Protein AF-A0A4Y1ZRZ3-F1 (afdb_monomer_lite)

Foldseek 3Di:
DDDPLPQPAAAPDPPDGDGHVDPVVNVVVVVVVVVVVCVVPDDDDPDDDDPDDDDDDDDDDDDDDDDDDDDDDDPDDDDDDDDDDDDDDDDPPDPDPDPDQFLCNVLLVLLVVLLVDAADPVSVVSLLVSVVVSLVSLCCVVPVVVPPDDDPDDPPDPDPPQALVDPVSLVVCCVVPVPVSVCCVVPNDADAQPADPVVLCVVVCVVPVPPPDPQPDDDDDPDPADDLLPDADDLVLLVVLLVPDDWDQAWPSRDTSVSLVVGPCSSSSLSSSLRSCSSNVHHRPLQVDWDWGWHACDPPPSNDSVRIDIDTHGHVSSVSSVVSSVVSVLVSCVVVVVDDPLEDAPDPDPLLVVVVVVQVVVVVCLAPVDDDDPCVPDQWRHHPPDIDGHDPDPVVRLVVLAVVLVVCVSRVHHDDQVLAEDWDWHSDPVTATDDDWHDRVPDTHHYAHALGFDDDSRDTDHHVPDPPPVPPPD

Sequence (474 aa):
MTIDTECEHKCQHPDCSFSSPTVLGLRNHTAAHSKSDALAAAVQRKIPNSIKTNKRTKKLKKQARDIPDEAISDPSVSLAAPHVPPGDVPAPPTAPPQPVPGPLSIYIQALEAILQQDPSDEVFVHFCETVEQAVSEVQKISLPDDFGNPTPQEPRKQRKPVSVKDTQSAQLLYRRNPKRAVREICEGEPIRCQIPTETIEDFFTQAWNSHQQSIPPLEVNSDDRSSPVDRPFTIAEISKKLSTADNTAAGPDRLTYFHWRSVPQSPKFLTLTFNCCLHLQRIPPSWKISTTVLIPKSKTNLDDPTNWRPIALSSTIYKLYTKALTGRLSNWCEKYRVLSPSQKGFTPFDGVLEHNFILQTRLEQARMKRIQGPASEHRVLAFADDLCLLASSPEELQDLLDLVHCEMGKIGLSLNPRKSYSFYLSGVTPVGVRDHVFQLGSDSLHPIEESQYHKFLGKPVGFNPVPDYQKFND

Structure (mmCIF, N/CA/C/O backbone):
data_AF-A0A4Y1ZRZ3-F1
#
_entry.id   AF-A0A4Y1ZRZ3-F1
#
loop_
_atom_site.group_PDB
_atom_site.id
_atom_site.type_symbol
_atom_site.label_atom_id
_atom_site.label_alt_id
_atom_site.label_comp_id
_atom_site.label_asym_id
_atom_site.label_entity_id
_atom_site.label_seq_id
_atom_site.pdbx_PDB_ins_code
_atom_site.Cartn_x
_atom_site.Cartn_y
_atom_site.Cartn_z
_atom_site.occupancy
_atom_site.B_iso_or_equiv
_atom_site.auth_seq_id
_atom_site.auth_comp_id
_atom_site.auth_asym_id
_atom_site.auth_atom_id
_atom_site.pdbx_PDB_model_num
ATOM 1 N N . MET A 1 1 ? 44.118 62.381 -5.197 1.00 37.97 1 MET A N 1
ATOM 2 C CA . MET A 1 1 ? 43.211 62.587 -6.342 1.00 37.97 1 MET A CA 1
ATOM 3 C C . MET A 1 1 ? 41.918 61.858 -6.031 1.00 37.97 1 MET A C 1
ATOM 5 O O . MET A 1 1 ? 41.880 60.638 -6.097 1.00 37.97 1 MET A O 1
ATOM 9 N N . THR A 1 2 ? 40.922 62.595 -5.550 1.00 36.03 2 THR A N 1
ATOM 10 C CA . THR A 1 2 ? 39.540 62.137 -5.371 1.00 36.03 2 THR A CA 1
ATOM 11 C C . THR A 1 2 ? 38.932 61.907 -6.750 1.00 36.03 2 THR A C 1
ATOM 13 O O . THR A 1 2 ? 38.961 62.806 -7.583 1.00 36.03 2 THR A O 1
ATOM 16 N N . ILE A 1 3 ? 38.460 60.691 -7.014 1.00 42.62 3 ILE A N 1
ATOM 17 C CA . ILE A 1 3 ? 37.751 60.367 -8.252 1.00 42.62 3 ILE A CA 1
ATOM 18 C C . ILE A 1 3 ? 36.306 60.823 -8.049 1.00 42.62 3 ILE A C 1
ATOM 20 O O . ILE A 1 3 ? 35.543 60.158 -7.349 1.00 42.62 3 ILE A O 1
ATOM 24 N N . ASP A 1 4 ? 35.957 61.974 -8.622 1.00 44.97 4 ASP A N 1
ATOM 25 C CA . ASP A 1 4 ? 34.562 62.368 -8.813 1.00 44.97 4 ASP A CA 1
ATOM 26 C C . ASP A 1 4 ? 33.904 61.337 -9.733 1.00 44.97 4 ASP A C 1
ATOM 28 O O . ASP A 1 4 ? 34.250 61.202 -10.906 1.00 44.97 4 ASP A O 1
ATOM 32 N N . THR A 1 5 ? 32.984 60.551 -9.179 1.00 55.66 5 THR A N 1
ATOM 33 C CA . THR A 1 5 ? 32.122 59.659 -9.958 1.00 55.66 5 THR A CA 1
ATOM 34 C C . THR A 1 5 ? 30.851 60.428 -10.280 1.00 55.66 5 THR A C 1
ATOM 36 O O . THR A 1 5 ? 29.893 60.437 -9.506 1.00 55.66 5 THR A O 1
ATOM 39 N N . GLU A 1 6 ? 30.851 61.120 -11.417 1.00 58.22 6 GLU A N 1
ATOM 40 C CA . GLU A 1 6 ? 29.644 61.750 -11.945 1.00 58.22 6 GLU A CA 1
ATOM 41 C C . GLU A 1 6 ? 28.582 60.666 -12.196 1.00 58.22 6 GLU A C 1
ATOM 43 O O . GLU A 1 6 ? 28.738 59.773 -13.026 1.00 58.22 6 GLU A O 1
ATOM 48 N N . CYS A 1 7 ? 27.498 60.693 -11.417 1.00 64.00 7 CYS A N 1
ATOM 49 C CA . CYS A 1 7 ? 26.384 59.765 -11.584 1.00 64.00 7 CYS A CA 1
ATOM 50 C C . CYS A 1 7 ? 25.542 60.185 -12.801 1.00 64.00 7 CYS A C 1
ATOM 52 O O . CYS A 1 7 ? 24.726 61.105 -12.705 1.00 64.00 7 CYS A O 1
ATOM 54 N N . GLU A 1 8 ? 25.721 59.497 -13.932 1.00 68.50 8 GLU A N 1
ATOM 55 C CA . GLU A 1 8 ? 25.055 59.807 -15.211 1.00 68.50 8 GLU A CA 1
ATOM 56 C C . GLU A 1 8 ? 23.532 59.565 -15.219 1.00 68.50 8 GLU A C 1
ATOM 58 O O . GLU A 1 8 ? 22.823 60.125 -16.058 1.00 68.50 8 GLU A O 1
ATOM 63 N N . HIS A 1 9 ? 22.978 58.761 -14.302 1.00 77.00 9 HIS A N 1
ATOM 64 C CA . HIS A 1 9 ? 21.572 58.341 -14.373 1.00 77.00 9 HIS A CA 1
ATOM 65 C C . HIS A 1 9 ? 20.756 58.800 -13.160 1.00 77.00 9 HIS A C 1
ATOM 67 O O . HIS A 1 9 ? 20.827 58.211 -12.080 1.00 77.00 9 HIS A O 1
ATOM 73 N N . LYS A 1 10 ? 19.938 59.844 -13.346 1.00 81.81 10 LYS A N 1
ATOM 74 C CA . LYS A 1 10 ? 19.078 60.435 -12.305 1.00 81.81 10 LYS A CA 1
ATOM 75 C C . LYS A 1 10 ? 17.629 59.958 -12.411 1.00 81.81 10 LYS A C 1
ATOM 77 O O . LYS A 1 10 ? 17.090 59.814 -13.509 1.00 81.81 10 LYS A O 1
ATOM 82 N N . CYS A 1 11 ? 16.999 59.731 -11.261 1.00 80.38 11 CYS A N 1
ATOM 83 C CA . CYS A 1 11 ? 15.570 59.457 -11.166 1.00 80.38 11 CYS A CA 1
ATOM 84 C C . CYS A 1 11 ? 14.759 60.689 -11.576 1.00 80.38 11 CYS A C 1
ATOM 86 O O . CYS A 1 11 ? 15.103 61.811 -11.219 1.00 80.38 11 CYS A O 1
ATOM 88 N N . GLN A 1 12 ? 13.688 60.469 -12.337 1.00 81.12 12 GLN A N 1
ATOM 89 C CA . GLN A 1 12 ? 12.784 61.525 -12.810 1.00 81.12 12 GLN A CA 1
ATOM 90 C C . GLN A 1 12 ? 11.452 61.540 -12.044 1.00 81.12 12 GLN A C 1
ATOM 92 O O . GLN A 1 12 ? 10.517 62.230 -12.439 1.00 81.12 12 GLN A O 1
ATOM 97 N N . HIS A 1 13 ? 11.339 60.755 -10.969 1.00 83.19 13 HIS A N 1
ATOM 98 C CA . HIS A 1 13 ? 10.137 60.738 -10.145 1.00 83.19 13 HIS A CA 1
ATOM 99 C C . HIS A 1 13 ? 10.034 62.033 -9.317 1.00 83.19 13 HIS A C 1
ATOM 101 O O . HIS A 1 13 ? 11.053 62.449 -8.757 1.00 83.19 13 HIS A O 1
ATOM 107 N N . PRO A 1 14 ? 8.840 62.653 -9.192 1.00 78.56 14 PRO A N 1
ATOM 108 C CA . PRO A 1 14 ? 8.640 63.820 -8.334 1.00 78.56 14 PRO A CA 1
ATOM 109 C C . PRO A 1 14 ? 9.176 63.567 -6.920 1.00 78.56 14 PRO A C 1
ATOM 111 O O . PRO A 1 14 ? 8.981 62.477 -6.374 1.00 78.56 14 PRO A O 1
ATOM 114 N N . ASP A 1 15 ? 9.884 64.552 -6.367 1.00 76.38 15 ASP A N 1
ATOM 115 C CA . ASP A 1 15 ? 10.489 64.536 -5.027 1.00 76.38 15 ASP A CA 1
ATOM 116 C C . ASP A 1 15 ? 11.523 63.422 -4.762 1.00 76.38 15 ASP A C 1
ATOM 118 O O . ASP A 1 15 ? 11.861 63.137 -3.612 1.00 76.38 15 ASP A O 1
ATOM 122 N N . CYS A 1 16 ? 12.082 62.810 -5.814 1.00 80.19 16 CYS A N 1
ATOM 123 C CA . CYS A 1 16 ? 13.146 61.820 -5.689 1.00 80.19 16 CYS A CA 1
ATOM 124 C C . CYS A 1 16 ? 14.496 62.344 -6.203 1.00 80.19 16 CYS A C 1
ATOM 126 O O . CYS A 1 16 ? 14.655 62.653 -7.380 1.00 80.19 16 CYS A O 1
ATOM 128 N N . SER A 1 17 ? 15.502 62.387 -5.324 1.00 81.75 17 SER A N 1
ATOM 129 C CA . SER A 1 17 ? 16.867 62.844 -5.634 1.00 81.75 17 SER A CA 1
ATOM 130 C C . SER A 1 17 ? 17.854 61.708 -5.941 1.00 81.75 17 SER A C 1
ATOM 132 O O . SER A 1 17 ? 19.064 61.932 -6.008 1.00 81.75 17 SER A O 1
ATOM 134 N N . PHE A 1 18 ? 17.363 60.478 -6.125 1.00 83.50 18 PHE A N 1
ATOM 135 C CA . PHE A 1 18 ? 18.219 59.317 -6.350 1.00 83.50 18 PHE A CA 1
ATOM 136 C C . PHE A 1 18 ? 18.959 59.403 -7.692 1.00 83.50 18 PHE A C 1
ATOM 138 O O . PHE A 1 18 ? 18.366 59.668 -8.741 1.00 83.50 18 PHE A O 1
ATOM 145 N N . SER A 1 19 ? 20.257 59.106 -7.665 1.00 80.94 19 SER A N 1
ATOM 146 C CA . SER A 1 19 ? 21.085 58.946 -8.858 1.00 80.94 19 SER A CA 1
ATOM 147 C C . SER A 1 19 ? 21.919 57.677 -8.745 1.00 80.94 19 SER A C 1
ATOM 149 O O . SER A 1 19 ? 22.252 57.233 -7.646 1.00 80.94 19 SER A O 1
ATOM 151 N N . SER A 1 20 ? 22.203 57.051 -9.883 1.00 78.94 20 SER A N 1
ATOM 152 C CA . SER A 1 20 ? 22.978 55.820 -9.951 1.00 78.94 20 SER A CA 1
ATOM 153 C C . SER A 1 20 ? 24.043 55.922 -11.040 1.00 78.94 20 SER A C 1
ATOM 155 O O . SER A 1 20 ? 23.766 56.473 -12.106 1.00 78.94 20 SER A O 1
ATOM 157 N N . PRO A 1 21 ? 25.234 55.339 -10.826 1.00 76.12 21 PRO A N 1
ATOM 158 C CA . PRO A 1 21 ? 26.246 55.209 -11.869 1.00 76.12 21 PRO A CA 1
ATOM 159 C C . PRO A 1 21 ? 25.911 54.100 -12.883 1.00 76.12 21 PRO A C 1
ATOM 161 O O . PRO A 1 21 ? 26.647 53.908 -13.840 1.00 76.12 21 PRO A O 1
ATOM 164 N N . THR A 1 22 ? 24.825 53.333 -12.685 1.00 77.25 22 THR A N 1
ATOM 165 C CA . THR A 1 22 ? 24.425 52.252 -13.601 1.00 77.25 22 THR A CA 1
ATOM 166 C C . THR A 1 22 ? 22.952 52.341 -13.989 1.00 77.25 22 THR A C 1
ATOM 168 O O . THR A 1 22 ? 22.077 52.611 -13.162 1.00 77.25 22 THR A O 1
ATOM 171 N N . VAL A 1 23 ? 22.656 52.026 -15.253 1.00 76.50 23 VAL A N 1
ATOM 172 C CA . VAL A 1 23 ? 21.282 51.966 -15.783 1.00 76.50 23 VAL A CA 1
ATOM 173 C C . VAL A 1 23 ? 20.424 50.955 -15.012 1.00 76.50 23 VAL A C 1
ATOM 175 O O . VAL A 1 23 ? 19.241 51.199 -14.768 1.00 76.50 23 VAL A O 1
ATOM 178 N N . LEU A 1 24 ? 21.011 49.830 -14.583 1.00 80.38 24 LEU A N 1
ATOM 179 C CA . LEU A 1 24 ? 20.307 48.800 -13.815 1.00 80.38 24 LEU A CA 1
ATOM 180 C C . LEU A 1 24 ? 19.876 49.308 -12.429 1.00 80.38 24 LEU A C 1
ATOM 182 O O . LEU A 1 24 ? 18.754 49.036 -12.001 1.00 80.38 24 LEU A O 1
ATOM 186 N N . GLY A 1 25 ? 20.728 50.092 -11.758 1.00 80.44 25 GLY A N 1
ATOM 187 C CA . GLY A 1 25 ? 20.401 50.724 -10.480 1.00 80.44 25 GLY A CA 1
ATOM 188 C C . GLY A 1 25 ? 19.240 51.713 -10.597 1.00 80.44 25 GLY A C 1
ATOM 189 O O . GLY A 1 25 ? 18.308 51.662 -9.792 1.00 80.44 25 GLY A O 1
ATOM 190 N N . LEU A 1 26 ? 19.231 52.541 -11.650 1.00 82.56 26 LEU A N 1
ATOM 191 C CA . LEU A 1 26 ? 18.114 53.448 -11.928 1.00 82.56 26 LEU A CA 1
ATOM 192 C C . LEU A 1 26 ? 16.813 52.683 -12.235 1.00 82.56 26 LEU A C 1
ATOM 194 O O . LEU A 1 26 ? 15.747 53.054 -11.739 1.00 82.56 26 LEU A O 1
ATOM 198 N N . ARG A 1 27 ? 16.884 51.589 -13.006 1.00 82.38 27 ARG A N 1
ATOM 199 C CA . ARG A 1 27 ? 15.722 50.744 -13.343 1.00 82.38 27 ARG A CA 1
ATOM 200 C C . ARG A 1 27 ? 15.076 50.092 -12.122 1.00 82.38 27 ARG A C 1
ATOM 202 O O . ARG A 1 27 ? 13.857 50.124 -11.978 1.00 82.38 27 ARG A O 1
ATOM 209 N N . ASN A 1 28 ? 15.882 49.529 -11.227 1.00 82.19 28 ASN A N 1
ATOM 210 C CA . ASN A 1 28 ? 15.369 48.902 -10.007 1.00 82.19 28 ASN A CA 1
ATOM 211 C C . ASN A 1 28 ? 14.704 49.931 -9.084 1.00 82.19 28 ASN A C 1
ATOM 213 O O . ASN A 1 28 ? 13.656 49.664 -8.498 1.00 82.19 28 ASN A O 1
ATOM 217 N N . HIS A 1 29 ? 15.288 51.124 -8.995 1.00 84.50 29 HIS A N 1
ATOM 218 C CA . HIS A 1 29 ? 14.753 52.214 -8.193 1.00 84.50 29 HIS A CA 1
ATOM 219 C C . HIS A 1 29 ? 13.443 52.788 -8.773 1.00 84.50 29 HIS A C 1
ATOM 221 O O . HIS A 1 29 ? 12.455 52.941 -8.059 1.00 84.50 29 HIS A O 1
ATOM 227 N N . THR A 1 30 ? 13.382 53.028 -10.084 1.00 85.88 30 THR A N 1
ATOM 228 C CA . THR A 1 30 ? 12.157 53.501 -10.763 1.00 85.88 30 THR A CA 1
ATOM 229 C C . THR A 1 30 ? 11.012 52.484 -10.710 1.00 85.88 30 THR A C 1
ATOM 231 O O . THR A 1 30 ? 9.852 52.868 -10.553 1.00 85.88 30 THR A O 1
ATOM 234 N N . ALA A 1 31 ? 11.311 51.181 -10.734 1.00 83.62 31 ALA A N 1
ATOM 235 C CA . ALA A 1 31 ? 10.306 50.140 -10.512 1.00 83.62 31 ALA A CA 1
ATOM 236 C C . ALA A 1 31 ? 9.693 50.192 -9.096 1.00 83.62 31 ALA A C 1
ATOM 238 O O . ALA A 1 31 ? 8.514 49.871 -8.920 1.00 83.62 31 ALA A O 1
ATOM 239 N N . ALA A 1 32 ? 10.458 50.626 -8.088 1.00 83.12 32 ALA A N 1
ATOM 240 C CA . ALA A 1 32 ? 9.953 50.791 -6.726 1.00 83.12 32 ALA A CA 1
ATOM 241 C C . ALA A 1 32 ? 8.934 51.938 -6.628 1.00 83.12 32 ALA A C 1
ATOM 243 O O . ALA A 1 32 ? 7.897 51.771 -5.984 1.00 83.12 32 ALA A O 1
ATOM 244 N N . HIS A 1 33 ? 9.180 53.048 -7.330 1.00 86.19 33 HIS A N 1
ATOM 245 C CA . HIS A 1 33 ? 8.219 54.144 -7.453 1.00 86.19 33 HIS A CA 1
ATOM 246 C C . HIS A 1 33 ? 6.914 53.694 -8.113 1.00 86.19 33 HIS A C 1
ATOM 248 O O . HIS A 1 33 ? 5.851 53.830 -7.517 1.00 86.19 33 HIS A O 1
ATOM 254 N N . SER A 1 34 ? 7.001 53.023 -9.267 1.00 80.44 34 SER A N 1
ATOM 255 C CA . SER A 1 34 ? 5.819 52.503 -9.969 1.00 80.44 34 SER A CA 1
ATOM 256 C C . SER A 1 34 ? 4.964 51.581 -9.087 1.00 80.44 34 SER A C 1
ATOM 258 O O . SER A 1 34 ? 3.734 51.643 -9.110 1.00 80.44 34 SER A O 1
ATOM 260 N N . LYS A 1 35 ? 5.605 50.756 -8.251 1.00 81.06 35 LYS A N 1
ATOM 261 C CA . LYS A 1 35 ? 4.905 49.898 -7.289 1.00 81.06 35 LYS A CA 1
ATOM 262 C C . LYS A 1 35 ? 4.258 50.696 -6.150 1.00 81.06 35 LYS A C 1
ATOM 264 O O . LYS A 1 35 ? 3.170 50.330 -5.711 1.00 81.06 35 LYS A O 1
ATOM 269 N N . SER A 1 36 ? 4.913 51.752 -5.671 1.00 79.69 36 SER A N 1
ATOM 270 C CA . SER A 1 36 ? 4.380 52.640 -4.632 1.00 79.69 36 SER A CA 1
ATOM 271 C C . SER A 1 36 ? 3.162 53.421 -5.131 1.00 79.69 36 SER A C 1
ATOM 273 O O . SER A 1 36 ? 2.129 53.433 -4.463 1.00 79.69 36 SER A O 1
ATOM 275 N N . ASP A 1 37 ? 3.231 53.975 -6.341 1.00 82.44 37 ASP A N 1
ATOM 276 C CA . ASP A 1 37 ? 2.125 54.716 -6.954 1.00 82.44 37 ASP A CA 1
ATOM 277 C C . ASP A 1 37 ? 0.931 53.806 -7.245 1.00 82.44 37 ASP A C 1
ATOM 279 O O . ASP A 1 37 ? -0.214 54.171 -6.985 1.00 82.44 37 ASP A O 1
ATOM 283 N N . ALA A 1 38 ? 1.184 52.576 -7.706 1.00 73.19 38 ALA A N 1
ATOM 284 C CA . ALA A 1 38 ? 0.135 51.581 -7.919 1.00 73.19 38 ALA A CA 1
ATOM 285 C C . ALA A 1 38 ? -0.581 51.187 -6.613 1.00 73.19 38 ALA A C 1
ATOM 287 O O . ALA A 1 38 ? -1.781 50.913 -6.625 1.00 73.19 38 ALA A O 1
ATOM 288 N N . LEU A 1 39 ? 0.134 51.172 -5.482 1.00 72.56 39 LEU A N 1
ATOM 289 C CA . LEU A 1 39 ? -0.461 50.941 -4.164 1.00 72.56 39 LEU A CA 1
ATOM 290 C C . LEU A 1 39 ? -1.241 52.163 -3.665 1.00 72.56 39 LEU A C 1
ATOM 292 O O . LEU A 1 39 ? -2.305 51.990 -3.074 1.00 72.56 39 LEU A O 1
ATOM 296 N N . ALA A 1 40 ? -0.754 53.378 -3.930 1.00 72.44 40 ALA A N 1
ATOM 297 C CA . ALA A 1 40 ? -1.437 54.620 -3.568 1.00 72.44 40 ALA A CA 1
ATOM 298 C C . ALA A 1 40 ? -2.711 54.861 -4.403 1.00 72.44 40 ALA A C 1
ATOM 300 O O . ALA A 1 40 ? -3.706 55.360 -3.882 1.00 72.44 40 ALA A O 1
ATOM 301 N N . ALA A 1 41 ? -2.712 54.448 -5.675 1.00 70.62 41 ALA A N 1
ATOM 302 C CA . ALA A 1 41 ? -3.854 54.543 -6.586 1.00 70.62 41 ALA A CA 1
ATOM 303 C C . ALA A 1 41 ? -4.881 53.403 -6.419 1.00 70.62 41 ALA A C 1
ATOM 305 O O . ALA A 1 41 ? -5.936 53.409 -7.061 1.00 70.62 41 ALA A O 1
ATOM 306 N N . ALA A 1 42 ? -4.603 52.406 -5.571 1.00 64.62 42 ALA A N 1
ATOM 307 C CA . ALA A 1 42 ? -5.498 51.276 -5.364 1.00 64.62 42 ALA A CA 1
ATOM 308 C C . ALA A 1 42 ? -6.760 51.699 -4.586 1.00 64.62 42 ALA A C 1
ATOM 310 O O . ALA A 1 42 ? -6.756 51.842 -3.363 1.00 64.62 42 ALA A O 1
ATOM 311 N N . VAL A 1 43 ? -7.882 51.843 -5.297 1.00 59.00 43 VAL A N 1
ATOM 312 C CA . VAL A 1 43 ? -9.207 52.062 -4.700 1.00 59.00 43 VAL A CA 1
ATOM 313 C C . VAL A 1 43 ? -9.572 50.864 -3.817 1.00 59.00 43 VAL A C 1
ATOM 315 O O . VAL A 1 43 ? -9.852 49.766 -4.308 1.00 59.00 43 VAL A O 1
ATOM 318 N N . GLN A 1 44 ? -9.594 51.065 -2.496 1.00 52.22 44 GLN A N 1
ATOM 319 C CA . GLN A 1 44 ? -10.066 50.052 -1.555 1.00 52.22 44 GLN A CA 1
ATOM 320 C C . GLN A 1 44 ? -11.547 49.752 -1.812 1.00 52.22 44 GLN A C 1
ATOM 322 O O . GLN A 1 44 ? -12.433 50.550 -1.501 1.00 52.22 44 GLN A O 1
ATOM 327 N N . ARG A 1 45 ? -11.842 48.563 -2.346 1.00 49.41 45 ARG A N 1
ATOM 328 C CA . ARG A 1 45 ? -13.210 48.039 -2.382 1.00 49.41 45 ARG A CA 1
ATOM 329 C C . ARG A 1 45 ? -13.693 47.860 -0.939 1.00 49.41 45 ARG A C 1
ATOM 331 O O . ARG A 1 45 ? -13.212 46.975 -0.234 1.00 49.41 45 ARG A O 1
ATOM 338 N N . LYS A 1 46 ? -14.652 48.683 -0.501 1.00 44.34 46 LYS A N 1
ATOM 339 C CA . LYS A 1 46 ? -15.390 48.467 0.753 1.00 44.34 46 LYS A CA 1
ATOM 340 C C . LYS A 1 46 ? -16.210 47.183 0.625 1.00 44.34 46 LYS A C 1
ATOM 342 O O . LYS A 1 46 ? -17.307 47.185 0.077 1.00 44.34 46 LYS A O 1
ATOM 347 N N . ILE A 1 47 ? -15.661 46.080 1.122 1.00 47.09 47 ILE A N 1
ATOM 348 C CA . ILE A 1 47 ? -16.415 44.852 1.374 1.00 47.09 47 ILE A CA 1
ATOM 349 C C . ILE A 1 47 ? -17.380 45.169 2.531 1.00 47.09 47 ILE A C 1
ATOM 351 O O . ILE A 1 47 ? -16.911 45.618 3.580 1.00 47.09 47 ILE A O 1
ATOM 355 N N . PRO A 1 48 ? -18.706 44.986 2.385 1.00 40.31 48 PRO A N 1
ATOM 356 C CA . PRO A 1 48 ? -19.634 45.170 3.493 1.00 40.31 48 PRO A CA 1
ATOM 357 C C . PRO A 1 48 ? -19.252 44.253 4.657 1.00 40.31 48 PRO A C 1
ATOM 359 O O . PRO A 1 48 ? -19.048 43.052 4.472 1.00 40.31 48 PRO A O 1
ATOM 362 N N . ASN A 1 49 ? -19.152 44.821 5.859 1.00 36.25 49 ASN A N 1
ATOM 363 C CA . ASN A 1 49 ? -18.886 44.067 7.078 1.00 36.25 49 ASN A CA 1
ATOM 364 C C . ASN A 1 49 ? -19.988 43.020 7.286 1.00 36.25 49 ASN A C 1
ATOM 366 O O . ASN A 1 49 ? -21.128 43.364 7.593 1.00 36.25 49 ASN A O 1
ATOM 370 N N . SER A 1 50 ? -19.646 41.737 7.159 1.00 34.31 50 SER A N 1
ATOM 371 C CA . SER A 1 50 ? -20.523 40.661 7.610 1.00 34.31 50 SER A CA 1
ATOM 372 C C . SER A 1 50 ? -20.687 40.764 9.125 1.00 34.31 50 SER A C 1
ATOM 374 O O . SER A 1 50 ? -19.695 40.790 9.861 1.00 34.31 50 SER A O 1
ATOM 376 N N . ILE A 1 51 ? -21.936 40.803 9.577 1.00 37.66 51 ILE A N 1
ATOM 377 C CA . ILE A 1 51 ? -22.338 40.761 10.983 1.00 37.66 51 ILE A CA 1
ATOM 378 C C . ILE A 1 51 ? -21.588 39.621 11.689 1.00 37.66 51 ILE A C 1
ATOM 380 O O . ILE A 1 51 ? -21.672 38.456 11.297 1.00 37.66 51 ILE A O 1
ATOM 384 N N . LYS A 1 52 ? -20.813 39.966 12.723 1.00 33.81 52 LYS A N 1
ATOM 385 C CA . LYS A 1 52 ? -20.081 39.008 13.556 1.00 33.81 52 LYS A CA 1
ATOM 386 C C . LYS A 1 52 ? -21.078 38.205 14.395 1.00 33.81 52 LYS A C 1
ATOM 388 O O . LYS A 1 52 ? -21.468 38.641 15.471 1.00 33.81 52 LYS A O 1
ATOM 393 N N . THR A 1 53 ? -21.445 37.007 13.955 1.00 34.56 53 THR A N 1
ATOM 394 C CA . THR A 1 53 ? -21.941 35.973 14.873 1.00 34.56 53 THR A CA 1
ATOM 395 C C . THR A 1 53 ? -20.745 35.258 15.497 1.00 34.56 53 THR A C 1
ATOM 397 O O . THR A 1 53 ? -19.910 34.700 14.782 1.00 34.56 53 THR A O 1
ATOM 400 N N . ASN A 1 54 ? -20.657 35.304 16.827 1.00 39.28 54 ASN A N 1
ATOM 401 C CA . ASN A 1 54 ? -19.596 34.725 17.650 1.00 39.28 54 ASN A CA 1
ATOM 402 C C . ASN A 1 54 ? -19.244 33.278 17.253 1.00 39.28 54 ASN A C 1
ATOM 404 O O . ASN A 1 54 ? -19.967 32.338 17.578 1.00 39.28 54 ASN A O 1
ATOM 408 N N . LYS A 1 55 ? -18.080 33.080 16.623 1.00 36.19 55 LYS A N 1
ATOM 409 C CA . LYS A 1 55 ? -17.398 31.781 16.560 1.00 36.19 55 LYS A CA 1
ATOM 410 C C . LYS A 1 55 ? -15.975 31.934 17.084 1.00 36.19 55 LYS A C 1
ATOM 412 O O . LYS A 1 55 ? -15.156 32.640 16.503 1.00 36.19 55 LYS A O 1
ATOM 417 N N . ARG A 1 56 ? -15.705 31.250 18.200 1.00 36.41 56 ARG A N 1
ATOM 418 C CA . ARG A 1 56 ? -14.376 31.035 18.789 1.00 36.41 56 ARG A CA 1
ATOM 419 C C . ARG A 1 56 ? -13.428 30.458 17.731 1.00 36.41 56 ARG A C 1
ATOM 421 O O . ARG A 1 56 ? -13.534 29.290 17.372 1.00 36.41 56 ARG A O 1
ATOM 428 N N . THR A 1 57 ? -12.474 31.255 17.268 1.00 32.38 57 THR A N 1
ATOM 429 C CA . THR A 1 57 ? -11.313 30.795 16.504 1.00 32.38 57 THR A CA 1
ATOM 430 C C . THR A 1 57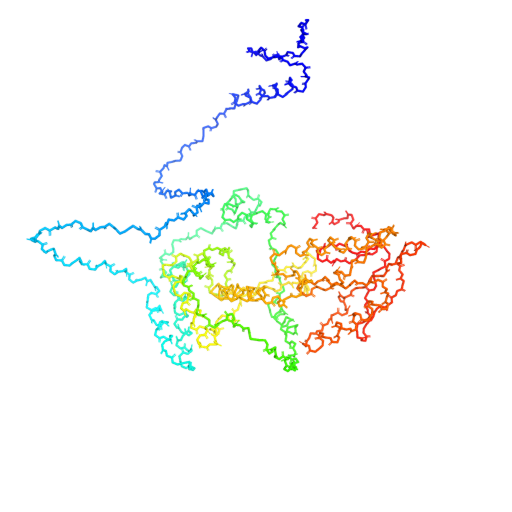 ? -10.203 30.389 17.477 1.00 32.38 57 THR A C 1
ATOM 432 O O . THR A 1 57 ? -9.612 31.226 18.157 1.00 32.38 57 THR A O 1
ATOM 435 N N . LYS A 1 58 ? -9.891 29.089 17.563 1.00 36.09 58 LYS A N 1
ATOM 436 C CA . LYS A 1 58 ? -8.604 28.638 18.119 1.00 36.09 58 LYS A CA 1
ATOM 437 C C . LYS A 1 58 ? -7.513 28.962 17.090 1.00 36.09 58 LYS A C 1
ATOM 439 O O . LYS A 1 58 ? -7.582 28.502 15.954 1.00 36.09 58 LYS A O 1
ATOM 444 N N . LYS A 1 59 ? -6.536 29.782 17.494 1.00 31.02 59 LYS A N 1
ATOM 445 C CA . LYS A 1 59 ? -5.332 30.139 16.725 1.00 31.02 59 LYS A CA 1
ATOM 446 C C . LYS A 1 59 ? -4.569 28.880 16.286 1.00 31.02 59 LYS A C 1
ATOM 448 O O . LYS A 1 59 ? -4.231 28.049 17.127 1.00 31.02 59 LYS A O 1
ATOM 453 N N . LEU A 1 60 ? -4.225 28.796 14.999 1.00 33.16 60 LEU A N 1
ATOM 454 C CA . LEU A 1 60 ? -3.123 27.961 14.515 1.00 33.16 60 LEU A CA 1
ATOM 455 C C . LEU A 1 60 ? -1.821 28.450 15.173 1.00 33.16 60 LEU A C 1
ATOM 457 O O . LEU A 1 60 ? -1.428 29.600 14.972 1.00 33.16 60 LEU A O 1
ATOM 461 N N . LYS A 1 61 ? -1.140 27.590 15.937 1.00 31.53 61 LYS A N 1
ATOM 462 C CA . LYS A 1 61 ? 0.262 27.804 16.319 1.00 31.53 61 LYS A CA 1
ATOM 463 C C . LYS A 1 61 ? 1.152 27.226 15.218 1.00 31.53 61 LYS A C 1
ATOM 465 O O . LYS A 1 61 ? 1.131 26.027 14.963 1.00 31.53 61 LYS A O 1
ATOM 470 N N . LYS A 1 62 ? 1.927 28.102 14.582 1.00 29.75 62 LYS A N 1
ATOM 471 C CA . LYS A 1 62 ? 3.082 27.771 13.743 1.00 29.75 62 LYS A CA 1
ATOM 472 C C . LYS A 1 62 ? 4.188 27.280 14.689 1.00 29.75 62 LYS A C 1
ATOM 474 O O . LYS A 1 62 ? 4.577 28.035 15.576 1.00 29.75 62 LYS A O 1
ATOM 479 N N . GLN A 1 63 ? 4.626 26.026 14.576 1.00 30.73 63 GLN A N 1
ATOM 480 C CA . GLN A 1 63 ? 5.774 25.527 15.344 1.00 30.73 63 GLN A CA 1
ATOM 481 C C . GLN A 1 63 ? 7.063 26.100 14.745 1.00 30.73 63 GLN A C 1
ATOM 483 O O . GLN A 1 63 ? 7.342 25.905 13.562 1.00 30.73 63 GLN A O 1
ATOM 488 N N . ALA A 1 64 ? 7.807 26.836 15.570 1.00 29.80 64 ALA A N 1
ATOM 489 C CA . ALA A 1 64 ? 9.207 27.159 15.346 1.00 29.80 64 ALA A CA 1
ATOM 490 C C . ALA A 1 64 ? 10.055 25.901 15.597 1.00 29.80 64 ALA A C 1
ATOM 492 O O . ALA A 1 64 ? 9.717 25.086 16.458 1.00 29.80 64 ALA A O 1
ATOM 493 N N . ARG A 1 65 ? 11.114 25.730 14.804 1.00 32.16 65 ARG A N 1
ATOM 494 C CA . ARG A 1 65 ? 12.172 24.750 15.050 1.00 32.16 65 ARG A CA 1
ATOM 495 C C . ARG A 1 65 ? 13.138 25.397 16.036 1.00 32.16 65 ARG A C 1
ATOM 497 O O . ARG A 1 65 ? 13.809 26.332 15.629 1.00 32.16 65 ARG A O 1
ATOM 504 N N . ASP A 1 66 ? 13.200 24.890 17.259 1.00 29.45 66 ASP A N 1
ATOM 505 C CA . ASP A 1 66 ? 14.321 25.124 18.167 1.00 29.45 66 ASP A CA 1
ATOM 506 C C . ASP A 1 66 ? 14.757 23.770 18.730 1.00 29.45 66 ASP A C 1
ATOM 508 O O . ASP A 1 66 ? 13.945 22.985 19.226 1.00 29.45 66 ASP A O 1
ATOM 512 N N . ILE A 1 67 ? 16.042 23.489 18.543 1.00 32.69 67 ILE A N 1
ATOM 513 C CA . ILE A 1 67 ? 16.786 22.342 19.060 1.00 32.69 67 ILE A CA 1
ATOM 514 C C . ILE A 1 67 ? 17.216 22.720 20.484 1.00 32.69 67 ILE A C 1
ATOM 516 O O . ILE A 1 67 ? 17.838 23.772 20.629 1.00 32.69 67 ILE A O 1
ATOM 520 N N . PRO A 1 68 ? 16.928 21.927 21.530 1.00 31.70 68 PRO A N 1
ATOM 521 C CA . PRO A 1 68 ? 17.573 22.125 22.819 1.00 31.70 68 PRO A CA 1
ATOM 522 C C . PRO A 1 68 ? 18.926 21.411 22.836 1.00 31.70 68 PRO A C 1
ATOM 524 O O . PRO A 1 68 ? 19.008 20.204 22.616 1.00 31.70 68 PRO A O 1
ATOM 527 N N . ASP A 1 69 ? 19.957 22.205 23.089 1.00 27.86 69 ASP A N 1
ATOM 528 C CA . ASP A 1 69 ? 21.319 21.812 23.428 1.00 27.86 69 ASP A CA 1
ATOM 529 C C . ASP A 1 69 ? 21.303 21.186 24.839 1.00 27.86 69 ASP A C 1
ATOM 531 O O . ASP A 1 69 ? 20.962 21.861 25.815 1.00 27.86 69 ASP A O 1
ATOM 535 N N . GLU A 1 70 ? 21.581 19.886 24.962 1.00 30.89 70 GLU A N 1
ATOM 536 C CA . GLU A 1 70 ? 21.711 19.220 26.264 1.00 30.89 70 GLU A CA 1
ATOM 537 C C . GLU A 1 70 ? 23.133 19.426 26.800 1.00 30.89 70 GLU A C 1
ATOM 539 O O . GLU A 1 70 ? 24.054 18.659 26.518 1.00 30.89 70 GLU A O 1
ATOM 544 N N . ALA A 1 71 ? 23.305 20.481 27.598 1.00 29.81 71 ALA A N 1
ATOM 545 C CA . ALA A 1 71 ? 24.476 20.653 28.442 1.00 29.81 71 ALA A CA 1
ATOM 546 C C . ALA A 1 71 ? 24.343 19.807 29.721 1.00 29.81 71 ALA A C 1
ATOM 548 O O . ALA A 1 71 ? 23.392 19.921 30.496 1.00 29.81 71 ALA A O 1
ATOM 549 N N . ILE A 1 72 ? 25.353 18.965 29.909 1.00 31.03 72 ILE A N 1
ATOM 550 C CA . ILE A 1 72 ? 25.649 18.107 31.056 1.00 31.03 72 ILE A CA 1
ATOM 551 C C . ILE A 1 72 ? 25.479 18.875 32.377 1.00 31.03 72 ILE A C 1
ATOM 553 O O . ILE A 1 72 ? 26.082 19.928 32.568 1.00 31.03 72 ILE A O 1
ATOM 557 N N . SER A 1 73 ? 24.694 18.324 33.306 1.00 34.44 73 SER A N 1
ATOM 558 C CA . SER A 1 73 ? 24.668 18.754 34.709 1.00 34.44 73 SER A CA 1
ATOM 559 C C . SER A 1 73 ? 25.074 17.579 35.605 1.00 34.44 73 SER A C 1
ATOM 561 O O . SER A 1 73 ? 24.438 16.527 35.602 1.00 34.44 73 SER A O 1
ATOM 563 N N . ASP A 1 74 ? 26.186 17.788 36.303 1.00 29.91 74 ASP A N 1
ATOM 564 C CA . ASP A 1 74 ? 26.966 16.883 37.154 1.00 29.91 74 ASP A CA 1
ATOM 565 C C . ASP A 1 74 ? 26.171 16.331 38.369 1.00 29.91 74 ASP A C 1
ATOM 567 O O . ASP A 1 74 ? 25.499 17.105 39.060 1.00 29.91 74 ASP A O 1
ATOM 571 N N . PRO A 1 75 ? 26.226 15.015 38.671 1.00 33.53 75 PRO A N 1
ATOM 572 C CA . PRO A 1 75 ? 25.476 14.380 39.755 1.00 33.53 75 PRO A CA 1
ATOM 573 C C . PRO A 1 75 ? 26.227 14.411 41.101 1.00 33.53 75 PRO A C 1
ATOM 575 O O . PRO A 1 75 ? 26.484 13.365 41.700 1.00 33.53 75 PRO A O 1
ATOM 578 N N . SER A 1 76 ? 26.580 15.595 41.609 1.00 34.25 76 SER A N 1
ATOM 579 C CA . SER A 1 76 ? 27.312 15.694 42.883 1.00 34.25 76 SER A CA 1
ATOM 580 C C . SER A 1 76 ? 27.069 16.981 43.683 1.00 34.25 76 SER A C 1
ATOM 582 O O . SER A 1 76 ? 28.003 17.617 44.156 1.00 34.25 76 SER A O 1
ATOM 584 N N . VAL A 1 77 ? 25.807 17.355 43.931 1.00 31.97 77 VAL A N 1
ATOM 585 C CA . VAL A 1 77 ? 25.487 18.371 44.955 1.00 31.97 77 VAL A CA 1
ATOM 586 C C . VAL A 1 77 ? 24.256 17.954 45.764 1.00 31.97 77 VAL A C 1
ATOM 588 O O . VAL A 1 77 ? 23.113 18.109 45.343 1.00 31.97 77 VAL A O 1
ATOM 591 N N . SER A 1 78 ? 24.517 17.411 46.954 1.00 34.53 78 SER A N 1
ATOM 592 C CA . SER A 1 78 ? 23.530 17.162 48.006 1.00 34.53 78 SER A CA 1
ATOM 593 C C . SER A 1 78 ? 23.366 18.442 48.828 1.00 34.53 78 SER A C 1
ATOM 595 O O . SER A 1 78 ? 24.317 18.885 49.472 1.00 34.53 78 SER A O 1
ATOM 597 N N . LEU A 1 79 ? 22.182 19.057 48.796 1.00 34.59 79 LEU A N 1
ATOM 598 C CA . LEU A 1 79 ? 21.827 20.173 49.676 1.00 34.59 79 LEU A CA 1
ATOM 599 C C . LEU A 1 79 ? 20.676 19.736 50.580 1.00 34.59 79 LEU A C 1
ATOM 601 O O . LEU A 1 79 ? 19.602 19.358 50.116 1.00 34.59 79 LEU A O 1
ATOM 605 N N . ALA A 1 80 ? 20.955 19.745 51.882 1.00 32.53 80 ALA A N 1
ATOM 606 C CA . ALA A 1 80 ? 20.059 19.332 52.949 1.00 32.53 80 ALA A CA 1
ATOM 607 C C . ALA A 1 80 ? 18.751 20.145 52.974 1.00 32.53 80 ALA A C 1
ATOM 609 O O . ALA A 1 80 ? 18.737 21.347 52.708 1.00 32.53 80 ALA A O 1
ATOM 610 N N . ALA A 1 81 ? 17.654 19.479 53.342 1.00 36.50 81 ALA A N 1
ATOM 611 C CA . ALA A 1 81 ? 16.347 20.098 53.532 1.00 36.50 81 ALA A CA 1
ATOM 612 C C . ALA A 1 81 ? 16.311 20.967 54.811 1.00 36.50 81 ALA A C 1
ATOM 614 O O . ALA A 1 81 ? 16.873 20.557 55.831 1.00 36.50 81 ALA A O 1
ATOM 615 N N . PRO A 1 82 ? 15.626 22.129 54.816 1.00 36.59 82 PRO A N 1
ATOM 616 C CA . PRO A 1 82 ? 15.417 22.901 56.034 1.00 36.59 82 PRO A CA 1
ATOM 617 C C . PRO A 1 82 ? 14.379 22.245 56.957 1.00 36.59 82 PRO A C 1
ATOM 619 O O . PRO A 1 82 ? 13.349 21.734 56.519 1.00 36.59 82 PRO A O 1
ATOM 622 N N . HIS A 1 83 ? 14.663 22.310 58.254 1.00 35.28 83 HIS A N 1
ATOM 623 C CA . HIS A 1 83 ? 13.847 21.821 59.362 1.00 35.28 83 HIS A CA 1
ATOM 624 C C . HIS A 1 83 ? 12.551 22.651 59.505 1.00 35.28 83 HIS A C 1
ATOM 626 O O . HIS A 1 83 ? 12.620 23.873 59.625 1.00 35.28 83 HIS A O 1
ATOM 632 N N . VAL A 1 84 ? 11.379 22.006 59.540 1.00 42.47 84 VAL A N 1
ATOM 633 C CA . VAL A 1 84 ? 10.076 22.645 59.833 1.00 42.47 84 VAL A CA 1
ATOM 634 C C . VAL A 1 84 ? 9.556 22.110 61.183 1.00 42.47 84 VAL A C 1
ATOM 636 O O . VAL A 1 84 ? 9.611 20.897 61.394 1.00 42.47 84 VAL A O 1
ATOM 639 N N . PRO A 1 85 ? 9.119 22.964 62.131 1.00 43.28 85 PRO A N 1
ATOM 640 C CA . PRO A 1 85 ? 8.615 22.540 63.444 1.00 43.28 85 PRO A CA 1
ATOM 641 C C . PRO A 1 85 ? 7.206 21.906 63.372 1.00 43.28 85 PRO A C 1
ATOM 643 O O . PRO A 1 85 ? 6.475 22.160 62.416 1.00 43.28 85 PRO A O 1
ATOM 646 N N . PRO A 1 86 ? 6.808 21.076 64.359 1.00 44.59 86 PRO A N 1
ATOM 647 C CA . PRO A 1 86 ? 5.619 20.234 64.260 1.00 44.59 86 PRO A CA 1
ATOM 648 C C . PRO A 1 86 ? 4.349 20.982 64.684 1.00 44.59 86 PRO A C 1
ATOM 650 O O . PRO A 1 86 ? 4.215 21.403 65.831 1.00 44.59 86 PRO A O 1
ATOM 653 N N . GLY A 1 87 ? 3.394 21.094 63.766 1.00 46.06 87 GLY A N 1
ATOM 654 C CA . GLY A 1 87 ? 2.057 21.615 64.031 1.00 46.06 87 GLY A CA 1
ATOM 655 C C . GLY A 1 87 ? 1.314 21.846 62.721 1.00 46.06 87 GLY A C 1
ATOM 656 O O . GLY A 1 87 ? 1.730 22.695 61.947 1.00 46.06 87 GLY A O 1
ATOM 657 N N . ASP A 1 88 ? 0.248 21.071 62.519 1.00 39.16 88 ASP A N 1
ATOM 658 C CA . ASP A 1 88 ? -0.711 21.050 61.399 1.00 39.16 88 ASP A CA 1
ATOM 659 C C . ASP A 1 88 ? -0.480 19.941 60.366 1.00 39.16 88 ASP A C 1
ATOM 661 O O . ASP A 1 88 ? 0.290 20.057 59.417 1.00 39.16 88 ASP A O 1
ATOM 665 N N . VAL A 1 89 ? -1.217 18.842 60.555 1.00 41.75 89 VAL A N 1
ATOM 666 C CA . VAL A 1 89 ? -1.441 17.799 59.549 1.00 41.75 89 VAL A CA 1
ATOM 667 C C . VAL A 1 89 ? -2.635 18.238 58.693 1.00 41.75 89 VAL A C 1
ATOM 669 O O . VAL A 1 89 ? -3.758 18.239 59.204 1.00 41.75 89 VAL A O 1
ATOM 672 N N . PRO A 1 90 ? -2.468 18.586 57.404 1.00 46.78 90 PRO A N 1
ATOM 673 C CA . PRO A 1 90 ? -3.598 18.718 56.499 1.00 46.78 90 PRO A CA 1
ATOM 674 C C . PRO A 1 90 ? -4.076 17.315 56.113 1.00 46.78 90 PRO A C 1
ATOM 676 O O . PRO A 1 90 ? -3.270 16.430 55.821 1.00 46.78 90 PRO A O 1
ATOM 679 N N . ALA A 1 91 ? -5.394 17.115 56.103 1.00 50.69 91 ALA A N 1
ATOM 680 C CA . ALA A 1 91 ? -6.028 15.901 55.595 1.00 50.69 91 ALA A CA 1
ATOM 681 C C . ALA A 1 91 ? -5.489 15.533 54.192 1.00 50.69 91 ALA A C 1
ATOM 683 O O . ALA A 1 91 ? -5.173 16.435 53.409 1.00 50.69 91 ALA A O 1
ATOM 684 N N . PRO A 1 92 ? -5.378 14.232 53.855 1.00 50.16 92 PRO A N 1
ATOM 685 C CA . PRO A 1 92 ? -4.794 13.807 52.590 1.00 50.16 92 PRO A CA 1
ATOM 686 C C . PRO A 1 92 ? -5.559 14.430 51.414 1.00 50.16 92 PRO A C 1
ATOM 688 O O . PRO A 1 92 ? -6.793 14.476 51.450 1.00 50.16 92 PRO A O 1
ATOM 691 N N . PRO A 1 93 ? -4.861 14.915 50.370 1.00 52.66 93 PRO A N 1
ATOM 692 C CA . PRO A 1 93 ? -5.520 15.503 49.218 1.00 52.66 93 PRO A CA 1
ATOM 693 C C . PRO A 1 93 ? -6.415 14.449 48.571 1.00 52.66 93 PRO A C 1
ATOM 695 O O . PRO A 1 93 ? -5.961 13.366 48.195 1.00 52.66 93 PRO A O 1
ATOM 698 N N . THR A 1 94 ? -7.700 14.777 48.457 1.00 51.69 94 THR A N 1
ATOM 699 C CA . THR A 1 94 ? -8.685 14.014 47.698 1.00 51.69 94 THR A CA 1
ATOM 700 C C . THR A 1 94 ? -8.087 13.679 46.336 1.00 51.69 94 THR A C 1
ATOM 702 O O . THR A 1 94 ? -7.621 14.575 45.628 1.00 51.69 94 THR A O 1
ATOM 705 N N . ALA A 1 95 ? -8.061 12.387 45.998 1.00 46.69 95 ALA A N 1
ATOM 706 C CA . ALA A 1 95 ? -7.546 11.903 44.725 1.00 46.69 95 ALA A CA 1
ATOM 707 C C . ALA A 1 95 ? -8.115 12.747 43.567 1.00 46.69 95 ALA A C 1
ATOM 709 O O . ALA A 1 95 ? -9.299 13.108 43.611 1.00 46.69 95 ALA A O 1
ATOM 710 N N . PRO A 1 96 ? -7.303 13.084 42.546 1.00 54.22 96 PRO A N 1
ATOM 711 C CA . PRO A 1 96 ? -7.786 13.851 41.407 1.00 54.22 96 PRO A CA 1
ATOM 712 C C . PRO A 1 96 ? -9.042 13.175 40.836 1.00 54.22 96 PRO A C 1
ATOM 714 O O . PRO A 1 96 ? -9.073 11.942 40.763 1.00 54.22 96 PRO A O 1
ATOM 717 N N . PRO A 1 97 ? -10.082 13.945 40.460 1.00 52.41 97 PRO A N 1
ATOM 718 C CA . PRO A 1 97 ? -11.319 13.380 39.944 1.00 52.41 97 PRO A CA 1
ATOM 719 C C . PRO A 1 97 ? -10.989 12.421 38.803 1.00 52.41 97 PRO A C 1
ATOM 721 O O . PRO A 1 97 ? -10.338 12.805 37.827 1.00 52.41 97 PRO A O 1
ATOM 724 N N . GLN A 1 98 ? -11.400 11.160 38.968 1.00 52.56 98 GLN A N 1
ATOM 725 C CA . GLN A 1 98 ? -11.239 10.127 37.952 1.00 52.56 98 GLN A CA 1
ATOM 726 C C . GLN A 1 98 ? -11.786 10.678 36.626 1.00 52.56 98 GLN A C 1
ATOM 728 O O . GLN A 1 98 ? -12.892 11.231 36.615 1.00 52.56 98 GLN A O 1
ATOM 733 N N . PRO A 1 99 ? -11.025 10.603 35.519 1.00 60.28 99 PRO A N 1
ATOM 734 C CA . PRO A 1 99 ? -11.494 11.108 34.242 1.00 60.28 99 PRO A CA 1
ATOM 735 C C . PRO A 1 99 ? -12.809 10.410 33.899 1.00 60.28 99 PRO A C 1
ATOM 737 O O . PRO A 1 99 ? -12.888 9.183 33.929 1.00 60.28 99 PRO A O 1
ATOM 740 N N . VAL A 1 100 ? -13.839 11.208 33.606 1.00 61.94 100 VAL A N 1
ATOM 741 C CA . VAL A 1 100 ? -15.169 10.722 33.216 1.00 61.94 100 VAL A CA 1
ATOM 742 C C . VAL A 1 100 ? -14.996 9.625 32.156 1.00 61.94 100 VAL A C 1
ATOM 744 O O . VAL A 1 100 ? -14.268 9.871 31.185 1.00 61.94 100 VAL A O 1
ATOM 747 N N . PRO A 1 101 ? -15.596 8.430 32.326 1.00 77.75 101 PRO A N 1
ATOM 748 C CA . PRO A 1 101 ? -15.399 7.326 31.396 1.00 77.75 101 PRO A CA 1
ATOM 749 C C . PRO A 1 101 ? -15.757 7.771 29.976 1.00 77.75 101 PRO A C 1
ATOM 751 O O . PRO A 1 101 ? -16.880 8.193 29.705 1.00 77.75 101 PRO A O 1
ATOM 754 N N . GLY A 1 102 ? -14.774 7.746 29.073 1.00 82.44 102 GLY A N 1
ATOM 755 C CA . GLY A 1 102 ? -14.993 8.099 27.676 1.00 82.44 102 GLY A CA 1
ATOM 756 C C . GLY A 1 102 ? -15.867 7.059 26.967 1.00 82.44 102 GLY A C 1
ATOM 757 O O . GLY A 1 102 ? -16.052 5.955 27.486 1.00 82.44 102 GLY A O 1
ATOM 758 N N . PRO A 1 103 ? -16.347 7.350 25.746 1.00 90.44 103 PRO A N 1
ATOM 759 C CA . PRO A 1 103 ? -17.210 6.437 24.986 1.00 90.44 103 PRO A CA 1
ATOM 760 C C . PRO A 1 103 ? -16.564 5.072 24.697 1.00 90.44 103 PRO A C 1
ATOM 762 O O . PRO A 1 103 ? -17.263 4.105 24.430 1.00 90.44 103 PRO A O 1
ATO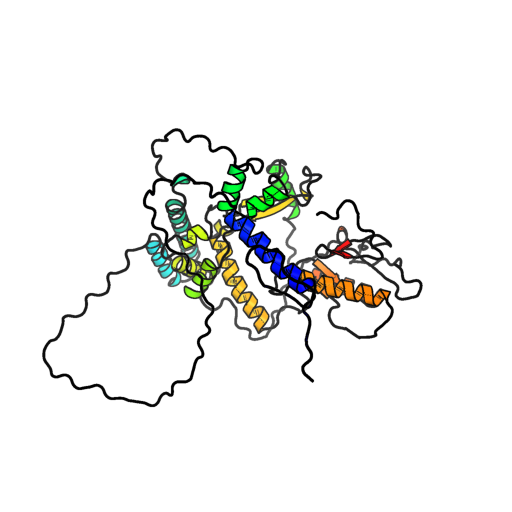M 765 N N . LEU A 1 104 ? -15.231 4.978 24.769 1.00 95.81 104 LEU A N 1
ATOM 766 C CA . LEU A 1 104 ? -14.481 3.740 24.549 1.00 95.81 104 LEU A CA 1
ATOM 767 C C . LEU A 1 104 ? -14.048 3.026 25.839 1.00 95.81 104 LEU A C 1
ATOM 769 O O . LEU A 1 104 ? -13.367 2.008 25.770 1.00 95.81 104 LEU A O 1
ATOM 773 N N . SER A 1 105 ? -14.398 3.555 27.014 1.00 95.25 105 SER A N 1
ATOM 774 C CA . SER A 1 105 ? -13.888 3.077 28.308 1.00 95.25 105 SER A CA 1
ATOM 775 C C . SER A 1 105 ? -14.239 1.617 28.611 1.00 95.25 105 SER A C 1
ATOM 777 O O . SER A 1 105 ? -13.358 0.868 29.026 1.00 95.25 105 SER A O 1
ATOM 779 N N . ILE A 1 106 ? -15.480 1.201 28.346 1.00 96.06 106 ILE A N 1
ATOM 780 C CA . ILE A 1 106 ? -15.944 -0.178 28.568 1.00 96.06 106 ILE A CA 1
ATOM 781 C C . ILE A 1 106 ? -15.182 -1.149 27.655 1.00 96.06 106 ILE A C 1
ATOM 783 O O . ILE A 1 106 ? -14.671 -2.164 28.118 1.00 96.06 106 ILE A O 1
ATOM 787 N N . TYR A 1 107 ? -15.012 -0.799 26.377 1.00 97.88 107 TYR A N 1
ATOM 788 C CA . TYR A 1 107 ? -14.251 -1.621 25.430 1.00 97.88 107 TYR A CA 1
ATOM 789 C C . TYR A 1 107 ? -12.763 -1.686 25.784 1.00 97.88 107 TYR A C 1
ATOM 791 O O . TYR A 1 107 ? -12.131 -2.718 25.611 1.00 97.88 107 TYR A O 1
ATOM 799 N N . ILE A 1 108 ? -12.192 -0.602 26.318 1.00 98.06 108 ILE A N 1
ATOM 800 C CA . ILE A 1 108 ? -10.815 -0.591 26.826 1.00 98.06 108 ILE A CA 1
ATOM 801 C C . ILE A 1 108 ? -10.654 -1.589 27.978 1.00 98.06 108 ILE A C 1
ATOM 803 O O . ILE A 1 108 ? -9.701 -2.361 27.957 1.00 98.06 108 ILE A O 1
ATOM 807 N N . GLN A 1 109 ? -11.584 -1.603 28.937 1.00 97.38 109 GLN A N 1
ATOM 808 C CA . GLN A 1 109 ? -11.558 -2.551 30.056 1.00 97.38 109 GLN A CA 1
ATOM 809 C C . GLN A 1 109 ? -11.712 -4.000 29.572 1.00 97.38 109 GLN A C 1
ATOM 811 O O . GLN A 1 109 ? -10.979 -4.876 30.024 1.00 97.38 109 GLN A O 1
ATOM 816 N N . ALA A 1 110 ? -12.608 -4.245 28.610 1.00 97.94 110 ALA A N 1
ATOM 817 C CA . ALA A 1 110 ? -12.784 -5.566 28.008 1.00 97.94 110 ALA A CA 1
ATOM 818 C C . ALA A 1 110 ? -11.504 -6.056 27.304 1.00 97.94 110 ALA A C 1
ATOM 820 O O . ALA A 1 110 ? -11.069 -7.182 27.528 1.00 97.94 110 ALA A O 1
ATOM 821 N N . LEU A 1 111 ? -10.842 -5.199 26.517 1.00 98.50 111 LEU A N 1
ATOM 822 C CA . LEU A 1 111 ? -9.573 -5.540 25.862 1.00 98.50 111 LEU A CA 1
ATOM 823 C C . LEU A 1 111 ? -8.435 -5.777 26.869 1.00 98.50 111 LEU A C 1
ATOM 825 O O . LEU A 1 111 ? -7.612 -6.664 26.663 1.00 98.50 111 LEU A O 1
ATOM 829 N N . GLU A 1 112 ? -8.380 -5.010 27.962 1.00 98.19 112 GLU A N 1
ATOM 830 C CA . GLU A 1 112 ? -7.426 -5.250 29.055 1.00 98.19 112 GLU A CA 1
ATOM 831 C C . GLU A 1 112 ? -7.660 -6.621 29.709 1.00 98.19 112 GLU A C 1
ATOM 833 O O . GLU A 1 112 ? -6.691 -7.331 29.966 1.00 98.19 112 GLU A O 1
ATOM 838 N N . ALA A 1 113 ? -8.920 -7.023 29.909 1.00 97.94 113 ALA A N 1
ATOM 839 C CA . ALA A 1 113 ? -9.271 -8.341 30.434 1.00 97.94 113 ALA A CA 1
ATOM 840 C C . ALA A 1 113 ? -8.953 -9.483 29.452 1.00 97.94 113 ALA A C 1
ATOM 842 O O . ALA A 1 113 ? -8.508 -10.545 29.881 1.00 97.94 113 ALA A O 1
ATOM 843 N N . ILE A 1 114 ? -9.140 -9.272 28.144 1.00 98.06 114 ILE A N 1
ATOM 844 C CA . ILE A 1 114 ? -8.768 -10.239 27.096 1.00 98.06 114 ILE A CA 1
ATOM 845 C C . ILE A 1 114 ? -7.258 -10.509 27.111 1.00 98.06 114 ILE A C 1
ATOM 847 O O . ILE A 1 114 ? -6.839 -11.656 27.002 1.00 98.06 114 ILE A O 1
ATOM 851 N N . LEU A 1 115 ? -6.432 -9.475 27.298 1.00 97.75 115 LEU A N 1
ATOM 852 C CA . LEU A 1 115 ? -4.971 -9.617 27.349 1.00 97.75 115 LEU A CA 1
ATOM 853 C C . LEU A 1 115 ? -4.455 -10.415 28.558 1.00 97.75 115 LEU A C 1
ATOM 855 O O . LEU A 1 115 ? -3.283 -10.777 28.571 1.00 97.75 115 LEU A O 1
ATOM 859 N N . GLN A 1 116 ? -5.290 -10.662 29.572 1.00 97.50 116 GLN A N 1
ATOM 860 C CA . GLN A 1 116 ? -4.941 -11.489 30.735 1.00 97.50 116 GLN A CA 1
ATOM 861 C C . GLN A 1 116 ? -5.383 -12.953 30.588 1.00 97.50 116 GLN A C 1
ATOM 863 O O . GLN A 1 116 ? -5.099 -13.759 31.469 1.00 97.50 116 GLN A O 1
ATOM 868 N N . GLN A 1 117 ? -6.104 -13.294 29.518 1.00 97.00 117 GLN A N 1
ATOM 869 C CA . GLN A 1 117 ? -6.603 -14.646 29.264 1.00 97.00 117 GLN A CA 1
ATOM 870 C C . GLN A 1 117 ? -5.689 -15.384 28.287 1.00 97.00 117 GLN A C 1
ATOM 872 O O . GLN A 1 117 ? -5.079 -14.765 27.413 1.00 97.00 117 GLN A O 1
ATOM 877 N N . ASP A 1 118 ? -5.625 -16.710 28.395 1.00 96.56 118 ASP A N 1
ATOM 878 C CA . ASP A 1 118 ? -4.896 -17.529 27.427 1.00 96.56 118 ASP A CA 1
ATOM 879 C C . ASP A 1 118 ? -5.571 -17.480 26.042 1.00 96.56 118 ASP A C 1
ATOM 881 O O . ASP A 1 118 ? -6.805 -17.458 25.958 1.00 96.56 118 ASP A O 1
ATOM 885 N N . PRO A 1 119 ? -4.800 -17.466 24.936 1.00 96.69 119 PRO A N 1
ATOM 886 C CA . PRO A 1 119 ? -5.370 -17.467 23.594 1.00 96.69 119 PRO A CA 1
ATOM 887 C C . PRO A 1 119 ? -6.256 -18.694 23.340 1.00 96.69 119 PRO A C 1
ATOM 889 O O . PRO A 1 119 ? -5.789 -19.832 23.351 1.00 96.69 119 PRO A O 1
ATOM 892 N N . SER A 1 120 ? -7.534 -18.456 23.051 1.00 97.75 120 SER A N 1
ATOM 893 C CA . SER A 1 120 ? -8.499 -19.480 22.644 1.00 97.75 120 SER A CA 1
ATOM 894 C C . SER A 1 120 ? -9.445 -18.941 21.569 1.00 97.75 120 SER A C 1
ATOM 896 O O . SER A 1 120 ? -9.519 -17.729 21.332 1.00 97.75 120 SER A O 1
ATOM 898 N N . ASP A 1 121 ? -10.185 -19.833 20.906 1.00 97.69 121 ASP A N 1
ATOM 899 C CA . ASP A 1 121 ? -11.188 -19.431 19.915 1.00 97.69 121 ASP A CA 1
ATOM 900 C C . ASP A 1 121 ? -12.312 -18.590 20.538 1.00 97.69 121 ASP A C 1
ATOM 902 O O . ASP A 1 121 ? -12.728 -17.597 19.944 1.00 97.69 121 ASP A O 1
ATOM 906 N N . GLU A 1 122 ? -12.750 -18.924 21.753 1.00 97.81 122 GLU A N 1
ATOM 907 C CA . GLU A 1 122 ? -13.783 -18.174 22.480 1.00 97.81 122 GLU A CA 1
ATOM 908 C C . GLU A 1 122 ? -13.316 -16.752 22.812 1.00 97.81 122 GLU A C 1
ATOM 910 O O . GLU A 1 122 ? -14.027 -15.778 22.552 1.00 97.81 122 GLU A O 1
ATOM 915 N N . VAL A 1 123 ? -12.078 -16.617 23.304 1.00 98.19 123 VAL A N 1
ATOM 916 C CA . VAL A 1 123 ? -11.465 -15.312 23.590 1.00 98.19 123 VAL A CA 1
ATOM 917 C C . VAL A 1 123 ? -11.321 -14.494 22.305 1.00 98.19 123 VAL A C 1
ATOM 919 O O . VAL A 1 123 ? -11.567 -13.286 22.304 1.00 98.19 123 VAL A O 1
ATOM 922 N N . PHE A 1 124 ? -10.973 -15.137 21.187 1.00 98.50 124 PHE A N 1
ATOM 923 C CA . PHE A 1 124 ? -10.874 -14.466 19.893 1.00 98.50 124 PHE A CA 1
ATOM 924 C C . PHE A 1 124 ? -12.231 -13.986 19.359 1.00 98.50 124 PHE A C 1
ATOM 926 O O . PHE A 1 124 ? -12.309 -12.878 18.820 1.00 98.50 124 PHE A O 1
ATOM 933 N N . VAL A 1 125 ? -13.301 -14.768 19.526 1.00 98.38 125 VAL A N 1
ATOM 934 C CA . VAL A 1 125 ? -14.664 -14.338 19.173 1.00 98.38 125 VAL A CA 1
ATOM 935 C C . VAL A 1 125 ? -15.072 -13.134 20.020 1.00 98.38 125 VAL A C 1
ATOM 937 O O . VAL A 1 125 ? -15.460 -12.106 19.463 1.00 98.38 125 VAL A O 1
ATOM 940 N N . HIS A 1 126 ? -14.870 -13.201 21.339 1.00 98.25 126 HIS A N 1
ATOM 941 C CA . HIS A 1 126 ? -15.170 -12.089 22.241 1.00 98.25 126 HIS A CA 1
ATOM 942 C C . HIS A 1 126 ? -14.377 -10.816 21.895 1.00 98.25 126 HIS A C 1
ATOM 944 O O . HIS A 1 126 ? -14.911 -9.701 21.912 1.00 98.25 126 HIS A O 1
ATOM 950 N N . PHE A 1 127 ? -13.106 -10.970 21.515 1.00 98.69 127 PHE A N 1
ATOM 951 C CA . PHE A 1 127 ? -12.283 -9.881 20.998 1.00 98.69 127 PHE A CA 1
ATOM 952 C C . PHE A 1 127 ? -12.885 -9.248 19.736 1.00 98.69 127 PHE A C 1
ATOM 954 O O . PHE A 1 127 ? -12.995 -8.021 19.664 1.00 98.69 127 PHE A O 1
ATOM 961 N N . CYS A 1 128 ? -13.298 -10.057 18.757 1.00 98.62 128 CYS A N 1
ATOM 962 C CA . CYS A 1 128 ? -13.903 -9.556 17.523 1.00 98.62 128 CYS A CA 1
ATOM 963 C C . CYS A 1 128 ? -15.187 -8.766 17.806 1.00 98.62 128 CYS A C 1
ATOM 965 O O . CYS A 1 128 ? -15.316 -7.634 17.338 1.00 98.62 128 CYS A O 1
ATOM 967 N N . GLU A 1 129 ? -16.083 -9.313 18.630 1.00 98.38 129 GLU A N 1
ATOM 968 C CA . GLU A 1 129 ? -17.330 -8.650 19.031 1.00 98.38 129 GLU A CA 1
ATOM 969 C C . GLU A 1 129 ? -17.064 -7.316 19.739 1.00 98.38 129 GLU A C 1
ATOM 971 O O . GLU A 1 129 ? -17.680 -6.298 19.418 1.00 98.38 129 GLU A O 1
ATOM 976 N N . THR A 1 130 ? -16.094 -7.291 20.659 1.00 98.50 130 THR A N 1
ATOM 977 C CA . THR A 1 130 ? -15.691 -6.078 21.386 1.00 98.50 130 THR A CA 1
ATOM 978 C C . THR A 1 130 ? -15.216 -4.984 20.425 1.00 98.50 130 THR A C 1
ATOM 980 O O . THR A 1 130 ? -15.601 -3.819 20.559 1.00 98.50 130 THR A O 1
ATOM 983 N N . VAL A 1 131 ? -14.394 -5.342 19.433 1.00 98.44 131 VAL A N 1
ATOM 984 C CA . VAL A 1 131 ? -13.896 -4.394 18.424 1.00 98.44 131 VAL A CA 1
ATOM 985 C C . VAL A 1 131 ? -15.029 -3.891 17.530 1.00 98.44 131 VAL A C 1
ATOM 987 O O . VAL A 1 131 ? -15.089 -2.695 17.248 1.00 98.44 131 VAL A O 1
ATOM 990 N N . GLU A 1 132 ? -15.939 -4.764 17.101 1.00 97.88 132 GLU A N 1
ATOM 991 C CA . GLU A 1 132 ? -17.068 -4.394 16.238 1.00 97.88 132 GLU A CA 1
ATOM 992 C C . GLU A 1 132 ? -18.061 -3.466 16.943 1.00 97.88 132 GLU A C 1
ATOM 994 O O . GLU A 1 132 ? -18.471 -2.450 16.372 1.00 97.88 132 GLU A O 1
ATOM 999 N N . GLN A 1 133 ? -18.376 -3.737 18.211 1.00 97.56 133 GLN A N 1
ATOM 1000 C CA . GLN A 1 133 ? -19.206 -2.852 19.028 1.00 97.56 133 GLN A CA 1
ATOM 1001 C C . GLN A 1 133 ? -18.547 -1.479 19.219 1.00 97.56 133 GLN A C 1
ATOM 1003 O O . GLN A 1 133 ? -19.197 -0.452 19.021 1.00 97.56 133 GLN A O 1
ATOM 1008 N N . ALA A 1 134 ? -17.245 -1.439 19.515 1.00 97.75 134 ALA A N 1
ATOM 1009 C CA . ALA A 1 134 ? -16.507 -0.185 19.642 1.00 97.75 134 ALA A CA 1
ATOM 1010 C C . ALA A 1 134 ? -16.484 0.620 18.331 1.00 97.75 134 ALA A C 1
ATOM 1012 O O . ALA A 1 134 ? -16.653 1.841 18.345 1.00 97.75 134 ALA A O 1
ATOM 1013 N N . VAL A 1 135 ? -16.307 -0.049 17.186 1.00 97.12 135 VAL A N 1
ATOM 1014 C CA . VAL A 1 135 ? -16.402 0.579 15.859 1.00 97.12 135 VAL A CA 1
ATOM 1015 C C . VAL A 1 135 ? -17.800 1.160 15.637 1.00 97.12 135 VAL A C 1
ATOM 1017 O O . VAL A 1 135 ? -17.905 2.307 15.197 1.00 97.12 135 VAL A O 1
ATOM 1020 N N . SER A 1 136 ? -18.858 0.426 15.996 1.00 95.56 136 SER A N 1
ATOM 1021 C CA . SER A 1 136 ? -20.243 0.904 15.900 1.00 95.56 136 SER A CA 1
ATOM 1022 C C . SER A 1 136 ? -20.489 2.151 16.755 1.00 95.56 136 SER A C 1
ATOM 1024 O O . SER A 1 136 ? -21.075 3.124 16.278 1.00 95.56 136 SER A O 1
ATOM 1026 N N . GLU A 1 137 ? -19.976 2.195 17.985 1.00 95.00 137 GLU A N 1
ATOM 1027 C CA . GLU A 1 137 ? -20.077 3.390 18.832 1.00 95.00 137 GLU A CA 1
ATOM 1028 C C . GLU A 1 137 ? -19.344 4.594 18.224 1.00 95.00 137 GLU A C 1
ATOM 1030 O O . GLU A 1 137 ? -19.882 5.704 18.172 1.00 95.00 137 GLU A O 1
ATOM 1035 N N . VAL A 1 138 ? -18.147 4.390 17.664 1.00 95.31 138 VAL A N 1
ATOM 1036 C CA . VAL A 1 138 ? -17.420 5.460 16.960 1.00 95.31 138 VAL A CA 1
ATOM 1037 C C . VAL A 1 138 ? -18.186 5.944 15.727 1.00 95.31 138 VAL A C 1
ATOM 1039 O O . VAL A 1 138 ? -18.190 7.152 15.460 1.00 95.31 138 VAL A O 1
ATOM 1042 N N . GLN A 1 139 ? -18.852 5.047 14.993 1.00 94.44 139 GLN A N 1
ATOM 1043 C CA . GLN A 1 139 ? -19.728 5.409 13.876 1.00 94.44 139 GLN A CA 1
ATOM 1044 C C . GLN A 1 139 ? -20.898 6.272 14.347 1.00 94.44 139 GLN A C 1
ATOM 1046 O O . GLN A 1 139 ? -21.095 7.345 13.785 1.00 94.44 139 GLN A O 1
ATOM 1051 N N . LYS A 1 140 ? -21.617 5.881 15.405 1.00 92.19 140 LYS A N 1
ATOM 1052 C CA . LYS A 1 140 ? -22.743 6.666 15.948 1.00 92.19 140 LYS A CA 1
ATOM 1053 C C . LYS A 1 140 ? -22.314 8.073 16.372 1.00 92.19 140 LYS A C 1
ATOM 1055 O O . LYS A 1 140 ? -23.010 9.045 16.086 1.00 92.19 140 LYS A O 1
ATOM 1060 N N . ILE A 1 141 ? -21.143 8.197 17.001 1.00 90.81 141 ILE A N 1
ATOM 1061 C CA . ILE A 1 141 ? -20.590 9.487 17.444 1.00 90.81 141 ILE A CA 1
ATOM 1062 C C . ILE A 1 141 ? -20.147 10.350 16.254 1.00 90.81 141 ILE A C 1
ATOM 1064 O O . ILE A 1 141 ? -20.347 11.565 16.251 1.00 90.81 141 ILE A O 1
ATOM 1068 N N . SER A 1 142 ? -19.509 9.739 15.252 1.00 90.06 142 SER A N 1
ATOM 1069 C CA . SER A 1 142 ? -18.841 10.467 14.163 1.00 90.06 142 SER A CA 1
ATOM 1070 C C . SER A 1 142 ? -19.733 10.705 12.942 1.00 90.06 142 SER A C 1
ATOM 1072 O O . SER A 1 142 ? -19.465 11.624 12.167 1.00 90.06 142 SER A O 1
ATOM 1074 N N . LEU A 1 143 ? -20.769 9.884 12.756 1.00 88.44 143 LEU A N 1
ATOM 1075 C CA . LEU A 1 143 ? -21.673 9.860 11.602 1.00 88.44 143 LEU A CA 1
ATOM 1076 C C . LEU A 1 143 ? -23.153 9.905 12.054 1.00 88.44 143 LEU A C 1
ATOM 1078 O O . LEU A 1 143 ? -23.931 9.009 11.722 1.00 88.44 143 LEU A O 1
ATOM 1082 N N . PRO A 1 144 ? -23.580 10.947 12.792 1.00 71.75 144 PRO A N 1
ATOM 1083 C CA . PRO A 1 144 ? -24.925 11.013 13.371 1.00 71.75 144 PRO A CA 1
ATOM 1084 C C . PRO A 1 144 ? -26.046 11.106 12.322 1.00 71.75 144 PRO A C 1
ATOM 1086 O O . PRO A 1 144 ? -27.171 10.719 12.606 1.00 71.75 144 PRO A O 1
ATOM 1089 N N . ASP A 1 145 ? -25.754 11.590 11.110 1.00 67.06 145 ASP A N 1
ATOM 1090 C CA . ASP A 1 145 ? -26.731 11.675 10.013 1.00 67.06 145 ASP A CA 1
ATOM 1091 C C . ASP A 1 145 ? -27.130 10.299 9.439 1.00 67.06 145 ASP A C 1
ATOM 1093 O O . ASP A 1 145 ? -28.220 10.180 8.884 1.00 67.06 145 ASP A O 1
ATOM 1097 N N . ASP A 1 146 ? -26.267 9.283 9.563 1.00 60.50 146 ASP A N 1
ATOM 1098 C CA . ASP A 1 146 ? -26.493 7.935 9.012 1.00 60.50 146 ASP A CA 1
ATOM 1099 C C . ASP A 1 146 ? -27.107 6.976 10.057 1.00 60.50 146 ASP A C 1
ATOM 1101 O O . ASP A 1 146 ? -27.740 5.991 9.685 1.00 60.50 146 ASP A O 1
ATOM 1105 N N . PHE A 1 147 ? -26.927 7.259 11.356 1.00 57.56 147 PHE A N 1
ATOM 1106 C CA . PHE A 1 147 ? -27.271 6.349 12.465 1.00 57.56 147 PHE A CA 1
ATOM 1107 C C . PHE A 1 147 ? -28.030 7.013 13.630 1.00 57.56 147 PHE A C 1
ATOM 1109 O O . PHE A 1 147 ? -28.260 6.379 14.660 1.00 57.56 147 PHE A O 1
ATOM 1116 N N . GLY A 1 148 ? -28.394 8.292 13.514 1.00 49.31 148 GLY A N 1
ATOM 1117 C CA . GLY A 1 148 ? -29.206 8.996 14.506 1.00 49.31 148 GLY A CA 1
ATOM 1118 C C . GLY A 1 148 ? -30.692 8.632 14.417 1.00 49.31 148 GLY A C 1
ATOM 1119 O O . GLY A 1 148 ? -31.180 8.206 13.372 1.00 49.31 148 GLY A O 1
ATOM 1120 N N . ASN A 1 149 ? -31.437 8.844 15.508 1.00 48.19 149 ASN A N 1
ATOM 1121 C CA . ASN A 1 149 ? -32.901 8.760 15.475 1.00 48.19 149 ASN A CA 1
ATOM 1122 C C . ASN A 1 149 ? -33.459 9.717 14.403 1.00 48.19 149 ASN A C 1
ATOM 1124 O O . ASN A 1 149 ? -32.971 10.851 14.315 1.00 48.19 149 ASN A O 1
ATOM 1128 N N . PRO A 1 150 ? -34.483 9.312 13.623 1.00 44.12 150 PRO A N 1
ATOM 1129 C CA . PRO A 1 150 ? -35.057 10.147 12.577 1.00 44.12 150 PRO A CA 1
ATOM 1130 C C . PRO A 1 150 ? -35.624 11.418 13.209 1.00 44.12 150 PRO A C 1
ATOM 1132 O O . PRO A 1 150 ? -36.693 11.428 13.814 1.00 44.12 150 PRO A O 1
ATOM 1135 N N . THR A 1 151 ? -34.874 12.509 13.106 1.00 51.69 151 THR A N 1
ATOM 1136 C CA . THR A 1 151 ? -35.372 13.842 13.438 1.00 51.69 151 THR A CA 1
ATOM 1137 C C . THR A 1 151 ? -36.362 14.229 12.333 1.00 51.69 151 THR A C 1
ATOM 1139 O O . THR A 1 151 ? -36.100 13.879 11.177 1.00 51.69 151 THR A O 1
ATOM 1142 N N . PRO A 1 152 ? -37.489 14.913 12.626 1.00 48.44 152 PRO A N 1
ATOM 1143 C CA . PRO A 1 152 ? -38.453 15.302 11.600 1.00 48.44 152 PRO A CA 1
ATOM 1144 C C . PRO A 1 152 ? -37.728 16.055 10.483 1.00 48.44 152 PRO A C 1
ATOM 1146 O O . PRO A 1 152 ? -37.141 17.113 10.714 1.00 48.44 152 PRO A O 1
ATOM 1149 N N . GLN A 1 153 ? -37.682 15.455 9.294 1.00 46.25 153 GLN A N 1
ATOM 1150 C CA . GLN A 1 153 ? -36.945 15.993 8.161 1.00 46.25 153 GLN A CA 1
ATOM 1151 C C . GLN A 1 153 ? -37.639 17.273 7.688 1.00 46.25 153 GLN A C 1
ATOM 1153 O O . GLN A 1 153 ? -38.655 17.217 6.999 1.00 46.25 153 GLN A O 1
ATOM 1158 N N . GLU A 1 154 ? -37.069 18.439 7.998 1.00 50.47 154 GLU A N 1
ATOM 1159 C CA . GLU A 1 154 ? -37.272 19.593 7.124 1.00 50.47 154 GLU A CA 1
ATOM 1160 C C . GLU A 1 154 ? -36.796 19.206 5.713 1.00 50.47 154 GLU A C 1
ATOM 1162 O O . GLU A 1 154 ? -35.772 18.520 5.584 1.00 50.47 154 GLU A O 1
ATOM 1167 N N . PRO A 1 155 ? -37.498 19.620 4.641 1.00 41.44 155 PRO A N 1
ATOM 1168 C CA . PRO A 1 155 ? -37.131 19.257 3.281 1.00 41.44 155 PRO A CA 1
ATOM 1169 C C . PRO A 1 155 ? -35.727 19.792 2.978 1.00 41.44 155 PRO A C 1
ATOM 1171 O O . PRO A 1 155 ? -35.523 20.978 2.702 1.00 41.44 155 PRO A O 1
ATOM 1174 N N . ARG A 1 156 ? -34.724 18.906 3.052 1.00 53.53 156 ARG A N 1
ATOM 1175 C CA . ARG A 1 156 ? -33.335 19.216 2.707 1.00 53.53 156 ARG A CA 1
ATOM 1176 C C . ARG A 1 156 ? -33.325 19.666 1.249 1.00 53.53 156 ARG A C 1
ATOM 1178 O O . ARG A 1 156 ? -33.499 18.852 0.346 1.00 53.53 156 ARG A O 1
ATOM 1185 N N . LYS A 1 157 ? -33.099 20.965 1.012 1.00 51.25 157 LYS A N 1
ATOM 1186 C CA . LYS A 1 157 ? -32.805 21.497 -0.328 1.00 51.25 157 LYS A CA 1
ATOM 1187 C C . LYS A 1 157 ? -31.744 20.600 -0.964 1.00 51.25 157 LYS A C 1
ATOM 1189 O O . LYS A 1 157 ? -30.657 20.466 -0.397 1.00 51.25 157 LYS A O 1
ATOM 1194 N N . GLN A 1 158 ? -32.061 19.988 -2.108 1.00 46.19 158 GLN A N 1
ATOM 1195 C CA . GLN A 1 158 ? -31.110 19.180 -2.869 1.00 46.19 158 GLN A CA 1
ATOM 1196 C C . GLN A 1 158 ? -29.834 20.004 -3.058 1.00 46.19 158 GLN A C 1
ATOM 1198 O O . GLN A 1 158 ? -29.838 21.053 -3.708 1.00 46.19 158 GLN A O 1
ATOM 1203 N N . ARG A 1 159 ? -28.743 19.587 -2.406 1.00 56.44 159 ARG A N 1
ATOM 1204 C CA . ARG A 1 159 ? -27.451 20.251 -2.562 1.00 56.44 159 ARG A CA 1
ATOM 1205 C C . ARG A 1 159 ? -27.045 20.070 -4.017 1.00 56.44 159 ARG A C 1
ATOM 1207 O O . ARG A 1 159 ? -26.812 18.941 -4.437 1.00 56.44 159 ARG A O 1
ATOM 1214 N N . LYS A 1 160 ? -26.983 21.174 -4.770 1.00 56.03 160 LYS A N 1
ATOM 1215 C CA . LYS A 1 160 ? -26.498 21.154 -6.153 1.00 56.03 160 LYS A CA 1
ATOM 1216 C C . LYS A 1 160 ? -25.151 20.418 -6.201 1.00 56.03 160 LYS A C 1
ATOM 1218 O O . LYS A 1 160 ? -24.320 20.650 -5.314 1.00 56.03 160 LYS A O 1
ATOM 1223 N N . PRO A 1 161 ? -24.938 19.532 -7.188 1.00 61.00 161 PRO A N 1
ATOM 1224 C CA . PRO A 1 161 ? -23.661 18.857 -7.346 1.00 61.00 161 PRO A CA 1
ATOM 1225 C C . PRO A 1 161 ? -22.558 19.905 -7.513 1.00 61.00 161 PRO A C 1
ATOM 1227 O O . PRO A 1 161 ? -22.711 20.880 -8.248 1.00 61.00 161 PRO A O 1
ATOM 1230 N N . VAL A 1 162 ? -21.466 19.729 -6.770 1.00 65.12 162 VAL A N 1
ATOM 1231 C CA . VAL A 1 162 ? -20.300 20.612 -6.840 1.00 65.12 162 VAL A CA 1
ATOM 1232 C C . VAL A 1 162 ? -19.662 20.414 -8.211 1.00 65.12 162 VAL A C 1
ATOM 1234 O O . VAL A 1 162 ? -19.149 19.332 -8.478 1.00 65.12 162 VAL A O 1
ATOM 1237 N N . SER A 1 163 ? -19.718 21.434 -9.068 1.00 73.62 163 SER A N 1
ATOM 1238 C CA . SER A 1 163 ? -19.090 21.422 -10.391 1.00 73.62 163 SER A CA 1
ATOM 1239 C C . SER A 1 163 ? -17.923 22.395 -10.427 1.00 73.62 163 SER A C 1
ATOM 1241 O O . SER A 1 163 ? -18.029 23.523 -9.952 1.00 73.62 163 SER A O 1
ATOM 1243 N N . VAL A 1 164 ? -16.816 21.981 -11.031 1.00 72.00 164 VAL A N 1
ATOM 1244 C CA . VAL A 1 164 ? -15.632 22.832 -11.196 1.00 72.00 164 VAL A CA 1
ATOM 1245 C C . VAL A 1 164 ? -15.826 23.928 -12.246 1.00 72.00 164 VAL A C 1
ATOM 1247 O O . VAL A 1 164 ? -15.136 24.944 -12.215 1.00 72.00 164 VAL A O 1
ATOM 1250 N N . LYS A 1 165 ? -16.817 23.772 -13.131 1.00 77.44 165 LYS A N 1
ATOM 1251 C CA . LYS A 1 165 ? -17.183 24.797 -14.120 1.00 77.44 165 LYS A CA 1
ATOM 1252 C C . LYS A 1 165 ? -17.771 26.052 -13.465 1.00 77.44 165 LYS A C 1
ATOM 1254 O O . LYS A 1 165 ? -17.686 27.135 -14.034 1.00 77.44 165 LYS A O 1
ATOM 1259 N N . ASP A 1 166 ? -18.349 25.918 -12.271 1.00 84.50 166 ASP A N 1
ATOM 1260 C CA . ASP A 1 166 ? -18.839 27.041 -11.476 1.00 84.50 166 ASP A CA 1
ATOM 1261 C C . ASP A 1 166 ? -17.763 27.521 -10.491 1.00 84.50 166 ASP A C 1
ATOM 1263 O O . ASP A 1 166 ? -17.307 26.777 -9.622 1.00 84.50 166 ASP A O 1
ATOM 1267 N N . THR A 1 167 ? -17.391 28.798 -10.587 1.00 80.44 167 THR A N 1
ATOM 1268 C CA . THR A 1 167 ? -16.333 29.397 -9.757 1.00 80.44 167 THR A CA 1
ATOM 1269 C C . THR A 1 167 ? -16.621 29.312 -8.256 1.00 80.44 167 THR A C 1
ATOM 1271 O O . THR A 1 167 ? -15.696 29.096 -7.470 1.00 80.44 167 THR A O 1
ATOM 1274 N N . GLN A 1 168 ? -17.885 29.428 -7.830 1.00 82.81 168 GLN A N 1
ATOM 1275 C CA . GLN A 1 168 ? -18.246 29.336 -6.411 1.00 82.81 168 GLN A CA 1
ATOM 1276 C C . GLN A 1 168 ? -18.131 27.898 -5.902 1.00 82.81 168 GLN A C 1
ATOM 1278 O O . GLN A 1 168 ? -17.530 27.650 -4.853 1.00 82.81 168 GLN A O 1
ATOM 1283 N N . SER A 1 169 ? -18.650 26.942 -6.667 1.00 81.50 169 SER A N 1
ATOM 1284 C CA . SER A 1 169 ? -18.533 25.512 -6.380 1.00 81.50 169 SER A CA 1
ATOM 1285 C C . SER A 1 169 ? -17.074 25.045 -6.372 1.00 81.50 169 SER A C 1
ATOM 1287 O O . SER A 1 169 ? -16.672 24.341 -5.444 1.00 81.50 169 SER A O 1
ATOM 1289 N N . ALA A 1 170 ? -16.250 25.505 -7.317 1.00 81.44 170 ALA A N 1
ATOM 1290 C CA . ALA A 1 170 ? -14.815 25.230 -7.354 1.00 81.44 170 ALA A CA 1
ATOM 1291 C C . ALA A 1 170 ? -14.082 25.798 -6.125 1.00 81.44 170 ALA A C 1
ATOM 1293 O O . ALA A 1 170 ? -13.273 25.103 -5.511 1.00 81.44 170 ALA A O 1
ATOM 1294 N N . GLN A 1 171 ? -14.401 27.027 -5.695 1.00 84.75 171 GLN A N 1
ATOM 1295 C CA . GLN A 1 171 ? -13.830 27.613 -4.473 1.00 84.75 171 GLN A CA 1
ATOM 1296 C C . GLN A 1 171 ? -14.252 26.854 -3.209 1.00 84.75 171 GLN A C 1
ATOM 1298 O O . GLN A 1 171 ? -13.436 26.653 -2.304 1.00 84.75 171 GLN A O 1
ATOM 1303 N N . LEU A 1 172 ? -15.510 26.410 -3.131 1.00 85.31 172 LEU A N 1
ATOM 1304 C CA . LEU A 1 172 ? -15.996 25.572 -2.033 1.00 85.31 172 LEU A CA 1
ATOM 1305 C C . LEU A 1 172 ? -15.285 24.214 -2.012 1.00 85.31 172 LEU A C 1
ATOM 1307 O O . LEU A 1 172 ? -14.860 23.765 -0.944 1.00 85.31 172 LEU A O 1
ATOM 1311 N N . LEU A 1 173 ? -15.110 23.590 -3.181 1.00 82.12 173 LEU A N 1
ATOM 1312 C CA . LEU A 1 173 ? -14.364 22.344 -3.323 1.00 82.12 173 LEU A CA 1
ATOM 1313 C C . LEU A 1 173 ? -12.911 22.531 -2.897 1.00 82.12 173 LEU A C 1
ATOM 1315 O O . LEU A 1 173 ? -12.421 21.736 -2.106 1.00 82.12 173 LEU A O 1
ATOM 1319 N N . TYR A 1 174 ? -12.253 23.604 -3.338 1.00 86.44 174 TYR A N 1
ATOM 1320 C CA . TYR A 1 174 ? -10.859 23.887 -3.004 1.00 86.44 174 TYR A CA 1
ATOM 1321 C C . TYR A 1 174 ? -10.661 24.118 -1.504 1.00 86.44 174 TYR A C 1
ATOM 1323 O O . TYR A 1 174 ? -9.732 23.580 -0.907 1.00 86.44 174 TYR A O 1
ATOM 1331 N N . ARG A 1 175 ? -11.574 24.853 -0.856 1.00 84.88 175 ARG A N 1
ATOM 1332 C CA . ARG A 1 175 ? -11.537 25.066 0.601 1.00 84.88 175 ARG A CA 1
ATOM 1333 C C . ARG A 1 175 ? -11.731 23.774 1.394 1.00 84.88 175 ARG A C 1
ATOM 1335 O O . ARG A 1 175 ? -11.152 23.636 2.467 1.00 84.88 175 ARG A O 1
ATOM 1342 N N . ARG A 1 176 ? -12.556 22.846 0.897 1.00 79.75 176 ARG A N 1
ATOM 1343 C CA . ARG A 1 176 ? -12.847 21.572 1.575 1.00 79.75 176 ARG A CA 1
ATOM 1344 C C . ARG A 1 176 ? -11.802 20.495 1.278 1.00 79.75 176 ARG A C 1
ATOM 1346 O O . ARG A 1 176 ? -11.452 19.721 2.162 1.00 79.75 176 ARG A O 1
ATOM 1353 N N . ASN A 1 177 ? -11.361 20.407 0.030 1.00 80.19 177 ASN A N 1
ATOM 1354 C CA . ASN A 1 177 ? -10.416 19.425 -0.478 1.00 80.19 177 ASN A CA 1
ATOM 1355 C C . ASN A 1 177 ? -9.630 20.024 -1.666 1.00 80.19 177 ASN A C 1
ATOM 1357 O O . ASN A 1 177 ? -10.013 19.826 -2.824 1.00 80.19 177 ASN A O 1
ATOM 1361 N N . PRO A 1 178 ? -8.520 20.736 -1.396 1.00 85.50 178 PRO A N 1
ATOM 1362 C CA . PRO A 1 178 ? -7.758 21.431 -2.432 1.00 85.50 178 PRO A CA 1
ATOM 1363 C C . PRO A 1 178 ? -7.182 20.467 -3.470 1.00 85.50 178 PRO A C 1
ATOM 1365 O O . PRO A 1 178 ? -7.210 20.766 -4.658 1.00 85.50 178 PRO A O 1
ATOM 1368 N N . LYS A 1 179 ? -6.744 19.271 -3.049 1.00 83.81 179 LYS A N 1
ATOM 1369 C CA . LYS A 1 179 ? -6.208 18.243 -3.956 1.00 83.81 179 LYS A CA 1
ATOM 1370 C C . LYS A 1 179 ? -7.251 17.792 -4.978 1.00 83.81 179 LYS A C 1
ATOM 1372 O O . LYS A 1 179 ? -6.951 17.706 -6.164 1.00 83.81 179 LYS A O 1
ATOM 1377 N N . ARG A 1 180 ? -8.479 17.522 -4.523 1.00 83.31 180 ARG A N 1
ATOM 1378 C CA . ARG A 1 180 ? -9.584 17.131 -5.407 1.00 83.31 180 ARG A CA 1
ATOM 1379 C C . ARG A 1 180 ? -9.975 18.265 -6.353 1.00 83.31 180 ARG A C 1
ATOM 1381 O O . ARG A 1 180 ? -10.192 18.001 -7.525 1.00 83.31 180 ARG A O 1
ATOM 1388 N N . ALA A 1 181 ? -10.030 19.501 -5.856 1.00 86.12 181 ALA A N 1
ATOM 1389 C CA . ALA A 1 181 ? -10.346 20.656 -6.690 1.00 86.12 181 ALA A CA 1
ATOM 1390 C C . ALA A 1 181 ? -9.329 20.843 -7.819 1.00 86.12 181 ALA A C 1
ATOM 1392 O O . ALA A 1 181 ? -9.729 20.945 -8.968 1.00 86.12 181 ALA A O 1
ATOM 1393 N N . VAL A 1 182 ? -8.029 20.831 -7.505 1.00 88.00 182 VAL A N 1
ATOM 1394 C CA . VAL A 1 182 ? -6.968 20.959 -8.519 1.00 88.00 182 VAL A CA 1
ATOM 1395 C C . VAL A 1 182 ? -7.070 19.841 -9.552 1.00 88.00 182 VAL A C 1
ATOM 1397 O O . VAL A 1 182 ? -7.042 20.120 -10.744 1.00 88.00 182 VAL A O 1
ATOM 1400 N N . ARG A 1 183 ? -7.271 18.595 -9.107 1.00 85.62 183 ARG A N 1
ATOM 1401 C CA . ARG A 1 183 ? -7.441 17.463 -10.020 1.00 85.62 183 ARG A CA 1
ATOM 1402 C C . ARG A 1 183 ? -8.623 17.659 -10.961 1.00 85.62 183 ARG A C 1
ATOM 1404 O O . ARG A 1 183 ? -8.454 17.543 -12.162 1.00 85.62 183 ARG A O 1
ATOM 1411 N N . GLU A 1 184 ? -9.797 17.991 -10.434 1.00 87.19 184 GLU A N 1
ATOM 1412 C CA . GLU A 1 184 ? -10.987 18.165 -11.272 1.00 87.19 184 GLU A CA 1
ATOM 1413 C C . GLU A 1 184 ? -10.887 19.391 -12.203 1.00 87.19 184 GLU A C 1
ATOM 1415 O O . GLU A 1 184 ? -11.482 19.389 -13.278 1.00 87.19 184 GLU A O 1
ATOM 1420 N N . ILE A 1 185 ? -10.108 20.417 -11.832 1.00 86.00 185 ILE A N 1
ATOM 1421 C CA . ILE A 1 185 ? -9.783 21.561 -12.704 1.00 86.00 185 ILE A CA 1
ATOM 1422 C C . ILE A 1 185 ? -8.873 21.131 -13.858 1.00 86.00 185 ILE A C 1
ATOM 1424 O O . ILE A 1 185 ? -9.124 21.509 -14.999 1.00 86.00 185 ILE A O 1
ATOM 1428 N N . CYS A 1 186 ? -7.810 20.382 -13.565 1.00 87.25 186 CYS A N 1
ATOM 1429 C CA . CYS A 1 186 ? -6.787 20.031 -14.550 1.00 87.25 186 CYS A CA 1
ATOM 1430 C C . CYS A 1 186 ? -7.189 18.843 -15.434 1.00 87.25 186 CYS A C 1
ATOM 1432 O O . CYS A 1 186 ? -6.902 18.836 -16.626 1.00 87.25 186 CYS A O 1
ATOM 1434 N N . GLU A 1 187 ? -7.841 17.837 -14.856 1.00 82.75 187 GLU A N 1
ATOM 1435 C CA . GLU A 1 187 ? -8.097 16.540 -15.492 1.00 82.75 187 GLU A CA 1
ATOM 1436 C C . GLU A 1 187 ? -9.577 16.330 -15.851 1.00 82.75 187 GLU A C 1
ATOM 1438 O O . GLU A 1 187 ? -9.893 15.418 -16.616 1.00 82.75 187 GLU A O 1
ATOM 1443 N N . GLY A 1 188 ? -10.478 17.176 -15.338 1.00 83.19 188 GLY A N 1
ATOM 1444 C CA . GLY A 1 188 ? -11.925 17.046 -15.511 1.00 83.19 188 GLY A CA 1
ATOM 1445 C C . GLY A 1 188 ? -12.599 16.166 -14.453 1.00 83.19 188 GLY A C 1
ATOM 1446 O O . GLY A 1 188 ? -12.033 15.844 -13.408 1.00 83.19 188 GLY A O 1
ATOM 1447 N N . GLU A 1 189 ? -13.859 15.804 -14.694 1.00 80.38 189 GLU A N 1
ATOM 1448 C CA . GLU A 1 189 ? -14.638 15.003 -13.745 1.00 80.38 189 GLU A CA 1
ATOM 1449 C C . GLU A 1 189 ? -14.091 13.569 -13.609 1.00 80.38 189 GLU A C 1
ATOM 1451 O O . GLU A 1 189 ? -13.609 12.988 -14.584 1.00 80.38 189 GLU A O 1
ATOM 1456 N N . PRO A 1 190 ? -14.175 12.961 -12.408 1.00 82.31 190 PRO A N 1
ATOM 1457 C CA . PRO A 1 190 ? -13.687 11.607 -12.193 1.00 82.31 190 PRO A CA 1
ATOM 1458 C C . PRO A 1 190 ? -14.489 10.599 -13.022 1.00 82.31 190 PRO A C 1
ATOM 1460 O O . PRO A 1 190 ? -15.703 10.460 -12.857 1.00 82.31 190 PRO A O 1
ATOM 1463 N N . ILE A 1 191 ? -13.783 9.855 -13.869 1.00 88.56 191 ILE A N 1
ATOM 1464 C CA . ILE A 1 191 ? -14.349 8.786 -14.691 1.00 88.56 191 ILE A CA 1
ATOM 1465 C C . ILE A 1 191 ? -14.787 7.636 -13.778 1.00 88.56 191 ILE A C 1
ATOM 1467 O O . ILE A 1 191 ? -14.015 7.156 -12.945 1.00 88.56 191 ILE A O 1
ATOM 1471 N N . ARG A 1 192 ? -16.033 7.184 -13.942 1.00 89.19 192 ARG A N 1
ATOM 1472 C CA . ARG A 1 192 ? -16.592 6.033 -13.223 1.00 89.19 192 ARG A CA 1
ATOM 1473 C C . ARG A 1 192 ? -16.770 4.859 -14.170 1.00 89.19 192 ARG A C 1
ATOM 1475 O O . ARG A 1 192 ? -17.218 5.060 -15.297 1.00 89.19 192 ARG A O 1
ATOM 1482 N N . CYS A 1 193 ? -16.453 3.661 -13.688 1.00 91.19 193 CYS A N 1
ATOM 1483 C CA . CYS A 1 193 ? -16.676 2.432 -14.438 1.00 91.19 193 CYS A CA 1
ATOM 1484 C C . CYS A 1 193 ? -18.172 2.225 -14.679 1.00 91.19 193 CYS A C 1
ATOM 1486 O O . CYS A 1 193 ? -18.963 2.355 -13.745 1.00 91.19 193 CYS A O 1
ATOM 1488 N N . GLN A 1 194 ? -18.529 1.945 -15.933 1.00 93.25 194 GLN A N 1
ATOM 1489 C CA . GLN A 1 194 ? -19.901 1.656 -16.363 1.00 93.25 194 GLN A CA 1
ATOM 1490 C C . GLN A 1 194 ? -20.124 0.162 -16.633 1.00 93.25 194 GLN A C 1
ATOM 1492 O O . GLN A 1 194 ? -21.252 -0.247 -16.891 1.00 93.25 194 GLN A O 1
ATOM 1497 N N . ILE A 1 195 ? -19.064 -0.650 -16.575 1.00 93.38 195 ILE A N 1
ATOM 1498 C CA . ILE A 1 195 ? -19.155 -2.099 -16.752 1.00 93.38 195 ILE A CA 1
ATOM 1499 C C . ILE A 1 195 ? -19.981 -2.674 -15.584 1.00 93.38 195 ILE A C 1
ATOM 1501 O O . ILE A 1 195 ? -19.742 -2.280 -14.435 1.00 93.38 195 ILE A O 1
ATOM 1505 N N . PRO A 1 196 ? -20.939 -3.586 -15.844 1.00 94.88 196 PRO A N 1
ATOM 1506 C CA . PRO A 1 196 ? -21.726 -4.229 -14.798 1.00 94.88 196 PRO A CA 1
ATOM 1507 C C . PRO A 1 196 ? -20.853 -4.869 -13.714 1.00 94.88 196 PRO A C 1
ATOM 1509 O O . PRO A 1 196 ? -19.812 -5.462 -14.003 1.00 94.88 196 PRO A O 1
ATOM 1512 N N . THR A 1 197 ? -21.291 -4.762 -12.457 1.00 92.62 197 THR A N 1
ATOM 1513 C CA . THR A 1 197 ? -20.529 -5.258 -11.301 1.00 92.62 197 THR A CA 1
ATOM 1514 C C . THR A 1 197 ? -20.253 -6.757 -11.388 1.00 92.62 197 THR A C 1
ATOM 1516 O O . THR A 1 197 ? -19.131 -7.156 -11.107 1.00 92.62 197 THR A O 1
ATOM 1519 N N . GLU A 1 198 ? -21.216 -7.552 -11.858 1.00 93.62 198 GLU A N 1
ATOM 1520 C CA . GLU A 1 198 ? -21.078 -9.007 -12.033 1.00 93.62 198 GLU A CA 1
ATOM 1521 C C . GLU A 1 198 ? -19.937 -9.354 -13.002 1.00 93.62 198 GLU A C 1
ATOM 1523 O O . GLU A 1 198 ? -19.047 -10.129 -12.673 1.00 93.62 198 GLU A O 1
ATOM 1528 N N . THR A 1 199 ? -19.878 -8.688 -14.161 1.00 93.81 199 THR A N 1
ATOM 1529 C CA . THR A 1 199 ? -18.810 -8.896 -15.154 1.00 93.81 199 THR A CA 1
ATOM 1530 C C . THR A 1 199 ? -17.431 -8.525 -14.609 1.00 93.81 199 THR A C 1
ATOM 1532 O O . THR A 1 199 ? -16.443 -9.204 -14.882 1.00 93.81 199 THR A O 1
ATOM 1535 N N . ILE A 1 200 ? -17.353 -7.432 -13.845 1.00 93.00 200 ILE A N 1
ATOM 1536 C CA . ILE A 1 200 ? -16.117 -6.993 -13.190 1.00 93.00 200 ILE A CA 1
ATOM 1537 C C . ILE A 1 200 ? -15.675 -8.003 -12.134 1.00 93.00 200 ILE A C 1
ATOM 1539 O O . ILE A 1 200 ? -14.491 -8.330 -12.071 1.00 93.00 200 ILE A O 1
ATOM 1543 N N . GLU A 1 201 ? -16.607 -8.464 -11.302 1.00 91.56 201 GLU A N 1
ATOM 1544 C CA . GLU A 1 201 ? -16.342 -9.422 -10.237 1.00 91.56 201 GLU A CA 1
ATOM 1545 C C . GLU A 1 201 ? -15.842 -10.743 -10.813 1.00 91.56 201 GLU A C 1
ATOM 1547 O O . GLU A 1 201 ? -14.767 -11.187 -10.416 1.00 91.56 201 GLU A O 1
ATOM 1552 N N . ASP A 1 202 ? -16.525 -11.304 -11.811 1.00 92.44 202 ASP A N 1
ATOM 1553 C CA . ASP A 1 202 ? -16.112 -12.541 -12.477 1.00 92.44 202 ASP A CA 1
ATOM 1554 C C . ASP A 1 202 ? -14.723 -12.415 -13.107 1.00 92.44 202 ASP A C 1
ATOM 1556 O O . ASP A 1 202 ? -13.847 -13.251 -12.868 1.00 92.44 202 ASP A O 1
ATOM 1560 N N . PHE A 1 203 ? -14.492 -11.345 -13.876 1.00 93.19 203 PHE A N 1
ATOM 1561 C CA . PHE A 1 203 ? -13.216 -11.107 -14.553 1.00 93.19 203 PHE A CA 1
ATOM 1562 C C . PHE A 1 203 ? -12.049 -11.067 -13.563 1.00 93.19 203 PHE A C 1
ATOM 1564 O O . PHE A 1 203 ? -11.021 -11.722 -13.747 1.00 93.19 203 PHE A O 1
ATOM 1571 N N . PHE A 1 204 ? -12.203 -10.297 -12.491 1.00 91.44 204 PHE A N 1
ATOM 1572 C CA . PHE A 1 204 ? -11.149 -10.100 -11.510 1.00 91.44 204 PHE A CA 1
ATOM 1573 C C . PHE A 1 204 ? -10.983 -11.280 -10.551 1.00 91.44 204 PHE A C 1
ATOM 1575 O O . PHE A 1 204 ? -9.860 -11.593 -10.154 1.00 91.44 204 PHE A O 1
ATOM 1582 N N . THR A 1 205 ? -12.073 -11.978 -10.243 1.00 90.00 205 THR A N 1
ATOM 1583 C CA . THR A 1 205 ? -12.048 -13.245 -9.511 1.00 90.00 205 THR A CA 1
ATOM 1584 C C . THR A 1 205 ? -11.239 -14.275 -10.290 1.00 90.00 205 THR A C 1
ATOM 1586 O O . THR A 1 205 ? -10.329 -14.875 -9.732 1.00 90.00 205 THR A O 1
ATOM 1589 N N . GLN A 1 206 ? -11.467 -14.419 -11.598 1.00 88.50 206 GLN A N 1
ATOM 1590 C CA . GLN A 1 206 ? -10.662 -15.304 -12.449 1.00 88.50 206 GLN A CA 1
ATOM 1591 C C . GLN A 1 206 ? -9.197 -14.852 -12.551 1.00 88.50 206 GLN A C 1
ATOM 1593 O O . GLN A 1 206 ? -8.297 -15.687 -12.535 1.00 88.50 206 GLN A O 1
ATOM 1598 N N . ALA A 1 207 ? -8.944 -13.541 -12.623 1.00 84.56 207 ALA A N 1
ATOM 1599 C CA . ALA A 1 207 ? -7.592 -12.997 -12.741 1.00 84.56 207 ALA A CA 1
ATOM 1600 C C . ALA A 1 207 ? -6.736 -13.154 -11.468 1.00 84.56 207 ALA A C 1
ATOM 1602 O O . ALA A 1 207 ? -5.509 -13.198 -11.577 1.00 84.56 207 ALA A O 1
ATOM 1603 N N . TRP A 1 208 ? -7.349 -13.206 -10.277 1.00 81.12 208 TRP A N 1
ATOM 1604 C CA . TRP A 1 208 ? -6.629 -13.315 -8.997 1.00 81.12 208 TRP A CA 1
ATOM 1605 C C . TRP A 1 208 ? -6.827 -14.629 -8.245 1.00 81.12 208 TRP A C 1
ATOM 1607 O O . TRP A 1 208 ? -6.034 -14.902 -7.346 1.00 81.12 208 TRP A O 1
ATOM 1617 N N . ASN A 1 209 ? -7.785 -15.479 -8.627 1.00 74.00 209 ASN A N 1
ATOM 1618 C CA . ASN A 1 209 ? -7.915 -16.848 -8.106 1.00 74.00 209 ASN A CA 1
ATOM 1619 C C . ASN A 1 209 ? -6.870 -17.805 -8.707 1.00 74.00 209 ASN A C 1
ATOM 1621 O O . ASN A 1 209 ? -7.161 -18.961 -9.025 1.00 74.00 209 ASN A O 1
ATOM 1625 N N . SER A 1 210 ? -5.636 -17.337 -8.877 1.00 64.06 210 SER A N 1
ATOM 1626 C CA . SER A 1 210 ? -4.528 -18.199 -9.263 1.00 64.06 210 SER A CA 1
ATOM 1627 C C . SER A 1 210 ? -4.325 -19.258 -8.183 1.00 64.06 210 SER A C 1
ATOM 1629 O O . SER A 1 210 ? -4.252 -18.939 -6.995 1.00 64.06 210 SER A O 1
ATOM 1631 N N . HIS A 1 211 ? -4.228 -20.523 -8.602 1.00 58.81 211 HIS A N 1
ATOM 1632 C CA . HIS A 1 211 ? -3.864 -21.626 -7.720 1.00 58.81 211 HIS A CA 1
ATOM 1633 C C . HIS A 1 211 ? -2.559 -21.277 -7.008 1.00 58.81 211 HIS A C 1
ATOM 1635 O O . HIS A 1 211 ? -1.523 -21.099 -7.649 1.00 58.81 211 HIS A O 1
ATOM 1641 N N . GLN A 1 212 ? -2.617 -21.179 -5.682 1.00 60.88 212 GLN A N 1
ATOM 1642 C CA . GLN A 1 212 ? -1.435 -21.056 -4.846 1.00 60.88 212 GLN A CA 1
ATOM 1643 C C . GLN A 1 212 ? -0.623 -22.339 -5.037 1.00 60.88 212 GLN A C 1
ATOM 1645 O O . GLN A 1 212 ? -0.966 -23.390 -4.495 1.00 60.88 212 GLN A O 1
ATOM 1650 N N . GLN A 1 213 ? 0.418 -22.286 -5.869 1.00 65.44 213 GLN A N 1
ATOM 1651 C CA . GLN A 1 213 ? 1.391 -23.367 -5.903 1.00 65.44 213 GLN A CA 1
ATOM 1652 C C . GLN A 1 213 ? 2.007 -23.460 -4.511 1.00 65.44 213 GLN A C 1
ATOM 1654 O O . GLN A 1 213 ? 2.395 -22.447 -3.926 1.00 65.44 213 GLN A O 1
ATOM 1659 N N . SER A 1 214 ? 2.042 -24.672 -3.961 1.00 70.56 214 SER A N 1
ATOM 1660 C CA . SER A 1 214 ? 2.687 -24.919 -2.678 1.00 70.56 214 SER A CA 1
ATOM 1661 C C . SER A 1 214 ? 4.165 -24.574 -2.819 1.00 70.56 214 SER A C 1
ATOM 1663 O O . SER A 1 214 ? 4.916 -25.317 -3.448 1.00 70.56 214 SER A O 1
ATOM 1665 N N . ILE A 1 215 ? 4.571 -23.441 -2.254 1.00 78.44 215 ILE A N 1
ATOM 1666 C CA . ILE A 1 215 ? 5.975 -23.045 -2.202 1.00 78.44 215 ILE A CA 1
ATOM 1667 C C . ILE A 1 215 ? 6.665 -24.012 -1.228 1.00 78.44 215 ILE A C 1
ATOM 1669 O O . ILE A 1 215 ? 6.129 -24.242 -0.136 1.00 78.44 215 ILE A O 1
ATOM 1673 N N . PRO A 1 216 ? 7.812 -24.611 -1.592 1.00 78.75 216 PRO A N 1
ATOM 1674 C CA . PRO A 1 216 ? 8.609 -25.379 -0.647 1.00 78.75 216 PRO A CA 1
ATOM 1675 C C . PRO A 1 216 ? 8.920 -24.539 0.603 1.00 78.75 216 PRO A C 1
ATOM 1677 O O . PRO A 1 216 ? 9.031 -23.315 0.496 1.00 78.75 216 PRO A O 1
ATOM 1680 N N . PRO A 1 217 ? 9.078 -25.153 1.788 1.00 79.94 217 PRO A N 1
ATOM 1681 C CA . PRO A 1 217 ? 9.506 -24.421 2.972 1.00 79.94 217 PRO A CA 1
ATOM 1682 C C . PRO A 1 217 ? 10.779 -23.625 2.669 1.00 79.94 217 PRO A C 1
ATOM 1684 O O . PRO A 1 217 ? 11.778 -24.191 2.228 1.00 79.94 217 PRO A O 1
ATOM 1687 N N . LEU A 1 218 ? 10.721 -22.309 2.873 1.00 80.56 218 LEU A N 1
ATOM 1688 C CA . LEU A 1 218 ? 11.884 -21.443 2.706 1.00 80.56 218 LEU A CA 1
ATOM 1689 C C . LEU A 1 218 ? 12.934 -21.803 3.758 1.00 80.56 218 LEU A C 1
ATOM 1691 O O . LEU A 1 218 ? 12.591 -22.121 4.900 1.00 80.56 218 LEU A O 1
ATOM 1695 N N . GLU A 1 219 ? 14.210 -21.730 3.383 1.00 77.06 219 GLU A N 1
ATOM 1696 C CA . GLU A 1 219 ? 15.304 -21.962 4.321 1.00 77.06 219 GLU A CA 1
ATOM 1697 C C . GLU A 1 219 ? 15.226 -20.963 5.480 1.00 77.06 219 GLU A C 1
ATOM 1699 O O . GLU A 1 219 ? 15.166 -19.744 5.291 1.00 77.06 219 GLU A O 1
ATOM 1704 N N . VAL A 1 220 ? 15.199 -21.492 6.702 1.00 74.94 220 VAL A N 1
ATOM 1705 C CA . VAL A 1 220 ? 15.167 -20.670 7.909 1.00 74.94 220 VAL A CA 1
ATOM 1706 C C . VAL A 1 220 ? 16.577 -20.168 8.168 1.00 74.94 220 VAL A C 1
ATOM 1708 O O . VAL A 1 220 ? 17.512 -20.952 8.318 1.00 74.94 220 VAL A O 1
ATOM 1711 N N . ASN A 1 221 ? 16.725 -18.850 8.240 1.00 74.19 221 ASN A N 1
ATOM 1712 C CA . ASN A 1 221 ? 17.990 -18.254 8.626 1.00 74.19 221 ASN A CA 1
ATOM 1713 C C . ASN A 1 221 ? 18.295 -18.599 10.099 1.00 74.19 221 ASN A C 1
ATOM 1715 O O . ASN A 1 221 ? 17.464 -18.357 10.971 1.00 74.19 221 ASN A O 1
ATOM 1719 N N . SER A 1 222 ? 19.480 -19.158 10.360 1.00 76.06 222 SER A N 1
ATOM 1720 C CA . SER A 1 222 ? 19.964 -19.523 11.699 1.00 76.06 222 SER A CA 1
ATOM 1721 C C . SER A 1 222 ? 20.449 -18.336 12.540 1.00 76.06 222 SER A C 1
ATOM 1723 O O . SER A 1 222 ? 20.828 -18.523 13.694 1.00 76.06 222 SER A O 1
ATOM 1725 N N . ASP A 1 223 ? 20.492 -17.131 11.971 1.00 80.81 223 ASP A N 1
ATOM 1726 C CA . ASP A 1 223 ? 20.907 -15.920 12.669 1.00 80.81 223 ASP A CA 1
ATOM 1727 C C . ASP A 1 223 ? 19.947 -15.590 13.820 1.00 80.81 223 ASP A C 1
ATOM 1729 O O . ASP A 1 223 ? 18.733 -15.480 13.629 1.00 80.81 223 ASP A O 1
ATOM 1733 N N . ASP A 1 224 ? 20.505 -15.313 14.998 1.00 83.94 224 ASP A N 1
ATOM 1734 C CA . ASP A 1 224 ? 19.748 -14.834 16.154 1.00 83.94 224 ASP A CA 1
ATOM 1735 C C . ASP A 1 224 ? 19.294 -13.375 15.940 1.00 83.94 224 ASP A C 1
ATOM 1737 O O . ASP A 1 224 ? 20.000 -12.400 16.231 1.00 83.94 224 ASP A O 1
ATOM 1741 N N . ARG A 1 225 ? 18.114 -13.211 15.332 1.00 88.00 225 ARG A N 1
ATOM 1742 C CA . ARG A 1 225 ? 17.501 -11.911 15.032 1.00 88.00 225 ARG A CA 1
ATOM 1743 C C . ARG A 1 225 ? 16.238 -11.738 15.866 1.00 88.00 225 ARG A C 1
ATOM 1745 O O . ARG A 1 225 ? 15.259 -12.449 15.671 1.00 88.00 225 ARG A O 1
ATOM 1752 N N . SER A 1 226 ? 16.214 -10.709 16.713 1.00 87.50 226 SER A N 1
ATOM 1753 C CA . SER A 1 226 ? 15.027 -10.338 17.499 1.00 87.50 226 SER A CA 1
ATOM 1754 C C . SER A 1 226 ? 13.821 -10.101 16.588 1.00 87.50 226 SER A C 1
ATOM 1756 O O . SER A 1 226 ? 13.947 -9.316 15.636 1.00 87.50 226 SER A O 1
ATOM 1758 N N . SER A 1 227 ? 12.662 -10.694 16.880 1.00 88.44 227 SER A N 1
ATOM 1759 C CA . SER A 1 227 ? 11.495 -10.531 16.019 1.00 88.44 227 SER A CA 1
ATOM 1760 C C . SER A 1 227 ? 10.850 -9.148 16.217 1.00 88.44 227 SER A C 1
ATOM 1762 O O . SER A 1 227 ? 10.778 -8.611 17.329 1.00 88.44 227 SER A O 1
ATOM 1764 N N . PRO A 1 228 ? 10.359 -8.512 15.136 1.00 88.00 228 PRO A N 1
ATOM 1765 C CA . PRO A 1 228 ? 9.732 -7.194 15.218 1.00 88.00 228 PRO A CA 1
ATOM 1766 C C . PRO A 1 228 ? 8.393 -7.199 15.980 1.00 88.00 228 PRO A C 1
ATOM 1768 O O . PRO A 1 228 ? 7.872 -6.124 16.302 1.00 88.00 228 PRO A O 1
ATOM 1771 N N . VAL A 1 229 ? 7.818 -8.372 16.265 1.00 90.06 229 VAL A N 1
ATOM 1772 C CA . VAL A 1 229 ? 6.496 -8.522 16.898 1.00 90.06 229 VAL A CA 1
ATOM 1773 C C . VAL A 1 229 ? 6.546 -9.010 18.348 1.00 90.06 229 VAL A C 1
ATOM 1775 O O . VAL A 1 229 ? 5.502 -9.050 18.987 1.00 90.06 229 VAL A O 1
ATOM 1778 N N . ASP A 1 230 ? 7.736 -9.257 18.906 1.00 88.81 230 ASP A N 1
ATOM 1779 C CA . ASP A 1 230 ? 7.893 -9.841 20.254 1.00 88.81 230 ASP A CA 1
ATOM 1780 C C . ASP A 1 230 ? 7.492 -8.892 21.392 1.00 88.81 230 ASP A C 1
ATOM 1782 O O . ASP A 1 230 ? 7.252 -9.311 22.521 1.00 88.81 230 ASP A O 1
ATOM 1786 N N . ARG A 1 231 ? 7.416 -7.586 21.113 1.00 92.56 231 ARG A N 1
ATOM 1787 C CA . ARG A 1 231 ? 7.037 -6.566 22.098 1.00 92.56 231 ARG A CA 1
ATOM 1788 C C . ARG A 1 231 ? 5.642 -6.003 21.824 1.00 92.56 231 ARG A C 1
ATOM 1790 O O . ARG A 1 231 ? 5.319 -5.737 20.662 1.00 92.56 231 ARG A O 1
ATOM 1797 N N . PRO A 1 232 ? 4.848 -5.668 22.853 1.00 96.19 232 PRO A N 1
ATOM 1798 C CA . PRO A 1 232 ? 3.578 -4.983 22.651 1.00 96.19 232 PRO A CA 1
ATOM 1799 C C . PRO A 1 232 ? 3.776 -3.585 22.041 1.00 96.19 232 PRO A C 1
ATOM 1801 O O . PRO A 1 232 ? 4.839 -2.957 22.130 1.00 96.19 232 PRO A O 1
ATOM 1804 N N . PHE A 1 233 ? 2.749 -3.081 21.367 1.00 98.00 233 PHE A N 1
ATOM 1805 C CA . PHE A 1 233 ? 2.629 -1.680 20.977 1.00 98.00 233 PHE A CA 1
ATOM 1806 C C . PHE A 1 233 ? 2.405 -0.795 22.199 1.00 98.00 233 PHE A C 1
ATOM 1808 O O . PHE A 1 233 ? 1.654 -1.140 23.113 1.00 98.00 233 PHE A O 1
ATOM 1815 N N . THR A 1 234 ? 3.040 0.378 22.188 1.00 97.88 234 THR A N 1
ATOM 1816 C CA . THR A 1 234 ? 2.823 1.411 23.205 1.00 97.88 234 THR A CA 1
ATOM 1817 C C . THR A 1 234 ? 1.809 2.440 22.718 1.00 97.88 234 THR A C 1
ATOM 1819 O O . THR A 1 234 ? 1.694 2.714 21.520 1.00 97.88 234 THR A O 1
ATOM 1822 N N . ILE A 1 235 ? 1.112 3.088 23.657 1.00 98.06 235 ILE A N 1
ATOM 1823 C CA . ILE A 1 235 ? 0.149 4.150 23.326 1.00 98.06 235 ILE A CA 1
ATOM 1824 C C . ILE A 1 235 ? 0.847 5.303 22.594 1.00 98.06 235 ILE A C 1
ATOM 1826 O O . ILE A 1 235 ? 0.284 5.868 21.659 1.00 98.06 235 ILE A O 1
ATOM 1830 N N . ALA A 1 236 ? 2.087 5.631 22.969 1.00 97.75 236 ALA A N 1
ATOM 1831 C CA . ALA A 1 236 ? 2.876 6.666 22.305 1.00 97.75 236 ALA A CA 1
ATOM 1832 C C . ALA A 1 236 ? 3.183 6.314 20.838 1.00 97.75 236 ALA A C 1
ATOM 1834 O O . ALA A 1 236 ? 3.034 7.167 19.959 1.00 97.75 236 ALA A O 1
ATOM 1835 N N . GLU A 1 237 ? 3.552 5.057 20.561 1.00 96.69 237 GLU A N 1
ATOM 1836 C CA . GLU A 1 237 ? 3.824 4.554 19.209 1.00 96.69 237 GLU A CA 1
ATOM 1837 C C . GLU A 1 237 ? 2.590 4.712 18.306 1.00 96.69 237 GLU A C 1
ATOM 1839 O O . GLU A 1 237 ? 2.670 5.302 17.222 1.00 96.69 237 GLU A O 1
ATOM 1844 N N . ILE A 1 238 ? 1.429 4.250 18.779 1.00 98.12 238 ILE A N 1
ATOM 1845 C CA . ILE A 1 238 ? 0.180 4.293 18.010 1.00 98.12 238 ILE A CA 1
ATOM 1846 C C . ILE A 1 238 ? -0.374 5.715 17.913 1.00 98.12 238 ILE A C 1
ATOM 1848 O O . ILE A 1 238 ? -0.799 6.131 16.836 1.00 98.12 238 ILE A O 1
ATOM 1852 N N . SER A 1 239 ? -0.298 6.506 18.985 1.00 97.56 239 SER A N 1
ATOM 1853 C CA . SER A 1 239 ? -0.708 7.916 18.990 1.00 97.56 239 SER A CA 1
ATOM 1854 C C . SER A 1 239 ? 0.089 8.747 17.978 1.00 97.56 239 SER A C 1
ATOM 1856 O O . SER A 1 239 ? -0.488 9.517 17.202 1.00 97.56 239 SER A O 1
ATOM 1858 N N . LYS A 1 240 ? 1.414 8.546 17.900 1.00 96.88 240 LYS A N 1
ATOM 1859 C CA . LYS A 1 240 ? 2.271 9.199 16.897 1.00 96.88 240 LYS A CA 1
ATOM 1860 C C . LYS A 1 240 ? 1.894 8.781 15.473 1.00 96.88 240 LYS A C 1
ATOM 1862 O O . LYS A 1 240 ? 1.786 9.633 14.591 1.00 96.88 240 LYS A O 1
ATOM 1867 N N . LYS A 1 241 ? 1.654 7.488 15.227 1.00 96.19 241 LYS A N 1
ATOM 1868 C CA . LYS A 1 241 ? 1.241 6.993 13.898 1.00 96.19 241 LYS A CA 1
ATOM 1869 C C . LYS A 1 241 ? -0.139 7.505 13.491 1.00 96.19 241 LYS A C 1
ATOM 1871 O O . LYS A 1 241 ? -0.324 7.896 12.339 1.00 96.19 241 LYS A O 1
ATOM 1876 N N . LEU A 1 242 ? -1.088 7.548 14.425 1.00 96.94 242 LEU A N 1
ATOM 1877 C CA . LEU A 1 242 ? -2.428 8.064 14.178 1.00 96.94 242 LEU A CA 1
ATOM 1878 C C . LEU A 1 242 ? -2.395 9.565 13.884 1.00 96.94 242 LEU A C 1
ATOM 1880 O O . LEU A 1 242 ? -3.041 9.998 12.932 1.00 96.94 242 LEU A O 1
ATOM 1884 N N . SER A 1 243 ? -1.655 10.361 14.662 1.00 95.38 243 SER A N 1
ATOM 1885 C CA . SER A 1 243 ? -1.604 11.823 14.499 1.00 95.38 243 SER A CA 1
ATOM 1886 C C . SER A 1 243 ? -0.934 12.261 13.194 1.00 95.38 243 SER A C 1
ATOM 1888 O O . SER A 1 243 ? -1.388 13.219 12.576 1.00 95.38 243 SER A O 1
ATOM 1890 N N . THR A 1 244 ? 0.081 11.523 12.739 1.00 93.56 244 THR A N 1
ATOM 1891 C CA . THR A 1 244 ? 0.834 11.805 11.501 1.00 93.56 244 THR A CA 1
ATOM 1892 C C . THR A 1 244 ? 0.223 11.200 10.236 1.00 93.56 244 THR A C 1
ATOM 1894 O O . THR A 1 244 ? 0.689 11.486 9.137 1.00 93.56 244 THR A O 1
ATOM 1897 N N . ALA A 1 245 ? -0.794 10.342 10.345 1.00 91.88 245 ALA A N 1
ATOM 1898 C CA . ALA A 1 245 ? -1.416 9.751 9.165 1.00 91.88 245 ALA A CA 1
ATOM 1899 C C . ALA A 1 245 ? -2.185 10.801 8.340 1.00 91.88 245 ALA A C 1
ATOM 1901 O O . ALA A 1 245 ? -3.021 11.537 8.861 1.00 91.88 245 ALA A O 1
ATOM 1902 N N . ASP A 1 246 ? -1.992 10.836 7.028 1.00 89.50 246 ASP A N 1
ATOM 1903 C CA . ASP A 1 246 ? -2.888 11.605 6.166 1.00 89.50 246 ASP A CA 1
ATOM 1904 C C . ASP A 1 246 ? -4.277 10.975 6.149 1.00 89.50 246 ASP A C 1
ATOM 1906 O O . ASP A 1 246 ? -4.412 9.751 6.197 1.00 89.50 246 ASP A O 1
ATOM 1910 N N . ASN A 1 247 ? -5.328 11.796 6.086 1.00 88.94 247 ASN A N 1
ATOM 1911 C CA . ASN A 1 247 ? -6.677 1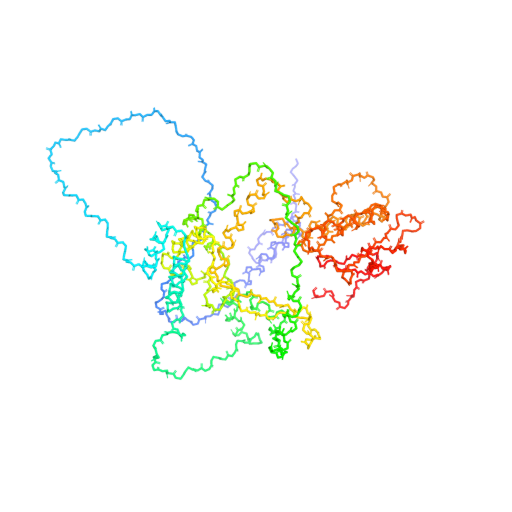1.250 6.008 1.00 88.94 247 ASN A CA 1
ATOM 1912 C C . ASN A 1 247 ? -6.878 10.549 4.656 1.00 88.94 247 ASN A C 1
ATOM 1914 O O . ASN A 1 247 ? -6.631 11.142 3.608 1.00 88.94 247 ASN A O 1
ATOM 1918 N N . THR A 1 248 ? -7.333 9.296 4.685 1.00 87.44 248 THR A N 1
ATOM 1919 C CA . THR A 1 248 ? -7.562 8.473 3.485 1.00 87.44 248 THR A CA 1
ATOM 1920 C C . THR A 1 248 ? -9.035 8.103 3.357 1.00 87.44 248 THR A C 1
ATOM 1922 O O . THR A 1 248 ? -9.806 8.295 4.300 1.00 87.44 248 THR A O 1
ATOM 1925 N N . ALA A 1 249 ? -9.429 7.585 2.190 1.00 88.44 249 ALA A N 1
ATOM 1926 C CA . ALA A 1 249 ? -10.764 7.033 1.995 1.00 88.44 249 ALA A CA 1
ATOM 1927 C C . ALA A 1 249 ? -11.039 5.915 3.017 1.00 88.44 249 ALA A C 1
ATOM 1929 O O . ALA A 1 249 ? -10.163 5.090 3.308 1.00 88.44 249 ALA A O 1
ATOM 1930 N N . ALA A 1 250 ? -12.244 5.933 3.581 1.00 92.81 250 ALA A N 1
ATOM 1931 C CA . ALA A 1 250 ? -12.698 4.912 4.511 1.00 92.81 250 ALA A CA 1
ATOM 1932 C C . ALA A 1 250 ? -12.985 3.592 3.787 1.00 92.81 250 ALA A C 1
ATOM 1934 O O . ALA A 1 250 ? -13.209 3.586 2.576 1.00 92.81 250 ALA A O 1
ATOM 1935 N N . GLY A 1 251 ? -12.965 2.499 4.545 1.00 93.50 251 GLY A N 1
ATOM 1936 C CA . GLY A 1 251 ? -13.431 1.205 4.065 1.00 93.50 251 GLY A CA 1
ATOM 1937 C C . GLY A 1 251 ? -14.938 1.032 4.282 1.00 93.50 251 GLY A C 1
ATOM 1938 O O . GLY A 1 251 ? -15.655 2.030 4.422 1.00 93.50 251 GLY A O 1
ATOM 1939 N N . PRO A 1 252 ? -15.417 -0.221 4.374 1.00 93.69 252 PRO A N 1
ATOM 1940 C CA . PRO A 1 252 ? -16.831 -0.532 4.603 1.00 93.69 252 PRO A CA 1
ATOM 1941 C C . PRO A 1 252 ? -17.417 0.131 5.861 1.00 93.69 252 PRO A C 1
ATOM 1943 O O . PRO A 1 252 ? -18.583 0.514 5.878 1.00 93.69 252 PRO A O 1
ATOM 1946 N N . ASP A 1 253 ? -16.586 0.339 6.888 1.00 93.94 253 ASP A N 1
ATOM 1947 C CA . ASP A 1 253 ? -16.950 0.985 8.154 1.00 93.94 253 ASP A CA 1
ATOM 1948 C C . ASP A 1 253 ? -17.179 2.505 8.048 1.00 93.94 253 ASP A C 1
ATOM 1950 O O . ASP A 1 253 ? -17.624 3.130 9.009 1.00 93.94 253 ASP A O 1
ATOM 1954 N N . ARG A 1 254 ? -16.864 3.132 6.907 1.00 93.94 254 ARG A N 1
ATOM 1955 C CA . ARG A 1 254 ? -16.958 4.589 6.690 1.00 93.94 254 ARG A CA 1
ATOM 1956 C C . ARG A 1 254 ? -16.147 5.433 7.690 1.00 93.94 254 ARG A C 1
ATOM 1958 O O . ARG A 1 254 ? -16.280 6.661 7.723 1.00 93.94 254 ARG A O 1
ATOM 1965 N N . LEU A 1 255 ? -15.246 4.820 8.464 1.00 95.12 255 LEU A N 1
ATOM 1966 C CA . LEU A 1 255 ? -14.403 5.518 9.425 1.00 95.12 255 LEU A CA 1
ATOM 1967 C C . LEU A 1 255 ? -13.061 5.912 8.809 1.00 95.12 255 LEU A C 1
ATOM 1969 O O . LEU A 1 255 ? -12.340 5.103 8.225 1.00 95.12 255 LEU A O 1
ATOM 1973 N N . THR A 1 256 ? -12.698 7.183 8.971 1.00 95.88 256 THR A N 1
ATOM 1974 C CA . THR A 1 256 ? -11.403 7.725 8.546 1.00 95.88 256 THR A CA 1
ATOM 1975 C C . THR A 1 256 ? -10.489 7.945 9.754 1.00 95.88 256 THR A C 1
ATOM 1977 O O . THR A 1 256 ? -10.959 7.981 10.893 1.00 95.88 256 THR A O 1
ATOM 1980 N N . TYR A 1 257 ? -9.187 8.168 9.543 1.00 96.31 257 TYR A N 1
ATOM 1981 C CA . TYR A 1 257 ? -8.273 8.491 10.651 1.00 96.31 257 TYR A CA 1
ATOM 1982 C C . TYR A 1 257 ? -8.686 9.763 11.401 1.00 96.31 257 TYR A C 1
ATOM 1984 O O . TYR A 1 257 ? -8.427 9.888 12.595 1.00 96.31 257 TYR A O 1
ATOM 1992 N N . PHE A 1 258 ? -9.347 10.704 10.719 1.00 94.44 258 PHE A N 1
ATOM 1993 C CA . PHE A 1 258 ? -9.930 11.880 11.359 1.00 94.44 258 PHE A CA 1
ATOM 1994 C C . PHE A 1 258 ? -10.973 11.508 12.425 1.00 94.44 258 PHE A C 1
ATOM 1996 O O . PHE A 1 258 ? -10.940 12.082 13.513 1.00 94.44 258 PHE A O 1
ATOM 2003 N N . HIS A 1 259 ? -11.849 10.533 12.159 1.00 95.56 259 HIS A N 1
ATOM 2004 C CA . HIS A 1 259 ? -12.838 10.072 13.143 1.00 95.56 259 HIS A CA 1
ATOM 2005 C C . HIS A 1 259 ? -12.137 9.463 14.359 1.00 95.56 259 HIS A C 1
ATOM 2007 O O . HIS A 1 259 ? -12.370 9.895 15.485 1.00 95.56 259 HIS A O 1
ATOM 2013 N N . TRP A 1 260 ? -11.160 8.580 14.131 1.00 96.56 260 TRP A N 1
ATOM 2014 C CA . TRP A 1 260 ? -10.360 7.998 15.212 1.00 96.56 260 TRP A CA 1
ATOM 2015 C C . TRP A 1 260 ? -9.608 9.044 16.043 1.00 96.56 260 TRP A C 1
ATOM 2017 O O . TRP A 1 260 ? -9.487 8.876 17.248 1.00 96.56 260 TRP A O 1
ATOM 2027 N N . ARG A 1 261 ? -9.126 10.146 15.456 1.00 95.25 261 ARG A N 1
ATOM 2028 C CA . ARG A 1 261 ? -8.509 11.247 16.228 1.00 95.25 261 ARG A CA 1
ATOM 2029 C C . ARG A 1 261 ? -9.505 12.068 17.035 1.00 95.25 261 ARG A C 1
ATOM 2031 O O . ARG A 1 261 ? -9.104 12.730 17.987 1.00 95.25 261 ARG A O 1
ATOM 2038 N N . SER A 1 262 ? -10.761 12.088 16.608 1.00 93.19 262 SER A N 1
ATOM 2039 C CA . SER A 1 262 ? -11.796 12.941 17.193 1.00 93.19 262 SER A CA 1
ATOM 2040 C C . SER A 1 262 ? -12.436 12.314 18.432 1.00 93.19 262 SER A C 1
ATOM 2042 O O . SER A 1 262 ? -13.025 13.033 19.236 1.00 93.19 262 SER A O 1
ATOM 2044 N N . VAL A 1 263 ? -12.296 10.998 18.613 1.00 94.00 263 VAL A N 1
ATOM 2045 C CA . VAL A 1 263 ? -12.858 10.268 19.755 1.00 94.00 263 VAL A CA 1
ATOM 2046 C C . VAL A 1 263 ? -11.858 10.204 20.922 1.00 94.00 263 VAL A C 1
ATOM 2048 O O . VAL A 1 263 ? -10.715 9.773 20.730 1.00 94.00 263 VAL A O 1
ATOM 2051 N N . PRO A 1 264 ? -12.257 10.591 22.151 1.00 92.81 264 PRO A N 1
ATOM 2052 C CA . PRO A 1 264 ? -11.418 10.455 23.339 1.00 92.81 264 PRO A CA 1
ATOM 2053 C C . PRO A 1 264 ? -10.971 9.009 23.576 1.00 92.81 264 PRO A C 1
ATOM 2055 O O . PRO A 1 264 ? -11.714 8.070 23.316 1.00 92.81 264 PRO A O 1
ATOM 2058 N N . GLN A 1 265 ? -9.755 8.826 24.097 1.00 94.12 265 GLN A N 1
ATOM 2059 C CA . GLN A 1 265 ? -9.160 7.514 24.416 1.00 94.12 265 GLN A CA 1
ATOM 2060 C C . GLN A 1 265 ? -8.956 6.554 23.226 1.00 94.12 265 GLN A C 1
ATOM 2062 O O . GLN A 1 265 ? -8.399 5.474 23.414 1.00 94.12 265 GLN A O 1
ATOM 2067 N N . SER A 1 266 ? -9.286 6.965 21.999 1.00 96.38 266 SER A N 1
ATOM 2068 C CA . SER A 1 266 ? -9.069 6.178 20.781 1.00 96.38 266 SER A CA 1
ATOM 2069 C C . SER A 1 266 ? -7.634 5.643 20.627 1.00 96.38 266 SER A C 1
ATOM 2071 O O . SER A 1 266 ? -7.487 4.446 20.391 1.00 96.38 266 SER A O 1
ATOM 2073 N N . PRO A 1 267 ? -6.549 6.418 20.865 1.00 97.00 267 PRO A N 1
ATOM 2074 C CA . PRO A 1 267 ? -5.194 5.863 20.819 1.00 97.00 267 PRO A CA 1
ATOM 2075 C C . PRO A 1 267 ? -4.964 4.699 21.794 1.00 97.00 267 PRO A C 1
ATOM 2077 O O . PRO A 1 267 ? -4.268 3.748 21.441 1.00 97.00 267 PRO A O 1
ATOM 2080 N N . LYS A 1 268 ? -5.554 4.746 22.999 1.00 97.88 268 LYS A N 1
ATOM 2081 C CA . LYS A 1 268 ? -5.456 3.659 23.985 1.00 97.88 268 LYS A CA 1
ATOM 2082 C C . LYS A 1 268 ? -6.230 2.431 23.502 1.00 97.88 268 LYS A C 1
ATOM 2084 O O . LYS A 1 268 ? -5.656 1.348 23.457 1.00 97.88 268 LYS A O 1
ATOM 2089 N N . PHE A 1 269 ? -7.478 2.619 23.074 1.00 98.56 269 PHE A N 1
ATOM 2090 C CA . PHE A 1 269 ? -8.312 1.558 22.501 1.00 98.56 269 PHE A CA 1
ATOM 2091 C C . PHE A 1 269 ? -7.625 0.853 21.318 1.00 98.56 269 PHE A C 1
ATOM 2093 O O . PHE A 1 269 ? -7.498 -0.369 21.313 1.00 98.56 269 PHE A O 1
ATOM 2100 N N . LEU A 1 270 ? -7.108 1.621 20.353 1.00 98.62 270 LEU A N 1
ATOM 2101 C CA . LEU A 1 270 ? -6.405 1.091 19.180 1.00 98.62 270 LEU A CA 1
ATOM 2102 C C . LEU A 1 270 ? -5.143 0.315 19.577 1.00 98.62 270 LEU A C 1
ATOM 2104 O O . LEU A 1 270 ? -4.882 -0.750 19.031 1.00 98.62 270 LEU A O 1
ATOM 2108 N N . THR A 1 271 ? -4.384 0.813 20.557 1.00 98.75 271 THR A N 1
ATOM 2109 C CA . THR A 1 271 ? -3.183 0.125 21.061 1.00 98.75 271 THR A CA 1
ATOM 2110 C C . THR A 1 271 ? -3.527 -1.233 21.665 1.00 98.75 271 THR A C 1
ATOM 2112 O O . THR A 1 271 ? -2.892 -2.227 21.324 1.00 98.75 271 THR A O 1
ATOM 2115 N N . LEU A 1 272 ? -4.545 -1.288 22.527 1.00 98.75 272 LEU A N 1
ATOM 2116 C CA . LEU A 1 272 ? -4.995 -2.538 23.140 1.00 98.75 272 LEU A CA 1
ATOM 2117 C C . LEU A 1 272 ? -5.547 -3.507 22.096 1.00 98.75 272 LEU A C 1
ATOM 2119 O O . LEU A 1 272 ? -5.209 -4.684 22.131 1.00 98.75 272 LEU A O 1
ATOM 2123 N N . THR A 1 273 ? -6.303 -2.999 21.120 1.00 98.75 273 THR A N 1
ATOM 2124 C CA . THR A 1 273 ? -6.805 -3.797 19.993 1.00 98.75 273 THR A CA 1
ATOM 2125 C C . THR A 1 273 ? -5.651 -4.450 19.232 1.00 98.75 273 THR A C 1
ATOM 2127 O O . THR A 1 273 ? -5.676 -5.645 18.962 1.00 98.75 273 THR A O 1
ATOM 2130 N N . PHE A 1 274 ? -4.597 -3.689 18.922 1.00 98.69 274 PHE A N 1
ATOM 2131 C CA . PHE A 1 274 ? -3.433 -4.206 18.198 1.00 98.69 274 PHE A CA 1
ATOM 2132 C C . PHE A 1 274 ? -2.617 -5.198 19.026 1.00 98.69 274 PHE A C 1
ATOM 2134 O O . PHE A 1 274 ? -2.094 -6.161 18.471 1.00 98.69 274 PHE A O 1
ATOM 2141 N N . ASN A 1 275 ? -2.526 -4.986 20.339 1.00 98.56 275 ASN A N 1
ATOM 2142 C CA . ASN A 1 275 ? -1.878 -5.929 21.246 1.00 98.56 275 ASN A CA 1
ATOM 2143 C C . ASN A 1 275 ? -2.680 -7.223 21.389 1.00 98.56 275 ASN A C 1
ATOM 2145 O O . ASN A 1 275 ? -2.069 -8.283 21.426 1.00 98.56 275 ASN A O 1
ATOM 2149 N N . CYS A 1 276 ? -4.016 -7.164 21.377 1.00 98.56 276 CYS A N 1
ATOM 2150 C CA . CYS A 1 276 ? -4.853 -8.364 21.317 1.00 98.56 276 CYS A CA 1
ATOM 2151 C C . CYS A 1 276 ? -4.599 -9.138 20.019 1.00 98.56 276 CYS A C 1
ATOM 2153 O O . CYS A 1 276 ? -4.462 -10.354 20.065 1.00 98.56 276 CYS A O 1
ATOM 2155 N N . CYS A 1 277 ? -4.438 -8.454 18.877 1.00 98.31 277 CYS A N 1
ATOM 2156 C CA . CYS A 1 277 ? -4.060 -9.129 17.630 1.00 98.31 277 CYS A CA 1
ATOM 2157 C C . CYS A 1 277 ? -2.701 -9.845 17.728 1.00 98.31 277 CYS A C 1
ATOM 2159 O O . CYS A 1 277 ? -2.547 -10.925 17.166 1.00 98.31 277 CYS A O 1
ATOM 2161 N N . LEU A 1 278 ? -1.713 -9.251 18.416 1.00 96.88 278 LEU A N 1
ATOM 2162 C CA . LEU A 1 278 ? -0.412 -9.894 18.649 1.00 96.88 278 LEU A CA 1
ATOM 2163 C C . LEU A 1 278 ? -0.536 -11.097 19.592 1.00 96.88 278 LEU A C 1
ATOM 2165 O O . LEU A 1 278 ? -0.012 -12.161 19.282 1.00 96.88 278 LEU A O 1
ATOM 2169 N N . HIS A 1 279 ? -1.256 -10.931 20.704 1.00 96.88 279 HIS A N 1
ATOM 2170 C CA . HIS A 1 279 ? -1.487 -11.962 21.721 1.00 96.88 279 HIS A CA 1
ATOM 2171 C C . HIS A 1 279 ? -2.222 -13.182 21.158 1.00 96.88 279 HIS A C 1
ATOM 2173 O O . HIS A 1 279 ? -1.806 -14.317 21.356 1.00 96.88 279 HIS A O 1
ATOM 2179 N N . LEU A 1 280 ? -3.284 -12.938 20.389 1.00 97.12 280 LEU A N 1
ATOM 2180 C CA . LEU A 1 280 ? -4.127 -13.974 19.790 1.00 97.12 280 LEU A CA 1
ATOM 2181 C C . LEU A 1 280 ? -3.597 -14.473 18.439 1.00 97.12 280 LEU A C 1
ATOM 2183 O O . LEU A 1 280 ? -4.199 -15.367 17.850 1.00 97.12 280 LEU A O 1
ATOM 2187 N N . GLN A 1 281 ? -2.529 -13.860 17.912 1.00 96.06 281 GLN A N 1
ATOM 2188 C CA . GLN A 1 281 ? -1.942 -14.131 16.590 1.00 96.06 281 GLN A CA 1
ATOM 2189 C C . GLN A 1 281 ? -2.957 -14.116 15.432 1.00 96.06 281 GLN A C 1
ATOM 2191 O O . GLN A 1 281 ? -2.797 -14.786 14.410 1.00 96.06 281 GLN A O 1
ATOM 2196 N N . ARG A 1 282 ? -4.033 -13.341 15.582 1.00 96.56 282 ARG A N 1
ATOM 2197 C CA . ARG A 1 282 ? -5.165 -13.287 14.651 1.00 96.56 282 ARG A CA 1
ATOM 2198 C C . ARG A 1 282 ? -5.677 -11.860 14.525 1.00 96.56 282 ARG A C 1
ATOM 2200 O O . ARG A 1 282 ? -5.535 -11.045 15.430 1.00 96.56 282 ARG A O 1
ATOM 2207 N N . ILE A 1 283 ? -6.310 -11.565 13.394 1.00 98.06 283 ILE A N 1
ATOM 2208 C CA . ILE A 1 283 ? -6.975 -10.281 13.138 1.00 98.06 283 ILE A CA 1
ATOM 2209 C C . ILE A 1 283 ? -8.484 -10.486 12.973 1.00 98.06 283 ILE A C 1
ATOM 2211 O O . ILE A 1 283 ? -8.878 -11.539 12.460 1.00 98.06 283 ILE A O 1
ATOM 2215 N N . PRO A 1 284 ? -9.322 -9.493 13.327 1.00 98.12 284 PRO A N 1
ATOM 2216 C CA . PRO A 1 284 ? -10.764 -9.580 13.126 1.00 98.12 284 PRO A CA 1
ATOM 2217 C C . PRO A 1 284 ? -11.132 -9.909 11.668 1.00 98.12 284 PRO A C 1
ATOM 2219 O O . PRO A 1 284 ? -10.581 -9.290 10.750 1.00 98.12 284 PRO A O 1
ATOM 2222 N N . PRO A 1 285 ? -12.069 -10.843 11.411 1.00 97.19 285 PRO A N 1
ATOM 2223 C CA . PRO A 1 285 ? -12.489 -11.195 10.052 1.00 97.19 285 PRO A CA 1
ATOM 2224 C C . PRO A 1 285 ? -13.001 -9.997 9.246 1.00 97.19 285 PRO A C 1
ATOM 2226 O O . PRO A 1 285 ? -12.691 -9.875 8.062 1.00 97.19 285 PRO A O 1
ATOM 2229 N N . SER A 1 286 ? -13.696 -9.061 9.898 1.00 95.81 286 SER A N 1
ATOM 2230 C CA . SER A 1 286 ? -14.194 -7.826 9.281 1.00 95.81 286 SER A CA 1
ATOM 2231 C C . SER A 1 286 ? -13.088 -6.945 8.684 1.00 95.81 286 SER A C 1
ATOM 2233 O O . SER A 1 286 ? -13.346 -6.175 7.761 1.00 95.81 286 SER A O 1
ATOM 2235 N N . TRP A 1 287 ? -11.832 -7.081 9.126 1.00 96.75 287 TRP A N 1
ATOM 2236 C CA . TRP A 1 287 ? -10.693 -6.349 8.556 1.00 96.75 287 TRP A CA 1
ATOM 2237 C C . TRP A 1 287 ? -10.212 -6.919 7.216 1.00 96.75 287 TRP A C 1
ATOM 2239 O O . TRP A 1 287 ? -9.517 -6.222 6.476 1.00 96.75 287 TRP A O 1
ATOM 2249 N N . LYS A 1 288 ? -10.594 -8.161 6.890 1.00 94.88 288 LYS A N 1
ATOM 2250 C CA . LYS A 1 288 ? -10.318 -8.801 5.594 1.00 94.88 288 LYS A CA 1
ATOM 2251 C C . LYS A 1 288 ? -11.319 -8.382 4.513 1.00 94.88 288 LYS A C 1
ATOM 2253 O O . LYS A 1 288 ? -11.100 -8.662 3.339 1.00 94.88 288 LYS A O 1
ATOM 2258 N N . ILE A 1 289 ? -12.391 -7.689 4.897 1.00 94.50 289 ILE A N 1
ATOM 2259 C CA . ILE A 1 289 ? -13.400 -7.150 3.986 1.00 94.50 289 ILE A CA 1
ATOM 2260 C C . ILE A 1 289 ? -12.980 -5.738 3.558 1.00 94.50 289 ILE A C 1
ATOM 2262 O O . ILE A 1 289 ? -12.515 -4.925 4.362 1.00 94.50 289 ILE A O 1
ATOM 2266 N N . SER A 1 290 ? -13.147 -5.422 2.276 1.00 94.81 290 SER A N 1
ATOM 2267 C CA . SER A 1 290 ? -12.819 -4.107 1.722 1.00 94.81 290 SER A CA 1
ATOM 2268 C C . SER A 1 290 ? -13.852 -3.662 0.694 1.00 94.81 290 SER A C 1
ATOM 2270 O O . SER A 1 290 ? -14.600 -4.475 0.158 1.00 94.81 290 SER A O 1
ATOM 2272 N N . THR A 1 291 ? -13.906 -2.359 0.424 1.00 93.94 291 THR A N 1
ATOM 2273 C CA . THR A 1 291 ? -14.699 -1.813 -0.683 1.00 93.94 291 THR A CA 1
ATOM 2274 C C . THR A 1 291 ? -13.792 -1.603 -1.887 1.00 93.94 291 THR A C 1
ATOM 2276 O O . THR A 1 291 ? -12.867 -0.796 -1.818 1.00 93.94 291 THR A O 1
ATOM 2279 N N . THR A 1 292 ? -14.056 -2.290 -2.994 1.00 92.69 292 THR A N 1
ATOM 2280 C CA . THR A 1 292 ? -13.282 -2.120 -4.230 1.00 92.69 292 THR A CA 1
ATOM 2281 C C . THR A 1 292 ? -13.793 -0.922 -5.023 1.00 92.69 292 THR A C 1
ATOM 2283 O O . THR A 1 292 ? -14.979 -0.825 -5.328 1.00 92.69 292 THR A O 1
ATOM 2286 N N . VAL A 1 293 ? -12.892 -0.008 -5.383 1.00 92.62 293 VAL A N 1
ATOM 2287 C CA . VAL A 1 293 ? -13.161 1.089 -6.323 1.00 92.62 293 VAL A CA 1
ATOM 2288 C C . VAL A 1 293 ? -12.290 0.934 -7.564 1.00 92.62 293 VAL A C 1
ATOM 2290 O O . VAL A 1 293 ? -11.126 0.558 -7.457 1.00 92.62 293 VAL A O 1
ATOM 2293 N N . LEU A 1 294 ? -12.839 1.220 -8.743 1.00 93.75 294 LEU A N 1
ATOM 2294 C CA . LEU A 1 294 ? -12.119 1.094 -10.011 1.00 93.75 294 LEU A CA 1
ATOM 2295 C C . LEU A 1 294 ? -11.561 2.448 -10.464 1.00 93.75 294 LEU A C 1
ATOM 2297 O O . LEU A 1 294 ? -12.290 3.439 -10.5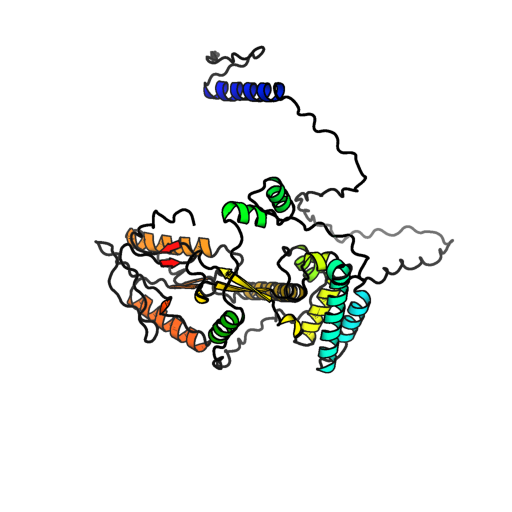14 1.00 93.75 294 LEU A O 1
ATOM 2301 N N . ILE A 1 295 ? -10.273 2.479 -10.814 1.00 92.50 295 ILE A N 1
ATOM 2302 C CA . ILE A 1 295 ? -9.581 3.651 -11.370 1.00 92.50 295 ILE A CA 1
ATOM 2303 C C . ILE A 1 295 ? -9.105 3.322 -12.791 1.00 92.50 295 ILE A C 1
ATOM 2305 O O . ILE A 1 295 ? -8.423 2.312 -12.963 1.00 92.50 295 ILE A O 1
ATOM 2309 N N . PRO A 1 296 ? -9.408 4.139 -13.812 1.00 92.88 296 PRO A N 1
ATOM 2310 C CA . PRO A 1 296 ? -8.989 3.844 -15.179 1.00 92.88 296 PRO A CA 1
ATOM 2311 C C . PRO A 1 296 ? -7.462 3.959 -15.343 1.00 92.88 296 PRO A C 1
ATOM 2313 O O . PRO A 1 296 ? -6.822 4.838 -14.761 1.00 92.88 296 PRO A O 1
ATOM 2316 N N . LYS A 1 297 ? -6.864 3.064 -16.139 1.00 89.81 297 LYS A N 1
ATOM 2317 C CA . LYS A 1 297 ? -5.441 3.094 -16.534 1.00 89.81 297 LYS A CA 1
ATOM 2318 C C . LYS A 1 297 ? -5.181 4.108 -17.647 1.00 89.81 297 LYS A C 1
ATOM 2320 O O . LYS A 1 297 ? -4.110 4.706 -17.673 1.00 89.81 297 LYS A O 1
ATOM 2325 N N . SER A 1 298 ? -6.151 4.284 -18.541 1.00 84.88 298 SER A N 1
ATOM 2326 C CA . SER A 1 298 ? -6.142 5.210 -19.676 1.00 84.88 298 SER A CA 1
ATOM 2327 C C . SER A 1 298 ? -7.521 5.863 -19.825 1.00 84.88 298 SER A C 1
ATOM 2329 O O . SER A 1 298 ? -8.495 5.430 -19.215 1.00 84.88 298 SER A O 1
ATOM 2331 N N . LYS A 1 299 ? -7.624 6.915 -20.642 1.00 84.69 299 LYS A N 1
ATOM 2332 C CA . LYS A 1 299 ? -8.909 7.575 -20.952 1.00 84.69 299 LYS A CA 1
ATOM 2333 C C . LYS A 1 299 ? -9.670 6.906 -22.109 1.00 84.69 299 LYS A C 1
ATOM 2335 O O . LYS A 1 299 ? -10.705 7.412 -22.525 1.00 84.69 299 LYS A O 1
ATOM 2340 N N . THR A 1 300 ? -9.153 5.807 -22.654 1.00 87.75 300 THR A N 1
ATOM 2341 C CA . THR A 1 300 ? -9.657 5.147 -23.866 1.00 87.75 300 THR A CA 1
ATOM 2342 C C . THR A 1 300 ? -10.011 3.690 -23.587 1.00 87.75 300 THR A C 1
ATOM 2344 O O . THR A 1 300 ? -9.466 3.090 -22.666 1.00 87.75 300 THR A O 1
ATOM 2347 N N . ASN A 1 301 ? -10.910 3.123 -24.398 1.00 88.81 301 ASN A N 1
ATOM 2348 C CA . ASN A 1 301 ? -11.337 1.720 -24.318 1.00 88.81 301 ASN A CA 1
ATOM 2349 C C . ASN A 1 301 ? -11.773 1.288 -22.899 1.00 88.81 301 ASN A C 1
ATOM 2351 O O . ASN A 1 301 ? -11.286 0.308 -22.336 1.00 88.81 301 ASN A O 1
ATOM 2355 N N . LEU A 1 302 ? -12.669 2.079 -22.302 1.00 91.69 302 LEU A N 1
ATOM 2356 C CA . LEU A 1 302 ? -13.140 1.904 -20.925 1.00 91.69 302 LEU A CA 1
ATOM 2357 C C . LEU A 1 302 ? -14.153 0.762 -20.754 1.00 91.69 302 LEU A C 1
ATOM 2359 O O . LEU A 1 302 ? -14.503 0.447 -19.617 1.00 91.69 302 LEU A O 1
ATOM 2363 N N . ASP A 1 303 ? -14.590 0.149 -21.853 1.00 92.12 303 ASP A N 1
ATOM 2364 C CA . ASP A 1 303 ? -15.471 -1.024 -21.858 1.00 92.12 303 ASP A CA 1
ATOM 2365 C C . ASP A 1 303 ? -14.701 -2.332 -21.596 1.00 92.12 303 ASP A C 1
ATOM 2367 O O . ASP A 1 303 ? -15.300 -3.356 -21.282 1.00 92.12 303 ASP A O 1
ATOM 2371 N N . ASP A 1 304 ? -13.366 -2.296 -21.671 1.00 91.75 304 ASP A N 1
ATOM 2372 C CA . ASP A 1 304 ? -12.486 -3.425 -21.368 1.00 91.75 304 ASP A CA 1
ATOM 2373 C C . ASP A 1 304 ? -12.067 -3.420 -19.876 1.00 91.75 304 ASP A C 1
ATOM 2375 O O . ASP A 1 304 ? -11.373 -2.491 -19.432 1.00 91.75 304 ASP A O 1
ATOM 2379 N N . PRO A 1 305 ? -12.414 -4.460 -19.084 1.00 92.25 305 PRO A N 1
ATOM 2380 C CA . PRO A 1 305 ? -12.009 -4.596 -17.682 1.00 92.25 305 PRO A CA 1
ATOM 2381 C C . PRO A 1 305 ? -10.493 -4.508 -17.444 1.00 92.25 305 PRO A C 1
ATOM 2383 O O . PRO A 1 305 ? -10.058 -4.043 -16.385 1.00 92.25 305 PRO A O 1
ATOM 2386 N N . THR A 1 306 ? -9.661 -4.892 -18.422 1.00 91.50 306 THR A N 1
ATOM 2387 C CA . THR A 1 306 ? -8.195 -4.845 -18.299 1.00 91.50 306 THR A CA 1
ATOM 2388 C C . THR A 1 306 ? -7.660 -3.414 -18.174 1.00 91.50 306 THR A C 1
ATOM 2390 O O . THR A 1 306 ? -6.580 -3.214 -17.602 1.00 91.50 306 THR A O 1
ATOM 2393 N N . ASN A 1 307 ? -8.422 -2.412 -18.631 1.00 93.00 307 ASN A N 1
ATOM 2394 C CA . ASN A 1 307 ? -8.083 -0.990 -18.543 1.00 93.00 307 ASN A CA 1
ATOM 2395 C C . ASN A 1 307 ? -8.477 -0.353 -17.207 1.00 93.00 307 ASN A C 1
ATOM 2397 O O . ASN A 1 307 ? -8.247 0.839 -17.005 1.00 93.00 307 ASN A O 1
ATOM 2401 N N . TRP A 1 308 ? -8.985 -1.135 -16.253 1.00 93.81 308 TRP A N 1
ATOM 2402 C CA . TRP A 1 308 ? -9.301 -0.674 -14.906 1.00 93.81 308 TRP A CA 1
ATOM 2403 C C . TRP A 1 308 ? -8.308 -1.217 -13.877 1.00 93.81 308 TRP A C 1
ATOM 2405 O O . TRP A 1 308 ? -7.801 -2.336 -13.969 1.00 93.81 308 TRP A O 1
ATOM 2415 N N . ARG A 1 309 ? -7.986 -0.389 -12.883 1.00 92.75 309 ARG A N 1
ATOM 2416 C CA . ARG A 1 309 ? -7.246 -0.781 -11.684 1.00 92.75 309 ARG A CA 1
ATOM 2417 C C . ARG A 1 309 ? -8.234 -0.949 -10.532 1.00 92.75 309 ARG A C 1
ATOM 2419 O O . ARG A 1 309 ? -8.855 0.047 -10.152 1.00 92.75 309 ARG A O 1
ATOM 2426 N N . PRO A 1 310 ? -8.363 -2.149 -9.955 1.00 94.06 310 PRO A N 1
ATOM 2427 C CA . PRO A 1 310 ? -9.025 -2.316 -8.664 1.00 94.06 310 PRO A CA 1
ATOM 2428 C C . PRO A 1 310 ? -8.228 -1.593 -7.574 1.00 94.06 310 PRO A C 1
ATOM 2430 O O . PRO A 1 310 ? -7.003 -1.666 -7.521 1.00 94.06 310 PRO A O 1
ATOM 2433 N N . ILE A 1 311 ? -8.903 -0.909 -6.665 1.00 94.00 311 ILE A N 1
ATOM 2434 C CA . ILE A 1 311 ? -8.287 -0.388 -5.449 1.00 94.00 311 ILE A CA 1
ATOM 2435 C C . ILE A 1 311 ? -9.164 -0.806 -4.280 1.00 94.00 311 ILE A C 1
ATOM 2437 O O . ILE A 1 311 ? -10.302 -0.358 -4.151 1.00 94.00 311 ILE A O 1
ATOM 2441 N N . ALA A 1 312 ? -8.621 -1.666 -3.425 1.00 93.44 312 ALA A N 1
ATOM 2442 C CA . ALA A 1 312 ? -9.283 -2.121 -2.215 1.00 93.44 312 ALA A CA 1
ATOM 2443 C C . ALA A 1 312 ? -9.190 -1.050 -1.117 1.00 93.44 312 ALA A C 1
ATOM 2445 O O . ALA A 1 312 ? -8.106 -0.670 -0.665 1.00 93.44 312 ALA A O 1
ATOM 2446 N N . LEU A 1 313 ? -10.339 -0.557 -0.663 1.00 95.12 313 LEU A N 1
ATOM 2447 C CA . LEU A 1 313 ? -10.450 0.361 0.463 1.00 95.12 313 LEU A CA 1
ATOM 2448 C C . LEU A 1 313 ? -10.727 -0.436 1.738 1.00 95.12 313 LEU A C 1
ATOM 2450 O O . LEU A 1 313 ? -11.871 -0.763 2.050 1.00 95.12 313 LEU A O 1
ATOM 2454 N N . SER A 1 314 ? -9.672 -0.763 2.479 1.00 96.00 314 SER A N 1
ATOM 2455 C CA . SER A 1 314 ? -9.793 -1.430 3.781 1.00 96.00 314 SER A CA 1
ATOM 2456 C C . SER A 1 314 ? -10.216 -0.463 4.896 1.00 96.00 314 SER A C 1
ATOM 2458 O O . SER A 1 314 ? -10.131 0.763 4.744 1.00 96.00 314 SER A O 1
ATOM 2460 N N . SER A 1 315 ? -10.619 -1.002 6.050 1.00 96.44 315 SER A N 1
ATOM 2461 C CA . SER A 1 315 ? -10.880 -0.206 7.256 1.00 96.44 315 SER A CA 1
ATOM 2462 C C . SER A 1 315 ? -9.633 0.571 7.698 1.00 96.44 315 SER A C 1
ATOM 2464 O O . SER A 1 315 ? -8.485 0.148 7.505 1.00 96.44 315 SER A O 1
ATOM 2466 N N . THR A 1 316 ? -9.826 1.759 8.278 1.00 97.00 316 THR A N 1
ATOM 2467 C CA . THR A 1 316 ? -8.682 2.575 8.726 1.00 97.00 316 THR A CA 1
ATOM 2468 C C . THR A 1 316 ? -8.010 2.026 9.977 1.00 97.00 316 THR A C 1
ATOM 2470 O O . THR A 1 316 ? -6.809 2.232 10.141 1.00 97.00 316 THR A O 1
ATOM 2473 N N . ILE A 1 317 ? -8.736 1.274 10.807 1.00 97.38 317 ILE A N 1
ATOM 2474 C CA . ILE A 1 317 ? -8.152 0.548 11.937 1.00 97.38 317 ILE A CA 1
ATOM 2475 C C . ILE A 1 317 ? -7.148 -0.509 11.453 1.00 97.38 317 ILE A C 1
ATOM 2477 O O . ILE A 1 317 ? -6.010 -0.522 11.926 1.00 97.38 317 ILE A O 1
ATOM 2481 N N . TYR A 1 318 ? -7.502 -1.291 10.426 1.00 97.62 318 TYR A N 1
ATOM 2482 C CA . TYR A 1 318 ? -6.605 -2.287 9.843 1.00 97.62 318 TYR A CA 1
ATOM 2483 C C . TYR A 1 318 ? -5.394 -1.640 9.167 1.00 97.62 318 TYR A C 1
ATOM 2485 O O . TYR A 1 318 ? -4.259 -2.040 9.414 1.00 97.62 318 TYR A O 1
ATOM 2493 N N . LYS A 1 319 ? -5.606 -0.573 8.382 1.00 96.81 319 LYS A N 1
ATOM 2494 C CA . LYS A 1 319 ? -4.498 0.183 7.770 1.00 96.81 319 LYS A CA 1
ATOM 2495 C C . LYS A 1 319 ? -3.536 0.769 8.807 1.00 96.81 319 LYS A C 1
ATOM 2497 O O . LYS A 1 319 ? -2.335 0.849 8.560 1.00 96.81 319 LYS A O 1
ATOM 2502 N N . LEU A 1 320 ? -4.042 1.209 9.961 1.00 97.69 320 LEU A N 1
ATOM 2503 C CA . LEU A 1 320 ? -3.191 1.717 11.033 1.00 97.69 320 LEU A CA 1
ATOM 2504 C C . LEU A 1 320 ? -2.391 0.589 11.699 1.00 97.69 320 LEU A C 1
ATOM 2506 O O . LEU A 1 320 ? -1.209 0.792 11.977 1.00 97.69 320 LEU A O 1
ATOM 2510 N N . TYR A 1 321 ? -3.007 -0.580 11.906 1.00 97.81 321 TYR A N 1
ATOM 2511 C CA . TYR A 1 321 ? -2.338 -1.774 12.426 1.00 97.81 321 TYR A CA 1
ATOM 2512 C C . TYR A 1 321 ? -1.188 -2.216 11.518 1.00 97.81 321 TYR A C 1
ATOM 2514 O O . TYR A 1 321 ? -0.044 -2.317 11.964 1.00 97.81 321 TYR A O 1
ATOM 2522 N N . THR A 1 322 ? -1.454 -2.385 10.221 1.00 96.31 322 THR A N 1
ATOM 2523 C CA . THR A 1 322 ? -0.421 -2.774 9.254 1.00 96.31 322 THR A CA 1
ATOM 2524 C C . THR A 1 322 ? 0.658 -1.705 9.142 1.00 96.31 322 THR A C 1
ATOM 2526 O O . THR A 1 322 ? 1.833 -2.040 9.181 1.00 96.31 322 THR A O 1
ATOM 2529 N N . LYS A 1 323 ? 0.318 -0.408 9.166 1.00 95.38 323 LYS A N 1
ATOM 2530 C CA . LYS A 1 323 ? 1.314 0.680 9.239 1.00 95.38 323 LYS A CA 1
ATOM 2531 C C . LYS A 1 323 ? 2.164 0.634 10.517 1.00 95.38 323 LYS A C 1
ATOM 2533 O O . LYS A 1 323 ? 3.313 1.097 10.523 1.00 95.38 323 LYS A O 1
ATOM 2538 N N . ALA A 1 324 ? 1.621 0.136 11.627 1.00 96.56 324 ALA A N 1
ATOM 2539 C CA . ALA A 1 324 ? 2.383 -0.077 12.851 1.00 96.56 324 ALA A CA 1
ATOM 2540 C C . ALA A 1 324 ? 3.413 -1.195 12.664 1.00 96.56 324 ALA A C 1
ATOM 2542 O O . ALA A 1 324 ? 4.604 -0.939 12.850 1.00 96.56 324 ALA A O 1
ATOM 2543 N N . LEU A 1 325 ? 2.964 -2.353 12.172 1.00 96.19 325 LEU A N 1
ATOM 2544 C CA . LEU A 1 325 ? 3.811 -3.497 11.832 1.00 96.19 325 LEU A CA 1
ATOM 2545 C C . LEU A 1 325 ? 4.877 -3.154 10.788 1.00 96.19 325 LEU A C 1
ATOM 2547 O O . LEU A 1 325 ? 6.052 -3.402 11.033 1.00 96.19 325 LEU A O 1
ATOM 2551 N N . THR A 1 326 ? 4.508 -2.503 9.681 1.00 94.88 326 THR A N 1
ATOM 2552 C CA . THR A 1 326 ? 5.444 -2.073 8.632 1.00 94.88 326 THR A CA 1
ATOM 2553 C C . THR A 1 326 ? 6.553 -1.213 9.213 1.00 94.88 326 THR A C 1
ATOM 2555 O O . THR A 1 326 ? 7.708 -1.448 8.910 1.00 94.88 326 THR A O 1
ATOM 2558 N N . GLY A 1 327 ? 6.245 -0.269 10.110 1.00 93.50 327 GLY A N 1
ATOM 2559 C CA . GLY A 1 327 ? 7.294 0.542 10.734 1.00 93.50 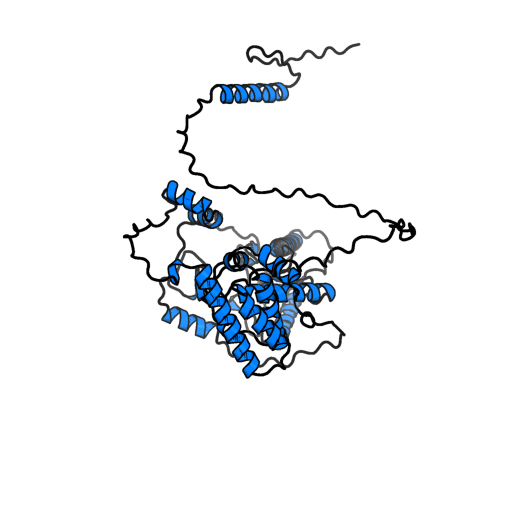327 GLY A CA 1
ATOM 2560 C C . GLY A 1 327 ? 8.294 -0.281 11.553 1.00 93.50 327 GLY A C 1
ATOM 2561 O O . GLY A 1 327 ? 9.475 0.044 11.571 1.00 93.50 327 GLY A O 1
ATOM 2562 N N . ARG A 1 328 ? 7.844 -1.355 12.212 1.00 95.19 328 ARG A N 1
ATOM 2563 C CA . ARG A 1 328 ? 8.742 -2.258 12.944 1.00 95.19 328 ARG A CA 1
ATOM 2564 C C . ARG A 1 328 ? 9.543 -3.148 12.001 1.00 95.19 328 ARG A C 1
ATOM 2566 O O . ARG A 1 328 ? 10.743 -3.294 12.200 1.00 95.19 328 ARG A O 1
ATOM 2573 N N . LEU A 1 329 ? 8.893 -3.687 10.971 1.00 93.94 329 LEU A N 1
ATOM 2574 C CA . LEU A 1 329 ? 9.530 -4.525 9.963 1.00 93.94 329 LEU A CA 1
ATOM 2575 C C . LEU A 1 329 ? 10.572 -3.742 9.158 1.00 93.94 329 LEU A C 1
ATOM 2577 O O . LEU A 1 329 ? 11.666 -4.243 8.953 1.00 93.94 329 LEU A O 1
ATOM 2581 N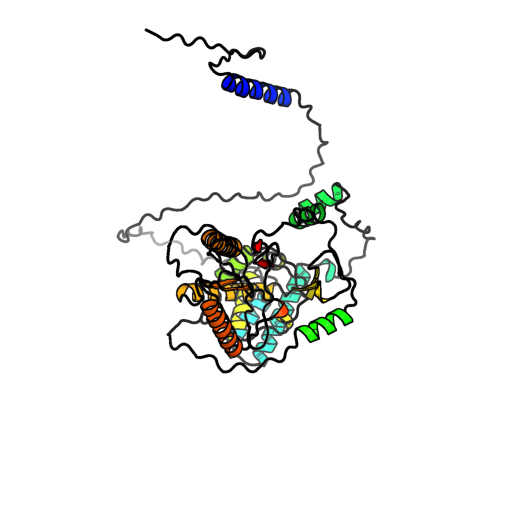 N . SER A 1 330 ? 10.287 -2.496 8.775 1.00 92.62 330 SER A N 1
ATOM 2582 C CA . SER A 1 330 ? 11.249 -1.624 8.093 1.00 92.62 330 SER A CA 1
ATOM 2583 C C . SER A 1 330 ? 12.495 -1.385 8.945 1.00 92.62 330 SER A C 1
ATOM 2585 O O . SER A 1 330 ? 13.601 -1.594 8.458 1.00 92.62 330 SER A O 1
ATOM 2587 N N . ASN A 1 331 ? 12.327 -1.040 10.228 1.00 92.56 331 ASN A N 1
ATOM 2588 C CA . ASN A 1 331 ? 13.460 -0.860 11.142 1.00 92.56 331 ASN A CA 1
ATOM 2589 C C . ASN A 1 331 ? 14.265 -2.157 11.314 1.00 92.56 331 ASN A C 1
ATOM 2591 O O . ASN A 1 331 ? 15.487 -2.121 11.424 1.00 92.56 331 ASN A O 1
ATOM 2595 N N . TRP A 1 332 ? 13.586 -3.305 11.350 1.00 94.00 332 TRP A N 1
ATOM 2596 C CA . TRP A 1 332 ? 14.230 -4.613 11.427 1.00 94.00 332 TRP A CA 1
ATOM 2597 C C . TRP A 1 332 ? 15.026 -4.930 10.152 1.00 94.00 332 TRP A C 1
ATOM 2599 O O . TRP A 1 332 ? 16.197 -5.297 10.240 1.00 94.00 332 TRP A O 1
ATOM 2609 N N . CYS A 1 333 ? 14.438 -4.706 8.972 1.00 92.44 333 CYS A N 1
ATOM 2610 C CA . CYS A 1 333 ? 15.106 -4.879 7.683 1.00 92.44 333 CYS A CA 1
ATOM 2611 C C . CYS A 1 333 ? 16.340 -3.981 7.549 1.00 92.44 333 CYS A C 1
ATOM 2613 O O . CYS A 1 333 ? 17.353 -4.429 7.020 1.00 92.44 333 CYS A O 1
ATOM 2615 N N . GLU A 1 334 ? 16.271 -2.739 8.035 1.00 91.00 334 GLU A N 1
ATOM 2616 C CA . GLU A 1 334 ? 17.396 -1.800 8.036 1.00 91.00 334 GLU A CA 1
ATOM 2617 C C . GLU A 1 334 ? 18.498 -2.240 9.008 1.00 91.00 334 GLU A C 1
ATOM 2619 O O . GLU A 1 334 ? 19.657 -2.362 8.609 1.00 91.00 334 GLU A O 1
ATOM 2624 N N . LYS A 1 335 ? 18.132 -2.566 10.258 1.00 92.12 335 LYS A N 1
ATOM 2625 C CA . LYS A 1 335 ? 19.064 -3.030 11.301 1.00 92.12 335 LYS A CA 1
ATOM 2626 C C . LYS A 1 335 ? 19.892 -4.231 10.839 1.00 92.12 335 LYS A C 1
ATOM 2628 O O . LYS A 1 335 ? 21.090 -4.276 11.101 1.00 92.12 335 LYS A O 1
ATOM 2633 N N . TYR A 1 336 ? 19.256 -5.187 10.163 1.00 91.88 336 TYR A N 1
ATOM 2634 C CA . TYR A 1 336 ? 19.889 -6.433 9.721 1.00 91.88 336 TYR A CA 1
ATOM 2635 C C . TYR A 1 336 ? 20.252 -6.452 8.227 1.00 91.88 336 TYR A C 1
ATOM 2637 O O . TYR A 1 336 ? 20.648 -7.500 7.725 1.00 91.88 336 TYR A O 1
ATOM 2645 N N . ARG A 1 337 ? 20.125 -5.319 7.514 1.00 90.44 337 ARG A N 1
ATOM 2646 C CA . ARG A 1 337 ? 20.416 -5.181 6.069 1.00 90.44 337 ARG A CA 1
ATOM 2647 C C . ARG A 1 337 ? 19.807 -6.302 5.217 1.00 90.44 337 ARG A C 1
ATOM 2649 O O . ARG A 1 337 ? 20.465 -6.890 4.366 1.00 90.44 337 ARG A O 1
ATOM 2656 N N . VAL A 1 338 ? 18.538 -6.608 5.478 1.00 90.44 338 VAL A N 1
ATOM 2657 C CA . VAL A 1 338 ? 17.832 -7.752 4.875 1.00 90.44 338 VAL A CA 1
ATOM 2658 C C . VAL A 1 338 ? 17.498 -7.506 3.406 1.00 90.44 338 VAL A C 1
ATOM 2660 O O . VAL A 1 338 ? 17.485 -8.437 2.608 1.00 90.44 338 VAL A O 1
ATOM 2663 N N . LEU A 1 339 ? 17.216 -6.254 3.043 1.00 90.00 339 LEU A N 1
ATOM 2664 C CA . LEU A 1 339 ? 16.890 -5.880 1.671 1.00 90.00 339 LEU A CA 1
ATOM 2665 C C . LEU A 1 339 ? 18.164 -5.585 0.880 1.00 90.00 339 LEU A C 1
ATOM 2667 O O . LEU A 1 339 ? 19.046 -4.869 1.355 1.00 90.00 339 LEU A O 1
ATOM 2671 N N . SER A 1 340 ? 18.222 -6.092 -0.354 1.00 89.31 340 SER A N 1
ATOM 2672 C CA . SER A 1 340 ? 19.281 -5.737 -1.300 1.00 89.31 340 SER A CA 1
ATOM 2673 C C . SER A 1 340 ? 19.285 -4.223 -1.562 1.00 89.31 340 SER A C 1
ATOM 2675 O O . SER A 1 340 ? 18.209 -3.657 -1.783 1.00 89.31 340 SER A O 1
ATOM 2677 N N . PRO A 1 341 ? 20.459 -3.568 -1.635 1.00 88.25 341 PRO A N 1
ATOM 2678 C CA . PRO A 1 341 ? 20.566 -2.161 -2.026 1.00 88.25 341 PRO A CA 1
ATOM 2679 C C . PRO A 1 341 ? 19.948 -1.841 -3.394 1.00 88.25 341 PRO A C 1
ATOM 2681 O O . PRO A 1 341 ? 19.578 -0.696 -3.629 1.00 88.25 341 PRO A O 1
ATOM 2684 N N . SER A 1 342 ? 19.808 -2.835 -4.280 1.00 88.81 342 SER A N 1
ATOM 2685 C CA . SER A 1 342 ? 19.150 -2.701 -5.589 1.00 88.81 342 SER A CA 1
ATOM 2686 C C . SER A 1 342 ? 17.628 -2.542 -5.520 1.00 88.81 342 SER A C 1
ATOM 2688 O O . SER A 1 342 ? 17.023 -2.120 -6.505 1.00 88.81 342 SER A O 1
ATOM 2690 N N . GLN A 1 343 ? 16.989 -2.908 -4.402 1.00 91.19 343 GLN A N 1
ATOM 2691 C CA . GLN A 1 343 ? 15.554 -2.701 -4.211 1.00 91.19 343 GLN A CA 1
ATOM 2692 C C . GLN A 1 343 ? 15.314 -1.268 -3.749 1.00 91.19 343 GLN A C 1
ATOM 2694 O O . GLN A 1 343 ? 15.742 -0.876 -2.663 1.00 91.19 343 GLN A O 1
ATOM 2699 N N . LYS A 1 344 ? 14.570 -0.504 -4.548 1.00 90.88 344 LYS A N 1
ATOM 2700 C CA . LYS A 1 344 ? 14.202 0.876 -4.210 1.00 90.88 344 LYS A CA 1
ATOM 2701 C C . LYS A 1 344 ? 12.696 1.108 -4.118 1.00 90.88 344 LYS A C 1
ATOM 2703 O O . LYS A 1 344 ? 12.271 2.133 -3.583 1.00 90.88 344 LYS A O 1
ATOM 2708 N N . GLY A 1 345 ? 11.878 0.160 -4.571 1.00 90.19 345 GLY A N 1
ATOM 2709 C CA . GLY A 1 345 ? 10.424 0.217 -4.445 1.00 90.19 345 GLY A CA 1
ATOM 2710 C C . GLY A 1 345 ? 9.980 0.202 -2.984 1.00 90.19 345 GLY A C 1
ATOM 2711 O O . GLY A 1 345 ? 10.425 -0.630 -2.198 1.00 90.19 345 GLY A O 1
ATOM 2712 N N . PHE A 1 346 ? 9.101 1.137 -2.618 1.00 88.19 346 PHE A N 1
ATOM 2713 C CA . PHE A 1 346 ? 8.561 1.294 -1.257 1.00 88.19 346 PHE A CA 1
ATOM 2714 C C . PHE A 1 346 ? 9.616 1.486 -0.147 1.00 88.19 346 PHE A C 1
ATOM 2716 O O . PHE A 1 346 ? 9.330 1.271 1.032 1.00 88.19 346 PHE A O 1
ATOM 2723 N N . THR A 1 347 ? 10.822 1.924 -0.510 1.00 87.81 347 THR A N 1
ATOM 2724 C CA . THR A 1 347 ? 11.884 2.326 0.425 1.00 87.81 347 THR A CA 1
ATOM 2725 C C . THR A 1 347 ? 11.817 3.842 0.686 1.00 87.81 347 THR A C 1
ATOM 2727 O O . THR A 1 347 ? 11.111 4.549 -0.036 1.00 87.81 347 THR A O 1
ATOM 2730 N N . PRO A 1 348 ? 12.503 4.393 1.708 1.00 83.50 348 PRO A N 1
ATOM 2731 C CA . PRO A 1 348 ? 12.499 5.841 1.956 1.00 83.50 348 PRO A CA 1
ATOM 2732 C C . PRO A 1 348 ? 13.250 6.672 0.896 1.00 83.50 348 PRO A C 1
ATOM 2734 O O . PRO A 1 348 ? 13.245 7.899 0.988 1.00 83.50 348 PRO A O 1
ATOM 2737 N N . PHE A 1 349 ? 13.897 6.036 -0.084 1.00 84.06 349 PHE A N 1
ATOM 2738 C CA . PHE A 1 349 ? 14.659 6.694 -1.146 1.00 84.06 349 PHE A CA 1
ATOM 2739 C C . PHE A 1 349 ? 13.797 6.945 -2.390 1.00 84.06 349 PHE A C 1
ATOM 2741 O O . PHE A 1 349 ? 12.854 6.202 -2.668 1.00 84.06 349 PHE A O 1
ATOM 2748 N N . ASP A 1 350 ? 14.146 7.964 -3.181 1.00 86.44 350 ASP A N 1
ATOM 2749 C CA . ASP A 1 350 ? 13.522 8.191 -4.490 1.00 86.44 350 ASP A CA 1
ATOM 2750 C C . ASP A 1 350 ? 14.087 7.214 -5.534 1.00 86.44 350 ASP A C 1
ATOM 2752 O O . ASP A 1 350 ? 14.943 7.544 -6.358 1.00 86.44 350 ASP A O 1
ATOM 2756 N N . GLY A 1 351 ? 13.598 5.975 -5.468 1.00 87.06 351 GLY A N 1
ATOM 2757 C CA . GLY A 1 351 ? 14.013 4.898 -6.358 1.00 87.06 351 GLY A CA 1
ATOM 2758 C C . GLY A 1 351 ? 13.697 5.138 -7.827 1.00 87.06 351 GLY A C 1
ATOM 2759 O O . GLY A 1 351 ? 14.425 4.659 -8.691 1.00 87.06 351 GLY A O 1
ATOM 2760 N N . VAL A 1 352 ? 12.629 5.887 -8.122 1.00 88.94 352 VAL A N 1
ATOM 2761 C CA . VAL A 1 352 ? 12.243 6.196 -9.504 1.00 88.94 352 VAL A CA 1
ATOM 2762 C C . VAL A 1 352 ? 13.293 7.095 -10.134 1.00 88.94 352 VAL A C 1
ATOM 2764 O O . VAL A 1 352 ? 13.759 6.804 -11.235 1.00 88.94 352 VAL A O 1
ATOM 2767 N N . LEU A 1 353 ? 13.681 8.170 -9.448 1.00 89.44 353 LEU A N 1
ATOM 2768 C CA . LEU A 1 353 ? 14.708 9.077 -9.947 1.00 89.44 353 LEU A CA 1
ATOM 2769 C C . LEU A 1 353 ? 16.064 8.374 -10.054 1.00 89.44 353 LEU A C 1
ATOM 2771 O O . LEU A 1 353 ? 16.705 8.452 -11.101 1.00 89.44 353 LEU A O 1
ATOM 2775 N N . GLU A 1 354 ? 16.470 7.654 -9.006 1.00 89.00 354 GLU A N 1
ATOM 2776 C CA . GLU A 1 354 ? 17.764 6.970 -8.947 1.00 89.00 354 GLU A CA 1
ATOM 2777 C C . GLU A 1 354 ? 17.908 5.916 -10.056 1.00 89.00 354 GLU A C 1
ATOM 2779 O O . GLU A 1 354 ? 18.873 5.949 -10.820 1.00 89.00 354 GLU A O 1
ATOM 2784 N N . HIS A 1 355 ? 16.929 5.020 -10.218 1.00 90.75 355 HIS A N 1
ATOM 2785 C CA . HIS A 1 355 ? 16.992 3.974 -11.243 1.00 90.75 355 HIS A CA 1
ATOM 2786 C C . HIS A 1 355 ? 16.940 4.527 -12.663 1.00 90.75 355 HIS A C 1
ATOM 2788 O O . HIS A 1 355 ? 17.680 4.051 -13.523 1.00 90.75 355 HIS A O 1
ATOM 2794 N N . ASN A 1 356 ? 16.117 5.548 -12.917 1.00 89.31 356 ASN A N 1
ATOM 2795 C CA . ASN A 1 356 ? 16.097 6.195 -14.226 1.00 89.31 356 ASN A CA 1
ATOM 2796 C C . ASN A 1 356 ? 17.431 6.879 -14.539 1.00 89.31 356 ASN A C 1
ATOM 2798 O O . ASN A 1 356 ? 17.921 6.759 -15.660 1.00 89.31 356 ASN A O 1
ATOM 2802 N N . PHE A 1 357 ? 18.041 7.548 -13.558 1.00 89.00 357 PHE A N 1
ATOM 2803 C CA . PHE A 1 357 ? 19.350 8.177 -13.722 1.00 89.00 357 PHE A CA 1
ATOM 2804 C C . PHE A 1 357 ? 20.447 7.147 -14.019 1.00 89.00 357 PHE A C 1
ATOM 2806 O O . PHE A 1 357 ? 21.225 7.330 -14.958 1.00 89.00 357 PHE A O 1
ATOM 2813 N N . ILE A 1 358 ? 20.485 6.040 -13.267 1.00 88.56 358 ILE A N 1
ATOM 2814 C CA . ILE A 1 358 ? 21.446 4.953 -13.497 1.00 88.56 358 ILE A CA 1
ATOM 2815 C C . ILE A 1 358 ? 21.251 4.369 -14.898 1.00 88.56 358 ILE A C 1
ATOM 2817 O O . ILE A 1 358 ? 22.216 4.261 -15.655 1.00 88.56 358 ILE A O 1
ATOM 2821 N N . LEU A 1 359 ? 20.012 4.041 -15.272 1.00 87.75 359 LEU A N 1
ATOM 2822 C CA . LEU A 1 359 ? 19.701 3.465 -16.578 1.00 87.75 359 LEU A CA 1
ATOM 2823 C C . LEU A 1 359 ? 20.116 4.396 -17.726 1.00 87.75 359 LEU A C 1
ATOM 2825 O O . LEU A 1 359 ? 20.785 3.960 -18.661 1.00 87.75 359 LEU A O 1
ATOM 2829 N N . GLN A 1 360 ? 19.782 5.686 -17.637 1.00 85.88 360 GLN A N 1
ATOM 2830 C CA . GLN A 1 360 ? 20.175 6.686 -18.635 1.00 85.88 360 GLN A CA 1
ATOM 2831 C C . GLN A 1 360 ? 21.694 6.814 -18.742 1.00 85.88 360 GLN A C 1
ATOM 2833 O O . GLN A 1 360 ? 22.232 6.745 -19.845 1.00 85.88 360 GLN A O 1
ATOM 2838 N N . THR A 1 361 ? 22.390 6.894 -17.607 1.00 86.50 361 THR A N 1
ATOM 2839 C CA . THR A 1 361 ? 23.856 6.982 -17.569 1.00 86.50 361 THR A CA 1
ATOM 2840 C C . THR A 1 361 ? 24.501 5.772 -18.249 1.00 86.50 361 THR A C 1
ATOM 2842 O O . THR A 1 361 ? 25.443 5.924 -19.025 1.00 86.50 361 THR A O 1
ATOM 2845 N N . ARG A 1 362 ? 23.978 4.559 -18.020 1.00 83.12 362 ARG A N 1
ATOM 2846 C CA . ARG A 1 362 ? 24.480 3.329 -18.659 1.00 83.12 362 ARG A CA 1
ATOM 2847 C C . ARG A 1 362 ? 24.259 3.326 -20.166 1.00 83.12 362 ARG A C 1
ATOM 2849 O O . ARG A 1 362 ? 25.164 2.962 -20.916 1.00 83.12 362 ARG A O 1
ATOM 2856 N N . LEU A 1 363 ? 23.088 3.774 -20.615 1.00 82.00 363 LEU A N 1
ATOM 2857 C CA . LEU A 1 363 ? 22.793 3.917 -22.039 1.00 82.00 363 LEU A CA 1
ATOM 2858 C C . LEU A 1 363 ? 23.701 4.954 -22.709 1.00 82.00 363 LEU A C 1
ATOM 2860 O O . LEU A 1 363 ? 24.202 4.716 -23.806 1.00 82.00 363 LEU A O 1
ATOM 2864 N N . GLU A 1 364 ? 23.948 6.088 -22.059 1.00 81.88 364 GLU A N 1
ATOM 2865 C CA . GLU A 1 364 ? 24.848 7.131 -22.559 1.00 81.88 364 GLU A CA 1
ATOM 2866 C C . GLU A 1 364 ? 26.303 6.658 -22.616 1.00 81.88 364 GLU A C 1
ATOM 2868 O O . GLU A 1 364 ? 26.970 6.856 -23.632 1.00 81.88 364 GLU A O 1
ATOM 2873 N N . GLN A 1 365 ? 26.781 5.952 -21.587 1.00 79.56 365 GLN A N 1
ATOM 2874 C CA . GLN A 1 365 ? 28.113 5.339 -21.580 1.00 79.56 365 GLN A CA 1
ATOM 2875 C C . GLN A 1 365 ? 28.294 4.359 -22.745 1.00 79.56 365 GLN A C 1
ATOM 2877 O O . GLN A 1 365 ? 29.300 4.424 -23.459 1.00 79.56 365 GLN A O 1
ATOM 2882 N N . ALA A 1 366 ? 27.298 3.500 -22.987 1.00 76.56 366 ALA A N 1
ATOM 2883 C CA . ALA A 1 366 ? 27.309 2.569 -24.112 1.00 76.56 366 ALA A CA 1
ATOM 2884 C C . ALA A 1 366 ? 27.331 3.293 -25.476 1.00 76.56 366 ALA A C 1
ATOM 2886 O O . ALA A 1 366 ? 27.964 2.812 -26.417 1.00 76.56 366 ALA A O 1
ATOM 2887 N N . ARG A 1 367 ? 26.706 4.477 -25.581 1.00 76.94 367 ARG A N 1
ATOM 2888 C CA . ARG A 1 367 ? 26.716 5.318 -26.795 1.00 76.94 367 ARG A CA 1
ATOM 2889 C C . ARG A 1 367 ? 28.040 6.052 -27.014 1.00 76.94 367 ARG A C 1
ATOM 2891 O O . ARG A 1 367 ? 28.511 6.135 -28.146 1.00 76.94 367 ARG A O 1
ATOM 2898 N N . MET A 1 368 ? 28.631 6.615 -25.959 1.00 69.44 368 MET A N 1
ATOM 2899 C CA . MET A 1 368 ? 29.751 7.563 -26.065 1.00 69.44 368 MET A CA 1
ATOM 2900 C C . MET A 1 368 ? 31.143 6.912 -26.142 1.00 69.44 368 MET A C 1
ATOM 2902 O O . MET A 1 368 ? 32.128 7.624 -26.345 1.00 69.44 368 MET A O 1
ATOM 2906 N N . LYS A 1 369 ? 31.256 5.583 -25.988 1.00 62.62 369 LYS A N 1
ATOM 2907 C CA . LYS A 1 369 ? 32.525 4.816 -25.990 1.00 62.62 369 LYS A CA 1
ATOM 2908 C C . LYS A 1 369 ? 33.669 5.429 -25.168 1.00 62.62 369 LYS A C 1
ATOM 2910 O O . LYS A 1 369 ? 34.843 5.236 -25.495 1.00 62.62 369 LYS A O 1
ATOM 2915 N N . ARG A 1 370 ? 33.380 6.200 -24.122 1.00 52.41 370 ARG A N 1
ATOM 2916 C CA . ARG A 1 370 ? 34.418 6.841 -23.314 1.00 52.41 370 ARG A CA 1
ATOM 2917 C C . ARG A 1 370 ? 34.106 6.715 -21.835 1.00 52.41 370 ARG A C 1
ATOM 2919 O O . ARG A 1 370 ? 33.036 7.094 -21.382 1.00 52.41 370 ARG A O 1
ATOM 2926 N N . ILE A 1 371 ? 35.150 6.262 -21.143 1.00 44.34 371 ILE A N 1
ATOM 2927 C CA . ILE A 1 371 ? 35.324 6.081 -19.702 1.00 44.34 371 ILE A CA 1
ATOM 2928 C C . ILE A 1 371 ? 34.941 4.676 -19.228 1.00 44.34 371 ILE A C 1
ATOM 2930 O O . ILE A 1 371 ? 33.837 4.384 -18.780 1.00 44.34 371 ILE A O 1
ATOM 2934 N N . GLN A 1 372 ? 35.962 3.820 -19.324 1.00 41.97 372 GLN A N 1
ATOM 2935 C CA . GLN A 1 372 ? 36.183 2.675 -18.456 1.00 41.97 372 GLN A CA 1
ATOM 2936 C C . GLN A 1 372 ? 36.064 3.128 -16.997 1.00 41.97 372 GLN A C 1
ATOM 2938 O O . GLN A 1 372 ? 36.965 3.752 -16.443 1.00 41.97 372 GLN A O 1
ATOM 2943 N N . GLY A 1 373 ? 34.944 2.794 -16.381 1.00 44.44 373 GLY A N 1
ATOM 2944 C CA . GLY A 1 373 ? 34.877 2.528 -14.959 1.00 44.44 373 GLY A CA 1
ATOM 2945 C C . GLY A 1 373 ? 34.191 1.176 -14.811 1.00 44.44 373 GLY A C 1
ATOM 2946 O O . GLY A 1 373 ? 33.094 1.020 -15.354 1.00 44.44 373 GLY A O 1
ATOM 2947 N N . PRO A 1 374 ? 34.780 0.186 -14.122 1.00 45.12 374 PRO A N 1
ATOM 2948 C CA . PRO A 1 374 ? 34.049 -0.997 -13.705 1.00 45.12 374 PRO A CA 1
ATOM 2949 C C . PRO A 1 374 ? 33.084 -0.560 -12.601 1.00 45.12 374 PRO A C 1
ATOM 2951 O O . PRO A 1 374 ? 33.312 -0.798 -11.422 1.00 45.12 374 PRO A O 1
ATOM 2954 N N . ALA A 1 375 ? 32.003 0.129 -12.961 1.00 49.38 375 ALA A N 1
ATOM 2955 C CA . ALA A 1 375 ? 30.867 0.233 -12.068 1.00 49.38 375 ALA A CA 1
ATOM 2956 C C . ALA A 1 375 ? 30.207 -1.151 -12.101 1.00 49.38 375 ALA A C 1
ATOM 2958 O O . ALA A 1 375 ? 29.308 -1.408 -12.897 1.00 49.38 375 ALA A O 1
ATOM 2959 N N . SER A 1 376 ? 30.748 -2.087 -11.324 1.00 52.06 376 SER A N 1
ATOM 2960 C CA . SER A 1 376 ? 30.144 -3.394 -11.054 1.00 52.06 376 SER A CA 1
ATOM 2961 C C . SER A 1 376 ? 28.860 -3.250 -10.234 1.00 52.06 376 SER A C 1
ATOM 2963 O O . SER A 1 376 ? 28.029 -4.154 -10.219 1.00 52.06 376 SER A O 1
ATOM 2965 N N . GLU A 1 377 ? 28.673 -2.099 -9.589 1.00 58.84 377 GLU A N 1
ATOM 2966 C CA . GLU A 1 377 ? 27.478 -1.791 -8.824 1.00 58.84 377 GLU A CA 1
ATOM 2967 C C . GLU A 1 377 ? 26.317 -1.402 -9.755 1.00 58.84 377 GLU A C 1
ATOM 2969 O O . GLU A 1 377 ? 26.463 -0.574 -10.661 1.00 58.84 377 GLU A O 1
ATOM 2974 N N . HIS A 1 378 ? 25.141 -1.970 -9.468 1.00 67.44 378 HIS A N 1
ATOM 2975 C CA . HIS A 1 378 ? 23.846 -1.728 -10.124 1.00 67.44 378 HIS A CA 1
ATOM 2976 C C . HIS A 1 378 ? 23.624 -2.465 -11.459 1.00 67.44 378 HIS A C 1
ATOM 2978 O O . HIS A 1 378 ? 23.259 -1.860 -12.464 1.00 67.44 378 HIS A O 1
ATOM 2984 N N . ARG A 1 379 ? 23.799 -3.794 -11.457 1.00 84.56 379 ARG A N 1
ATOM 2985 C CA . ARG A 1 379 ? 23.337 -4.692 -12.542 1.00 84.56 379 ARG A CA 1
ATOM 2986 C C . ARG A 1 379 ? 21.834 -4.964 -12.510 1.00 84.56 379 ARG A C 1
ATOM 2988 O O . ARG A 1 379 ? 21.258 -5.405 -13.495 1.00 84.56 379 ARG A O 1
ATOM 2995 N N . VAL A 1 380 ? 21.210 -4.724 -11.363 1.00 90.00 380 VAL A N 1
ATOM 2996 C CA . VAL A 1 380 ? 19.790 -4.966 -11.131 1.00 90.00 380 VAL A CA 1
ATOM 2997 C C . VAL A 1 380 ? 19.179 -3.696 -10.566 1.00 90.00 380 VAL A C 1
ATOM 2999 O O . VAL A 1 380 ? 19.647 -3.189 -9.543 1.00 90.00 380 VAL A O 1
ATOM 3002 N N . LEU A 1 381 ? 18.140 -3.205 -11.235 1.00 92.19 381 LEU A N 1
ATOM 3003 C CA . LEU A 1 381 ? 17.307 -2.092 -10.800 1.00 92.19 381 LEU A CA 1
ATOM 3004 C C . LEU A 1 381 ? 15.920 -2.660 -10.480 1.00 92.19 381 LEU A C 1
ATOM 3006 O O . LEU A 1 381 ? 15.148 -2.958 -11.392 1.00 92.19 381 LEU A O 1
ATOM 3010 N N . ALA A 1 382 ? 15.622 -2.855 -9.195 1.00 92.25 382 ALA A N 1
ATOM 3011 C CA . ALA A 1 382 ? 14.370 -3.460 -8.744 1.00 92.25 382 ALA A CA 1
ATOM 3012 C C . ALA A 1 382 ? 13.461 -2.423 -8.071 1.00 92.25 382 ALA A C 1
ATOM 3014 O O . ALA A 1 382 ? 13.851 -1.755 -7.110 1.00 92.25 382 ALA A O 1
ATOM 3015 N N . PHE A 1 383 ? 12.233 -2.286 -8.557 1.00 93.19 383 PHE A N 1
ATOM 3016 C CA . PHE A 1 383 ? 11.243 -1.384 -7.989 1.00 93.19 383 PHE A CA 1
ATOM 3017 C C . PHE A 1 383 ? 9.898 -2.100 -7.893 1.00 93.19 383 PHE A C 1
ATOM 3019 O O . PHE A 1 383 ? 9.188 -2.226 -8.881 1.00 93.19 383 PHE A O 1
ATOM 3026 N N . ALA A 1 384 ? 9.536 -2.544 -6.686 1.00 91.88 384 ALA A N 1
ATOM 3027 C CA . ALA A 1 384 ? 8.346 -3.372 -6.483 1.00 91.88 384 ALA A CA 1
ATOM 3028 C C . ALA A 1 384 ? 8.399 -4.645 -7.355 1.00 91.88 384 ALA A C 1
ATOM 3030 O O . ALA A 1 384 ? 9.301 -5.458 -7.149 1.00 91.88 384 ALA A O 1
ATOM 3031 N N . ASP A 1 385 ? 7.453 -4.808 -8.282 1.00 90.19 385 ASP A N 1
ATOM 3032 C CA . ASP A 1 385 ? 7.374 -5.877 -9.281 1.00 90.19 385 ASP A CA 1
ATOM 3033 C C . ASP A 1 385 ? 8.147 -5.577 -10.580 1.00 90.19 385 ASP A C 1
ATOM 3035 O O . ASP A 1 385 ? 8.433 -6.501 -11.341 1.00 90.19 385 ASP A O 1
ATOM 3039 N N . ASP A 1 386 ? 8.536 -4.320 -10.821 1.00 91.88 386 ASP A N 1
ATOM 3040 C CA . ASP A 1 386 ? 9.323 -3.930 -11.992 1.00 91.88 386 ASP A CA 1
ATOM 3041 C C . ASP A 1 386 ? 10.814 -4.253 -11.782 1.00 91.88 386 ASP A C 1
ATOM 3043 O O . ASP A 1 386 ? 11.461 -3.757 -10.852 1.00 91.88 386 ASP A O 1
ATOM 3047 N N . LEU A 1 387 ? 11.388 -5.049 -12.688 1.00 92.50 387 LEU A N 1
ATOM 3048 C CA . LEU A 1 387 ? 12.792 -5.465 -12.668 1.00 92.50 387 LEU A CA 1
ATOM 3049 C C . LEU A 1 387 ? 13.485 -5.087 -13.981 1.00 92.50 387 LEU A C 1
ATOM 3051 O O . LEU A 1 387 ? 13.034 -5.472 -15.057 1.00 92.50 387 LEU A O 1
ATOM 3055 N N . CYS A 1 388 ? 14.608 -4.375 -13.895 1.00 93.38 388 CYS A N 1
ATOM 3056 C CA . CYS A 1 388 ? 15.477 -4.094 -15.037 1.00 93.38 388 CYS A CA 1
ATOM 3057 C C . CYS A 1 388 ? 16.874 -4.674 -14.788 1.00 93.38 388 CYS A C 1
ATOM 3059 O O . CYS A 1 388 ? 17.527 -4.352 -13.791 1.00 93.38 388 CYS A O 1
ATOM 3061 N N . LEU A 1 389 ? 17.307 -5.551 -15.696 1.00 92.62 389 LEU A N 1
ATOM 3062 C CA . LEU A 1 389 ? 18.609 -6.212 -15.674 1.00 92.62 389 LEU A CA 1
ATOM 3063 C C . LEU A 1 389 ? 19.550 -5.534 -16.668 1.00 92.62 389 LEU A C 1
ATOM 3065 O O . LEU A 1 389 ? 19.157 -5.216 -17.790 1.00 92.62 389 LEU A O 1
ATOM 3069 N N . LEU A 1 390 ? 20.793 -5.322 -16.247 1.00 90.69 390 LEU A N 1
ATOM 3070 C CA . LEU A 1 390 ? 21.842 -4.668 -17.017 1.00 90.69 390 LEU A CA 1
ATOM 3071 C C . LEU A 1 390 ? 23.071 -5.572 -17.076 1.00 90.69 390 LEU A C 1
ATOM 3073 O O . LEU A 1 390 ? 23.589 -6.001 -16.044 1.00 90.69 390 LEU A O 1
ATOM 3077 N N . ALA A 1 391 ? 23.558 -5.800 -18.290 1.00 89.31 391 ALA A N 1
ATOM 3078 C CA . ALA A 1 391 ? 24.733 -6.609 -18.575 1.00 89.31 391 ALA A CA 1
ATOM 3079 C C . ALA A 1 391 ? 25.620 -5.920 -19.618 1.00 89.31 391 ALA A C 1
ATOM 3081 O O . ALA A 1 391 ? 25.177 -5.021 -20.338 1.00 89.31 391 ALA A O 1
ATOM 3082 N N . SER A 1 392 ? 26.878 -6.346 -19.693 1.00 85.25 392 SER A N 1
ATOM 3083 C CA . SER A 1 392 ? 27.870 -5.825 -20.639 1.00 85.25 392 SER A CA 1
ATOM 3084 C C . SER A 1 392 ? 27.926 -6.631 -21.939 1.00 85.25 392 SER A C 1
ATOM 3086 O O . SER A 1 392 ? 28.470 -6.136 -22.927 1.00 85.25 392 SER A O 1
ATOM 3088 N N . SER A 1 393 ? 27.367 -7.846 -21.956 1.00 86.31 393 SER A N 1
ATOM 3089 C CA . SER A 1 393 ? 27.252 -8.689 -23.148 1.00 86.31 393 SER A CA 1
ATOM 3090 C C . SER A 1 393 ? 25.893 -9.408 -23.209 1.00 86.31 393 SER A C 1
ATOM 3092 O O . SER A 1 393 ? 25.222 -9.532 -22.180 1.00 86.31 393 SER A O 1
ATOM 3094 N N . PRO A 1 394 ? 25.458 -9.862 -24.400 1.00 89.50 394 PRO A N 1
ATOM 3095 C CA . PRO A 1 394 ? 24.239 -10.656 -24.546 1.00 89.50 394 PRO A CA 1
ATOM 3096 C C . PRO A 1 394 ? 24.269 -11.965 -23.750 1.00 89.50 394 PRO A C 1
ATOM 3098 O O . PRO A 1 394 ? 23.270 -12.328 -23.139 1.00 89.50 394 PRO A O 1
ATOM 3101 N N . GLU A 1 395 ? 25.415 -12.641 -23.707 1.00 92.12 395 GLU A N 1
ATOM 3102 C CA . GLU A 1 395 ? 25.581 -13.904 -22.983 1.00 92.12 395 GLU A CA 1
ATOM 3103 C C . GLU A 1 395 ? 25.368 -13.687 -21.481 1.00 92.12 395 GLU A C 1
ATOM 3105 O O . GLU A 1 395 ? 24.561 -14.370 -20.860 1.00 92.12 395 GLU A O 1
ATOM 3110 N N . GLU A 1 396 ? 25.990 -12.644 -20.921 1.00 91.56 396 GLU A N 1
ATOM 3111 C CA . GLU A 1 396 ? 25.821 -12.280 -19.513 1.00 91.56 396 GLU A CA 1
ATOM 3112 C C . GLU A 1 396 ? 24.369 -11.885 -19.186 1.00 91.56 396 GLU A C 1
ATOM 3114 O O . GLU A 1 396 ? 23.881 -12.180 -18.095 1.00 91.56 396 GLU A O 1
ATOM 3119 N N . LEU A 1 397 ? 23.654 -11.227 -20.109 1.00 92.38 397 LEU A N 1
ATOM 3120 C CA . LEU A 1 397 ? 22.239 -10.910 -19.900 1.00 92.38 397 LEU A CA 1
ATOM 3121 C C . LEU A 1 397 ? 21.367 -12.168 -19.901 1.00 92.38 397 LEU A C 1
ATOM 3123 O O . LEU A 1 397 ? 20.450 -12.252 -19.086 1.00 92.38 397 LEU A O 1
ATOM 3127 N N . GLN A 1 398 ? 21.639 -13.126 -20.792 1.00 95.44 398 GLN A N 1
ATOM 3128 C CA . GLN A 1 398 ? 20.899 -14.386 -20.845 1.00 95.44 398 GLN A CA 1
ATOM 3129 C C . GLN A 1 398 ? 21.119 -15.208 -19.569 1.00 95.44 398 GLN A C 1
ATOM 3131 O O . GLN A 1 398 ? 20.142 -15.626 -18.954 1.00 95.44 398 GLN A O 1
ATOM 3136 N N . ASP A 1 399 ? 22.365 -15.317 -19.096 1.00 94.19 399 ASP A N 1
ATOM 3137 C CA . ASP A 1 399 ? 22.688 -15.991 -17.830 1.00 94.19 399 ASP A CA 1
ATOM 3138 C C . ASP A 1 399 ? 21.930 -15.366 -16.641 1.00 94.19 399 ASP A C 1
ATOM 3140 O O . ASP A 1 399 ? 21.412 -16.066 -15.767 1.00 94.19 399 ASP A O 1
ATOM 3144 N N . LEU A 1 400 ? 21.828 -14.029 -16.607 1.00 92.69 400 LEU A N 1
ATOM 3145 C CA . LEU A 1 400 ? 21.061 -13.318 -15.581 1.00 92.69 400 LEU A CA 1
ATOM 3146 C C . LEU A 1 400 ? 19.553 -13.574 -15.692 1.00 92.69 400 LEU A C 1
ATOM 3148 O O . LEU A 1 400 ? 18.892 -13.720 -14.663 1.00 92.69 400 LEU A O 1
ATOM 3152 N N . LEU A 1 401 ? 18.999 -13.617 -16.908 1.00 94.56 401 LEU A N 1
ATOM 3153 C CA . LEU A 1 401 ? 17.584 -13.925 -17.135 1.00 94.56 401 LEU A CA 1
ATOM 3154 C C . LEU A 1 401 ? 17.244 -15.341 -16.663 1.00 94.56 401 LEU A C 1
ATOM 3156 O O . LEU A 1 401 ? 16.250 -15.516 -15.955 1.00 94.56 401 LEU A O 1
ATOM 3160 N N . ASP A 1 402 ? 18.089 -16.318 -16.984 1.00 94.81 402 ASP A N 1
ATOM 3161 C CA . ASP A 1 402 ? 17.903 -17.717 -16.599 1.00 94.81 402 ASP A CA 1
ATOM 3162 C C . ASP A 1 402 ? 17.998 -17.893 -15.079 1.00 94.81 402 ASP A C 1
ATOM 3164 O O . ASP A 1 402 ? 17.159 -18.566 -14.468 1.00 94.81 402 ASP A O 1
ATOM 3168 N N . LEU A 1 403 ? 18.964 -17.219 -14.442 1.00 93.75 403 LEU A N 1
ATOM 3169 C CA . LEU A 1 403 ? 19.099 -17.200 -12.987 1.00 93.75 403 LEU A CA 1
ATOM 3170 C C . LEU A 1 403 ? 17.853 -16.608 -12.319 1.00 93.75 403 LEU A C 1
ATOM 3172 O O . LEU A 1 403 ? 17.286 -17.228 -11.420 1.00 93.75 403 LEU A O 1
ATOM 3176 N N . VAL A 1 404 ? 17.398 -15.429 -12.759 1.00 92.56 404 VAL A N 1
ATOM 3177 C CA . VAL A 1 404 ? 16.209 -14.779 -12.185 1.00 92.56 404 VAL A CA 1
ATOM 3178 C C . VAL A 1 404 ? 14.962 -15.635 -12.402 1.00 92.56 404 VAL A C 1
ATOM 3180 O O . VAL A 1 404 ? 14.170 -15.789 -11.473 1.00 92.56 404 VAL A O 1
ATOM 3183 N N . HIS A 1 405 ? 14.791 -16.217 -13.591 1.00 92.75 405 HIS A N 1
ATOM 3184 C CA . HIS A 1 405 ? 13.673 -17.107 -13.894 1.00 92.75 405 HIS A CA 1
ATOM 3185 C C . HIS A 1 405 ? 13.648 -18.324 -12.956 1.00 92.75 405 HIS A C 1
ATOM 3187 O O . HIS A 1 405 ? 12.605 -18.639 -12.380 1.00 92.75 405 HIS A O 1
ATOM 3193 N N . CYS A 1 406 ? 14.804 -18.960 -12.742 1.00 91.31 406 CYS A N 1
ATOM 3194 C CA . CYS A 1 406 ? 14.952 -20.100 -11.840 1.00 91.31 406 CYS A CA 1
ATOM 3195 C C . CYS A 1 406 ? 14.659 -19.725 -10.376 1.00 91.31 406 CYS A C 1
ATOM 3197 O O . CYS A 1 406 ? 13.834 -20.369 -9.725 1.00 91.31 406 CYS A O 1
ATOM 3199 N N . GLU A 1 407 ? 15.285 -18.663 -9.857 1.00 89.94 407 GLU A N 1
ATOM 3200 C CA . GLU A 1 407 ? 15.113 -18.239 -8.460 1.00 89.94 407 GLU A CA 1
ATOM 3201 C C . GLU A 1 407 ? 13.684 -17.765 -8.161 1.00 89.94 407 GLU A C 1
ATOM 3203 O O . GLU A 1 407 ? 13.134 -18.094 -7.110 1.00 89.94 407 GLU A O 1
ATOM 3208 N N . MET A 1 408 ? 13.037 -17.050 -9.090 1.00 90.00 408 MET A N 1
ATOM 3209 C CA . MET A 1 408 ? 11.627 -16.671 -8.939 1.00 90.00 408 MET A CA 1
ATOM 3210 C C . MET A 1 408 ? 10.710 -17.896 -8.898 1.00 90.00 408 MET A C 1
ATOM 3212 O O . MET A 1 408 ? 9.814 -17.955 -8.052 1.00 90.00 408 MET A O 1
ATOM 3216 N N . GLY A 1 409 ? 10.979 -18.904 -9.734 1.00 88.00 409 GLY A N 1
ATOM 3217 C CA . GLY A 1 409 ? 10.236 -20.163 -9.730 1.00 88.00 409 GLY A CA 1
ATOM 3218 C C . GLY A 1 409 ? 10.300 -20.889 -8.382 1.00 88.00 409 GLY A C 1
ATOM 3219 O O . GLY A 1 409 ? 9.281 -21.392 -7.909 1.00 88.00 409 GLY A O 1
ATOM 3220 N N . LYS A 1 410 ? 11.457 -20.871 -7.701 1.00 87.00 410 LYS A N 1
ATOM 3221 C CA . LYS A 1 410 ? 11.622 -21.482 -6.365 1.00 87.00 410 LYS A CA 1
ATOM 3222 C C . LYS A 1 410 ? 10.722 -20.856 -5.297 1.00 87.00 410 LYS A C 1
ATOM 3224 O O . LYS A 1 410 ? 10.303 -21.552 -4.376 1.00 87.00 410 LYS A O 1
ATOM 3229 N N . ILE A 1 411 ? 10.410 -19.566 -5.426 1.00 88.06 411 ILE A N 1
ATOM 3230 C CA . ILE A 1 411 ? 9.533 -18.827 -4.502 1.00 88.06 411 ILE A CA 1
ATOM 3231 C C . ILE A 1 411 ? 8.092 -18.692 -5.020 1.00 88.06 411 ILE A C 1
ATOM 3233 O O . ILE A 1 411 ? 7.321 -17.893 -4.491 1.00 88.06 411 ILE A O 1
ATOM 3237 N N . GLY A 1 412 ? 7.716 -19.462 -6.049 1.00 87.00 412 GLY A N 1
ATOM 3238 C CA . GLY A 1 412 ? 6.360 -19.476 -6.608 1.00 87.00 412 GLY A CA 1
ATOM 3239 C C . GLY A 1 412 ? 5.979 -18.207 -7.376 1.00 87.00 412 GLY A C 1
ATOM 3240 O O . GLY A 1 412 ? 4.793 -17.919 -7.530 1.00 87.00 412 GLY A O 1
ATOM 3241 N N . LEU A 1 413 ? 6.963 -17.431 -7.839 1.00 88.69 413 LEU A N 1
ATOM 3242 C CA . LEU A 1 413 ? 6.751 -16.264 -8.689 1.00 88.69 413 LEU A CA 1
ATOM 3243 C C . LEU A 1 413 ? 7.084 -16.591 -10.145 1.00 88.69 413 LEU A C 1
ATOM 3245 O O . LEU A 1 413 ? 8.021 -17.325 -10.447 1.00 88.69 413 LEU A O 1
ATOM 3249 N N . SER A 1 414 ? 6.331 -15.992 -11.063 1.00 88.56 414 SER A N 1
ATOM 3250 C CA . SER A 1 414 ? 6.551 -16.114 -12.503 1.00 88.56 414 SER A CA 1
ATOM 3251 C C . SER A 1 414 ? 6.665 -14.735 -13.136 1.00 88.56 414 SER A C 1
ATOM 3253 O O . SER A 1 414 ? 5.829 -13.862 -12.888 1.00 88.56 414 SER A O 1
ATOM 3255 N N . LEU A 1 415 ? 7.648 -14.559 -14.010 1.00 90.38 415 LEU A N 1
ATOM 3256 C CA . LEU A 1 415 ? 7.725 -13.389 -14.878 1.00 90.38 415 LEU A CA 1
ATOM 3257 C C . LEU A 1 415 ? 6.716 -13.516 -16.025 1.00 90.38 415 LEU A C 1
ATOM 3259 O O . LEU A 1 415 ? 6.331 -14.620 -16.396 1.00 90.38 415 LEU A O 1
ATOM 3263 N N . ASN A 1 416 ? 6.268 -12.386 -16.577 1.00 90.62 416 ASN A N 1
ATOM 3264 C CA . ASN A 1 416 ? 5.296 -12.357 -17.671 1.00 90.62 416 ASN A CA 1
ATOM 3265 C C . ASN A 1 416 ? 5.987 -11.965 -18.988 1.00 90.62 416 ASN A C 1
ATOM 3267 O O . ASN A 1 416 ? 6.129 -10.764 -19.234 1.00 90.62 416 ASN A O 1
ATOM 3271 N N . PRO A 1 417 ? 6.339 -12.928 -19.862 1.00 90.19 417 PRO A N 1
ATOM 3272 C CA . PRO A 1 417 ? 7.074 -12.657 -21.100 1.00 90.19 417 PRO A CA 1
ATOM 3273 C C . PRO A 1 417 ? 6.389 -11.621 -21.996 1.00 90.19 417 PRO A C 1
ATOM 3275 O O . PRO A 1 417 ? 7.049 -10.754 -22.555 1.00 90.19 417 PRO A O 1
ATOM 3278 N N . ARG A 1 418 ? 5.046 -11.614 -22.036 1.00 89.00 418 ARG A N 1
ATOM 3279 C CA . ARG A 1 418 ? 4.246 -10.654 -22.828 1.00 89.00 418 ARG A CA 1
ATOM 3280 C C . ARG A 1 418 ? 4.404 -9.198 -22.382 1.00 89.00 418 ARG A C 1
ATOM 3282 O O . ARG A 1 418 ? 4.009 -8.283 -23.099 1.00 89.00 418 ARG A O 1
ATOM 3289 N N . LYS A 1 419 ? 4.902 -8.969 -21.167 1.00 89.88 419 LYS A N 1
ATOM 3290 C CA . LYS A 1 419 ? 5.179 -7.636 -20.615 1.00 89.88 419 LYS A CA 1
ATOM 3291 C C . LYS A 1 419 ? 6.674 -7.363 -20.460 1.00 89.88 419 LYS A C 1
ATOM 3293 O O . LYS A 1 419 ? 7.030 -6.295 -19.971 1.00 89.88 419 LYS A O 1
ATOM 3298 N N . SER A 1 420 ? 7.527 -8.296 -20.865 1.00 93.88 420 SER A N 1
ATOM 3299 C CA . SER A 1 420 ? 8.973 -8.203 -20.719 1.00 93.88 420 SER A CA 1
ATOM 3300 C C . SER A 1 420 ? 9.614 -7.840 -22.057 1.00 93.88 420 SER A C 1
ATOM 3302 O O . SER A 1 420 ? 9.289 -8.403 -23.102 1.00 93.88 420 SER A O 1
ATOM 3304 N N . TYR A 1 421 ? 10.531 -6.877 -22.012 1.00 93.38 421 TYR A N 1
ATOM 3305 C CA . TYR A 1 421 ? 11.193 -6.317 -23.186 1.00 93.38 421 TYR A CA 1
ATOM 3306 C C . TYR A 1 421 ? 12.707 -6.425 -23.030 1.00 93.38 421 TYR A C 1
ATOM 3308 O O . TYR A 1 421 ? 13.226 -6.323 -21.918 1.00 93.38 421 TYR A O 1
ATOM 3316 N N . SER A 1 422 ? 13.414 -6.590 -24.143 1.00 92.75 422 SER A N 1
ATOM 3317 C CA . SER A 1 422 ? 14.874 -6.649 -24.185 1.00 92.75 422 SER A CA 1
ATOM 3318 C C . SER A 1 422 ? 15.443 -5.573 -25.097 1.00 92.75 422 SER A C 1
ATOM 3320 O O . SER A 1 422 ? 14.853 -5.230 -26.118 1.00 92.75 422 SER A O 1
ATOM 3322 N N . PHE A 1 423 ? 16.617 -5.053 -24.757 1.00 89.25 423 PHE A N 1
ATOM 3323 C CA . PHE A 1 423 ? 17.280 -4.019 -25.541 1.00 89.25 423 PHE A CA 1
ATOM 3324 C C . PHE A 1 423 ? 18.780 -4.289 -25.605 1.00 89.25 423 PHE A C 1
ATOM 3326 O O . PHE A 1 423 ? 19.457 -4.268 -24.578 1.00 89.25 423 PHE A O 1
ATOM 3333 N N . TYR A 1 424 ? 19.295 -4.531 -26.813 1.00 89.19 424 TYR A N 1
ATOM 3334 C CA . TYR A 1 424 ? 20.713 -4.780 -27.050 1.00 89.19 424 TYR A CA 1
ATOM 3335 C C . TYR A 1 424 ? 21.315 -3.684 -27.932 1.00 89.19 424 TYR A C 1
ATOM 3337 O O . TYR A 1 424 ? 20.925 -3.485 -29.083 1.00 89.19 424 TYR A O 1
ATOM 3345 N N . LEU A 1 425 ? 22.287 -2.966 -27.368 1.00 84.94 425 LEU A N 1
ATOM 3346 C CA . LEU A 1 425 ? 22.991 -1.871 -28.021 1.00 84.94 425 LEU A CA 1
ATOM 3347 C C . LEU A 1 425 ? 24.448 -2.259 -28.281 1.00 84.94 425 LEU A C 1
ATOM 3349 O O . LEU A 1 425 ? 25.194 -2.569 -27.353 1.00 84.94 425 LEU A O 1
ATOM 3353 N N . SER A 1 426 ? 24.885 -2.180 -29.539 1.00 78.44 426 SER A N 1
ATOM 3354 C CA . SER A 1 426 ? 26.293 -2.378 -29.878 1.00 78.44 426 SER A CA 1
ATOM 3355 C C . SER A 1 426 ? 27.095 -1.107 -29.630 1.00 78.44 426 SER A C 1
ATOM 3357 O O . SER A 1 426 ? 26.863 -0.081 -30.264 1.00 78.44 426 SER A O 1
ATOM 3359 N N . GLY A 1 427 ? 28.110 -1.201 -28.769 1.00 69.94 427 GLY A N 1
ATOM 3360 C CA . GLY A 1 427 ? 29.131 -0.164 -28.597 1.00 69.94 427 GLY A CA 1
ATOM 3361 C C . GLY A 1 427 ? 30.179 -0.128 -29.722 1.00 69.94 427 GLY A C 1
ATOM 3362 O O . GLY A 1 427 ? 31.183 0.571 -29.603 1.00 69.94 427 GLY A O 1
ATOM 3363 N N . VAL A 1 428 ? 30.014 -0.888 -30.812 1.00 71.56 428 VAL A N 1
ATOM 3364 C CA . VAL A 1 428 ? 30.909 -0.870 -31.988 1.00 71.56 428 VAL A CA 1
ATOM 3365 C C . VAL A 1 428 ? 30.377 0.141 -33.003 1.00 71.56 428 VAL A C 1
ATOM 3367 O O . VAL A 1 428 ? 29.178 0.343 -33.077 1.00 71.56 428 VAL A O 1
ATOM 3370 N N . THR A 1 429 ? 31.249 0.824 -33.754 1.00 71.25 429 THR A N 1
ATOM 3371 C CA . THR A 1 429 ? 30.806 1.830 -34.737 1.00 71.25 429 THR A CA 1
ATOM 3372 C C . THR A 1 429 ? 30.414 1.111 -36.030 1.00 71.25 429 THR A C 1
ATOM 3374 O O . THR A 1 429 ? 31.226 0.315 -36.499 1.00 71.25 429 THR A O 1
ATOM 3377 N N . PRO A 1 430 ? 29.244 1.393 -36.630 1.00 70.94 430 PRO A N 1
ATOM 3378 C CA . PRO A 1 430 ? 28.212 2.321 -36.160 1.00 70.94 430 PRO A CA 1
ATOM 3379 C C . PRO A 1 430 ? 27.449 1.778 -34.941 1.00 70.94 430 PRO A C 1
ATOM 3381 O O . PRO A 1 430 ? 27.022 0.618 -34.932 1.00 70.94 430 PRO A O 1
ATOM 3384 N N . VAL A 1 431 ? 27.299 2.641 -33.925 1.00 77.75 431 VAL A N 1
ATOM 3385 C CA . VAL A 1 431 ? 26.531 2.346 -32.706 1.00 77.75 431 VAL A CA 1
ATOM 3386 C C . VAL A 1 431 ? 25.069 2.234 -33.100 1.00 77.75 431 VAL A C 1
ATOM 3388 O O . VAL A 1 431 ? 24.544 3.133 -33.751 1.00 77.75 431 VAL A O 1
ATOM 3391 N N . GLY A 1 432 ? 24.424 1.144 -32.706 1.00 78.75 432 GLY A N 1
ATOM 3392 C CA . GLY A 1 432 ? 23.036 0.891 -33.061 1.00 78.75 432 GLY A CA 1
ATOM 3393 C C . GLY A 1 432 ? 22.479 -0.334 -32.359 1.00 78.75 432 GLY A C 1
ATOM 3394 O O . GLY A 1 432 ? 23.224 -1.114 -31.748 1.00 78.75 432 GLY A O 1
ATOM 3395 N N . VAL A 1 433 ? 21.158 -0.469 -32.443 1.00 84.06 433 VAL A N 1
ATOM 3396 C CA . VAL A 1 433 ? 20.444 -1.652 -31.961 1.00 84.06 433 VAL A CA 1
ATOM 3397 C C . VAL A 1 433 ? 20.895 -2.860 -32.774 1.00 84.06 433 VAL A C 1
ATOM 3399 O O . VAL A 1 433 ? 21.224 -2.749 -33.958 1.00 84.06 433 VAL A O 1
ATOM 3402 N N . ARG A 1 434 ? 20.988 -4.011 -32.118 1.00 83.81 434 ARG A N 1
ATOM 3403 C CA . ARG A 1 434 ? 21.317 -5.276 -32.768 1.00 83.81 434 ARG A CA 1
ATOM 3404 C C . ARG A 1 434 ? 20.200 -6.268 -32.526 1.00 83.81 434 ARG A C 1
ATOM 3406 O O . ARG A 1 434 ? 19.667 -6.340 -31.419 1.00 83.81 434 ARG A O 1
ATOM 3413 N N . ASP A 1 435 ? 19.937 -7.068 -33.546 1.00 83.06 435 ASP A N 1
ATOM 3414 C CA . ASP A 1 435 ? 19.013 -8.181 -33.438 1.00 83.06 435 ASP A CA 1
ATOM 3415 C C . ASP A 1 435 ? 19.628 -9.241 -32.530 1.00 83.06 435 ASP A C 1
ATOM 3417 O O . ASP A 1 435 ? 20.663 -9.838 -32.832 1.00 83.06 435 ASP A O 1
ATOM 3421 N N . HIS A 1 436 ? 19.000 -9.437 -31.379 1.00 87.12 436 HIS A N 1
ATOM 3422 C CA . HIS A 1 436 ? 19.297 -10.535 -30.482 1.00 87.12 436 HIS A CA 1
ATOM 3423 C C . HIS A 1 436 ? 18.013 -10.923 -29.764 1.00 87.12 436 HIS A C 1
ATOM 3425 O O . HIS A 1 436 ? 17.330 -10.074 -29.187 1.00 87.12 436 HIS A O 1
ATOM 3431 N N . VAL A 1 437 ? 17.686 -12.210 -29.806 1.00 90.38 437 VAL A N 1
ATOM 3432 C CA . VAL A 1 437 ? 16.501 -12.746 -29.142 1.00 90.38 437 VAL A CA 1
ATOM 3433 C C . VAL A 1 437 ? 16.931 -13.273 -27.785 1.00 90.38 437 VAL A C 1
ATOM 3435 O O . VAL A 1 437 ? 17.700 -14.226 -27.702 1.00 90.38 437 VAL A O 1
ATOM 3438 N N . PHE A 1 438 ? 16.449 -12.630 -26.728 1.00 93.56 438 PHE A N 1
ATOM 3439 C CA . PHE A 1 438 ? 16.619 -13.112 -25.363 1.00 93.56 438 PHE A CA 1
ATOM 3440 C C . PHE A 1 438 ? 15.446 -14.002 -24.979 1.00 93.56 438 PHE A C 1
ATOM 3442 O O . PHE A 1 438 ? 14.304 -13.743 -25.373 1.00 93.56 438 PHE A O 1
ATOM 3449 N N . GLN A 1 439 ? 15.732 -15.034 -24.198 1.00 93.31 439 GLN A N 1
ATOM 3450 C CA . GLN A 1 439 ? 14.743 -15.997 -23.739 1.00 93.31 439 GLN A CA 1
ATOM 3451 C C . GLN A 1 439 ? 14.462 -15.814 -22.252 1.00 93.31 439 GLN A C 1
ATOM 3453 O O . GLN A 1 439 ? 15.325 -15.399 -21.479 1.00 93.31 439 GLN A O 1
ATOM 3458 N N . LEU A 1 440 ? 13.233 -16.129 -21.862 1.00 91.75 440 LEU A N 1
ATOM 3459 C CA . LEU A 1 440 ? 12.793 -16.199 -20.484 1.00 91.75 440 LEU A CA 1
ATOM 3460 C C . LEU A 1 440 ? 12.060 -17.524 -20.278 1.00 91.75 440 LEU A C 1
ATOM 3462 O O . LEU A 1 440 ? 10.870 -17.646 -20.574 1.00 91.75 440 LEU A O 1
ATOM 3466 N N . GLY A 1 441 ? 12.794 -18.535 -19.812 1.00 88.38 441 GLY A N 1
ATOM 3467 C CA . GLY A 1 441 ? 12.321 -19.915 -19.868 1.00 88.38 441 GLY A CA 1
ATOM 3468 C C . GLY A 1 441 ? 12.176 -20.362 -21.325 1.00 88.38 441 GLY A C 1
ATOM 3469 O O . GLY A 1 441 ? 13.116 -20.252 -22.105 1.00 88.38 441 GLY A O 1
ATOM 3470 N N . SER A 1 442 ? 10.994 -20.844 -21.712 1.00 88.62 442 SER A N 1
ATOM 3471 C CA . SER A 1 442 ? 10.699 -21.237 -23.099 1.00 88.62 442 SER A CA 1
ATOM 3472 C C . SER A 1 442 ? 10.247 -20.086 -24.002 1.00 88.62 442 SER A C 1
ATOM 3474 O O . SER A 1 442 ? 10.130 -20.274 -25.213 1.00 88.62 442 SER A O 1
ATOM 3476 N N . ASP A 1 443 ? 9.946 -18.918 -23.433 1.00 92.81 443 ASP A N 1
ATOM 3477 C CA . ASP A 1 443 ? 9.354 -17.796 -24.159 1.00 92.81 443 ASP A CA 1
ATOM 3478 C C . ASP A 1 443 ? 10.417 -16.787 -24.606 1.00 92.81 443 ASP A C 1
ATOM 3480 O O . ASP A 1 443 ? 11.426 -16.578 -23.937 1.00 92.81 443 ASP A O 1
ATOM 3484 N N . SER A 1 444 ? 10.191 -16.123 -25.740 1.00 92.44 444 SER A N 1
ATOM 3485 C CA . SER A 1 444 ? 11.068 -15.046 -26.223 1.00 92.44 444 SER A CA 1
ATOM 3486 C C . SER A 1 444 ? 10.609 -13.685 -25.706 1.00 92.44 444 SER A C 1
ATOM 3488 O O . SER A 1 444 ? 9.413 -13.387 -25.701 1.00 92.44 444 SER A O 1
ATOM 3490 N N . LEU A 1 445 ? 11.562 -12.844 -25.305 1.00 92.81 445 LEU A N 1
ATOM 3491 C CA . LEU A 1 445 ? 11.300 -11.456 -24.932 1.00 92.81 445 LEU A CA 1
ATOM 3492 C C . LEU A 1 445 ? 11.031 -10.585 -26.161 1.00 92.81 445 LEU A C 1
ATOM 3494 O O . LEU A 1 445 ? 11.511 -10.872 -27.257 1.00 92.81 445 LEU A O 1
ATOM 3498 N N . HIS A 1 446 ? 10.296 -9.487 -25.969 1.00 91.56 446 HIS A N 1
ATOM 3499 C CA . HIS A 1 446 ? 10.045 -8.514 -27.030 1.00 91.56 446 HIS A CA 1
ATOM 3500 C C . HIS A 1 446 ? 11.266 -7.594 -27.230 1.00 91.56 446 HIS A C 1
ATOM 3502 O O . HIS A 1 446 ? 11.557 -6.783 -26.342 1.00 91.56 446 HIS A O 1
ATOM 3508 N N . PRO A 1 447 ? 11.991 -7.671 -28.363 1.00 91.38 447 PRO A N 1
ATOM 3509 C CA . PRO A 1 447 ? 13.115 -6.778 -28.615 1.00 91.38 447 PRO A CA 1
ATOM 3510 C C . PRO A 1 447 ? 12.628 -5.347 -28.882 1.00 91.38 447 PRO A C 1
ATOM 3512 O O . PRO A 1 447 ? 11.642 -5.133 -29.582 1.00 91.38 447 PRO A O 1
ATOM 3515 N N . ILE A 1 448 ? 13.326 -4.360 -28.319 1.00 89.88 448 ILE A N 1
ATOM 3516 C CA . ILE A 1 448 ? 13.125 -2.938 -28.616 1.00 89.88 448 ILE A CA 1
ATOM 3517 C C . ILE A 1 448 ? 14.012 -2.579 -29.807 1.00 89.88 448 ILE A C 1
ATOM 3519 O O . ILE A 1 448 ? 15.237 -2.555 -29.676 1.00 89.88 448 ILE A O 1
ATOM 3523 N N . GLU A 1 449 ? 13.391 -2.285 -30.947 1.00 87.50 449 GLU A N 1
ATOM 3524 C CA . GLU A 1 449 ? 14.087 -1.916 -32.184 1.00 87.50 449 GLU A CA 1
ATOM 3525 C C . GLU A 1 449 ? 14.546 -0.444 -32.185 1.00 87.50 449 GLU A C 1
ATOM 3527 O O . GLU A 1 449 ? 14.236 0.351 -31.290 1.00 87.50 449 GLU A O 1
ATOM 3532 N N . GLU A 1 450 ? 15.302 -0.055 -33.212 1.00 83.69 450 GLU A N 1
ATOM 3533 C CA . GLU A 1 450 ? 15.707 1.337 -33.409 1.00 83.69 450 GLU A CA 1
ATOM 3534 C C . GLU A 1 450 ? 14.486 2.265 -33.549 1.00 83.69 450 GLU A C 1
ATOM 3536 O O . GLU A 1 450 ? 13.480 1.917 -34.164 1.00 83.69 450 GLU A O 1
ATOM 3541 N N . SER A 1 451 ? 14.553 3.446 -32.924 1.00 83.81 451 SER A N 1
ATOM 3542 C CA . SER A 1 451 ? 13.452 4.418 -32.823 1.00 83.81 451 SER A CA 1
ATOM 3543 C C . SER A 1 451 ? 12.214 3.966 -32.039 1.00 83.81 451 SER A C 1
ATOM 3545 O O . SER A 1 451 ? 11.337 4.795 -31.780 1.00 83.81 451 SER A O 1
ATOM 3547 N N . GLN A 1 452 ? 12.157 2.714 -31.580 1.00 86.94 452 GLN A N 1
ATOM 3548 C CA . GLN A 1 452 ? 11.150 2.244 -30.635 1.00 86.94 452 GLN A CA 1
ATOM 3549 C C . GLN A 1 452 ? 11.566 2.534 -29.186 1.00 86.94 452 GLN A C 1
ATOM 3551 O O . GLN A 1 452 ? 12.729 2.810 -28.874 1.00 86.94 452 GLN A O 1
ATOM 3556 N N . TYR A 1 453 ? 10.593 2.489 -28.275 1.00 88.31 453 TYR A N 1
ATOM 3557 C CA . TYR A 1 453 ? 10.851 2.610 -26.846 1.00 88.31 453 TYR A CA 1
ATOM 3558 C C . TYR A 1 453 ? 9.856 1.814 -26.012 1.00 88.31 453 TYR A C 1
ATOM 3560 O O . TYR A 1 453 ? 8.697 1.635 -26.384 1.00 88.31 453 TYR A O 1
ATOM 3568 N N . HIS A 1 454 ? 10.301 1.424 -24.824 1.00 89.06 454 HIS A N 1
ATOM 3569 C CA . HIS A 1 454 ? 9.445 0.939 -23.749 1.00 89.06 454 HIS A CA 1
ATOM 3570 C C . HIS A 1 454 ? 9.503 1.905 -22.561 1.00 89.06 454 HIS A C 1
ATOM 3572 O O . HIS A 1 454 ? 10.477 2.638 -22.412 1.00 89.06 454 HIS A O 1
ATOM 3578 N N . LYS A 1 455 ? 8.472 1.951 -21.711 1.00 88.69 455 LYS A N 1
ATOM 3579 C CA . LYS A 1 455 ? 8.497 2.796 -20.508 1.00 88.69 455 LYS A CA 1
ATOM 3580 C C . LYS A 1 455 ? 8.964 1.987 -19.301 1.00 88.69 455 LYS A C 1
ATOM 3582 O O . LYS A 1 455 ? 8.251 1.092 -18.874 1.00 88.69 455 LYS A O 1
ATOM 3587 N N . PHE A 1 456 ? 10.085 2.367 -18.698 1.00 88.19 456 PHE A N 1
ATOM 3588 C CA . PHE A 1 456 ? 10.507 1.867 -17.389 1.00 88.19 456 PHE A CA 1
ATOM 3589 C C . PHE A 1 456 ? 10.309 2.968 -16.348 1.00 88.19 456 PHE A C 1
ATOM 3591 O O . PHE A 1 456 ? 10.767 4.094 -16.543 1.00 88.19 456 PHE A O 1
ATOM 3598 N N . LEU A 1 457 ? 9.555 2.683 -15.280 1.00 87.88 457 LEU A N 1
ATOM 3599 C CA . LEU A 1 457 ? 9.216 3.654 -14.226 1.00 87.88 457 LEU A CA 1
ATOM 3600 C C . LEU A 1 457 ? 8.740 5.015 -14.779 1.00 87.88 457 LEU A C 1
ATOM 3602 O O . LEU A 1 457 ? 9.097 6.084 -14.284 1.00 87.88 457 LEU A O 1
ATOM 3606 N N . GLY A 1 458 ? 7.947 4.964 -15.855 1.00 84.19 458 GLY A N 1
ATOM 3607 C CA . GLY A 1 458 ? 7.361 6.129 -16.523 1.00 84.19 458 GLY A CA 1
ATOM 3608 C C . GLY A 1 458 ? 8.256 6.846 -17.541 1.00 84.19 458 GLY A C 1
ATOM 3609 O O . GLY A 1 458 ? 7.755 7.728 -18.240 1.00 84.19 458 GLY A O 1
ATOM 3610 N N . LYS A 1 459 ? 9.537 6.480 -17.687 1.00 84.81 459 LYS A N 1
ATOM 3611 C CA . LYS A 1 459 ? 10.453 7.094 -18.662 1.00 84.81 459 LYS A CA 1
ATOM 3612 C C . LYS A 1 459 ? 10.695 6.190 -19.872 1.00 84.81 459 LYS A C 1
ATOM 3614 O O . LYS A 1 459 ? 10.797 4.978 -19.703 1.00 84.81 459 LYS A O 1
ATOM 3619 N N . PRO A 1 460 ? 10.787 6.756 -21.089 1.00 86.50 460 PRO A N 1
ATOM 3620 C CA . PRO A 1 460 ? 11.094 5.982 -22.285 1.00 86.50 460 PRO A CA 1
ATOM 3621 C C . PRO A 1 460 ? 12.542 5.469 -22.258 1.00 86.50 460 PRO A C 1
ATOM 3623 O O . PRO A 1 460 ? 13.471 6.210 -21.939 1.00 86.50 460 PRO A O 1
ATOM 3626 N N . VAL A 1 461 ? 12.715 4.208 -22.639 1.00 86.38 461 VAL A N 1
ATOM 3627 C CA . VAL A 1 461 ? 13.977 3.473 -22.747 1.00 86.38 461 VAL A CA 1
ATOM 3628 C C . VAL A 1 461 ? 14.058 2.907 -24.163 1.00 86.38 461 VAL A C 1
ATOM 3630 O O . VAL A 1 461 ? 13.149 2.197 -24.590 1.00 86.38 461 VAL A O 1
ATOM 3633 N N . GLY A 1 462 ? 15.118 3.246 -24.898 1.00 85.50 462 GLY A N 1
ATOM 3634 C CA . GLY A 1 462 ? 15.331 2.829 -26.289 1.00 85.50 462 GLY A CA 1
ATOM 3635 C C . GLY A 1 462 ? 16.500 3.568 -26.951 1.00 85.50 462 GLY A C 1
ATOM 3636 O O . GLY A 1 462 ? 17.147 4.424 -26.332 1.00 85.50 462 GLY A O 1
ATOM 3637 N N . PHE A 1 463 ? 16.783 3.255 -28.218 1.00 80.88 463 PHE A N 1
ATOM 3638 C CA . PHE A 1 463 ? 17.795 3.950 -29.025 1.00 80.88 463 PHE A CA 1
ATOM 3639 C C . PHE A 1 463 ? 17.139 4.969 -29.955 1.00 80.88 463 PHE A C 1
ATOM 3641 O O . PHE A 1 463 ? 16.267 4.607 -30.738 1.00 80.88 463 PHE A O 1
ATOM 3648 N N . ASN A 1 464 ? 17.556 6.238 -29.859 1.00 75.06 464 ASN A N 1
ATOM 3649 C CA . ASN A 1 464 ? 16.929 7.362 -30.567 1.00 75.06 464 ASN A CA 1
ATOM 3650 C C . ASN A 1 464 ? 15.390 7.330 -30.494 1.00 75.06 464 ASN A C 1
ATOM 3652 O O . ASN A 1 464 ? 14.736 7.375 -31.538 1.00 75.06 464 ASN A O 1
ATOM 3656 N N . PRO A 1 465 ? 14.800 7.207 -29.287 1.00 67.25 465 PRO A N 1
ATOM 3657 C CA . PRO A 1 465 ? 13.357 7.091 -29.159 1.00 67.25 465 PRO A CA 1
ATOM 3658 C C . PRO A 1 465 ? 12.725 8.365 -29.713 1.00 67.25 465 PRO A C 1
ATOM 3660 O O . PRO A 1 465 ? 12.993 9.452 -29.202 1.00 67.25 465 PRO A O 1
ATOM 3663 N N . VAL A 1 466 ? 11.917 8.247 -30.767 1.00 58.38 466 VAL A N 1
ATOM 3664 C CA . VAL A 1 466 ? 11.164 9.391 -31.285 1.00 58.38 466 VAL A CA 1
ATOM 3665 C C . VAL A 1 466 ? 10.047 9.656 -30.279 1.00 58.38 466 VAL A C 1
ATOM 3667 O O . VAL A 1 466 ? 9.174 8.800 -30.108 1.00 58.38 466 VAL A O 1
ATOM 3670 N N . PRO A 1 467 ? 10.055 10.791 -29.558 1.00 54.31 467 PRO A N 1
ATOM 3671 C CA . PRO A 1 467 ? 8.949 11.109 -28.678 1.00 54.31 467 PRO A CA 1
ATOM 3672 C C . PRO A 1 467 ? 7.700 11.271 -29.540 1.00 54.31 467 PRO A C 1
ATOM 3674 O O . PRO A 1 467 ? 7.735 11.942 -30.570 1.00 54.31 467 PRO A O 1
ATOM 3677 N N . ASP A 1 468 ? 6.588 10.676 -29.123 1.00 52.84 468 ASP A N 1
ATOM 3678 C CA . ASP A 1 468 ? 5.297 10.963 -29.737 1.00 52.84 468 ASP A CA 1
ATOM 3679 C C . ASP A 1 468 ? 4.960 12.433 -29.431 1.00 52.84 468 ASP A C 1
ATOM 3681 O O . ASP A 1 468 ? 4.487 12.764 -28.340 1.00 52.84 468 ASP A O 1
ATOM 3685 N N . TYR A 1 469 ? 5.280 13.339 -30.362 1.00 52.06 469 TYR A N 1
ATOM 3686 C CA . TYR A 1 469 ? 5.117 14.789 -30.199 1.00 52.06 469 TYR A CA 1
ATOM 3687 C C . TYR A 1 469 ? 3.655 15.206 -29.951 1.00 52.06 469 TYR A C 1
ATOM 3689 O O . TYR A 1 469 ? 3.405 16.352 -29.583 1.00 52.06 469 TYR A O 1
ATOM 3697 N N . GLN A 1 470 ? 2.690 14.287 -30.087 1.00 49.25 470 GLN A N 1
ATOM 3698 C CA . GLN A 1 470 ? 1.286 14.508 -29.734 1.00 49.25 470 GLN A CA 1
ATOM 3699 C C . GLN A 1 470 ? 0.979 14.318 -28.234 1.00 49.25 470 GLN A C 1
ATOM 3701 O O . GLN A 1 470 ? -0.063 14.782 -27.776 1.00 49.25 470 GLN A O 1
ATOM 3706 N N . LYS A 1 471 ? 1.857 13.667 -27.453 1.00 50.25 471 LYS A N 1
ATOM 3707 C CA . LYS A 1 471 ? 1.586 13.238 -26.061 1.00 50.25 471 LYS A CA 1
ATOM 3708 C C . LYS A 1 471 ? 2.478 13.879 -24.990 1.00 50.25 471 LYS A C 1
ATOM 3710 O O . LYS A 1 471 ? 2.519 13.400 -23.864 1.00 50.25 471 LYS A O 1
ATOM 3715 N N . PHE A 1 472 ? 3.171 14.977 -25.291 1.00 43.16 472 PHE A N 1
ATOM 3716 C CA . PHE A 1 472 ? 4.047 15.661 -24.319 1.00 43.16 472 PHE A CA 1
ATOM 3717 C C . PHE A 1 472 ? 3.315 16.328 -23.130 1.00 43.16 472 PHE A C 1
ATOM 3719 O O . PHE A 1 472 ? 3.974 16.916 -22.276 1.00 43.16 472 PHE A O 1
ATOM 3726 N N . ASN A 1 473 ? 1.982 16.234 -23.066 1.00 36.34 473 ASN A N 1
ATOM 3727 C CA . ASN A 1 473 ? 1.145 16.827 -22.018 1.00 36.34 473 ASN A CA 1
ATOM 3728 C C . ASN A 1 473 ? 0.528 15.816 -21.028 1.00 36.34 473 ASN A C 1
ATOM 3730 O O . ASN A 1 473 ? -0.292 16.243 -20.215 1.00 36.34 473 ASN A O 1
ATOM 3734 N N . ASP A 1 474 ? 0.896 14.529 -21.071 1.00 34.97 474 ASP A N 1
ATOM 3735 C CA . ASP A 1 474 ? 0.405 13.514 -20.114 1.00 34.97 474 ASP A CA 1
ATOM 3736 C C . ASP A 1 474 ? 1.435 13.134 -19.038 1.00 34.97 474 ASP A C 1
ATOM 3738 O O . ASP A 1 474 ? 2.574 12.741 -19.397 1.00 34.97 474 ASP A O 1
#

InterPro domains:
  IPR043502 DNA/RNA polymerase superfamily [SSF56672] (247-425)

Secondary structure (DSSP, 8-state):
--------EE--STT---EESSHHHHHHHHHHHHHHHHHHT----------------PPPPPPP----------S----PPPP--S---PPPPPPPPPPPPPTTHHHHHHHHHHTTSPP-HHHHHHHHHHHHHHHHHHHHHH-HHHHS---------------TTSHHHHHHHHHH-HHHHHHHHHH-SPP---S-HHHHHHHHHHHH------PPPPPPP-S----TTSSPPPHHHHHHHHHHPPP----TT---HHHHHHSTTHHHHHHHHHHHHHHTT---GGGG--EEEEEESSSS-TTSGGGEEEEEE--HHHHHHHHHHHHHHHHHHHHTT-S-TTB-TTSSS-HHHHHHHHHHHHHHHHHH--------S-SEEEETTEEEE--SSHHHHHHHHHHHHHHHHHTT----GGG-EE--EE-SSSPEE-----EETTEEPEE--TT--EEETTEEESSS----TT-TT-

Organism: Araneus ventricosus (NCBI:txid182803)

Radius of gyration: 33.25 Å; chains: 1; bounding box: 82×90×100 Å

pLDDT: mean 79.35, std 20.08, range [27.86, 98.75]